Protein AF-0000000085020058 (afdb_homodimer)

Structure (mmCIF, N/CA/C/O backbone):
data_AF-0000000085020058-model_v1
#
loop_
_entity.id
_entity.type
_entity.pdbx_description
1 polymer 'Glycosyltransferase family 92 protein'
#
loop_
_atom_site.group_PDB
_atom_site.id
_atom_site.type_symbol
_atom_site.label_atom_id
_atom_site.label_alt_id
_atom_site.label_comp_id
_atom_site.label_asym_id
_atom_site.label_entity_id
_atom_site.label_seq_id
_atom_site.pdbx_PDB_ins_code
_atom_site.Cartn_x
_atom_site.Cartn_y
_atom_site.Cartn_z
_atom_site.occupancy
_atom_site.B_iso_or_equiv
_atom_site.auth_seq_id
_atom_site.auth_comp_id
_atom_site.auth_asym_id
_atom_site.auth_atom_id
_atom_site.pdbx_PDB_model_num
ATOM 1 N N . LYS A 1 1 ? 14.719 -8.453 -20.781 1 95.19 1 LYS A N 1
ATOM 2 C CA . LYS A 1 1 ? 13.344 -8.727 -21.188 1 95.19 1 LYS A CA 1
ATOM 3 C C . LYS A 1 1 ? 12.695 -9.75 -20.25 1 95.19 1 LYS A C 1
ATOM 5 O O . LYS A 1 1 ? 13.25 -10.828 -20.031 1 95.19 1 LYS A O 1
ATOM 10 N N . VAL A 1 2 ? 11.516 -9.391 -19.734 1 97.5 2 VAL A N 1
ATOM 11 C CA . VAL A 1 2 ? 10.812 -10.227 -18.766 1 97.5 2 VAL A CA 1
ATOM 12 C C . VAL A 1 2 ? 9.586 -10.852 -19.422 1 97.5 2 VAL A C 1
ATOM 14 O O . VAL A 1 2 ? 8.844 -10.172 -20.141 1 97.5 2 VAL A O 1
ATOM 17 N N . MET A 1 3 ? 9.422 -12.125 -19.172 1 97.94 3 MET A N 1
ATOM 18 C CA . MET A 1 3 ? 8.258 -12.82 -19.719 1 97.94 3 MET A CA 1
ATOM 19 C C . MET A 1 3 ? 7.52 -13.578 -18.625 1 97.94 3 MET A C 1
ATOM 21 O O . MET A 1 3 ? 8.133 -14.062 -17.672 1 97.94 3 MET A O 1
ATOM 25 N N . ILE A 1 4 ? 6.199 -13.68 -18.766 1 98.62 4 ILE A N 1
ATOM 26 C CA . ILE A 1 4 ? 5.355 -14.492 -17.891 1 98.62 4 ILE A CA 1
ATOM 27 C C . ILE A 1 4 ? 4.691 -15.602 -18.719 1 98.62 4 ILE A C 1
ATOM 29 O O . ILE A 1 4 ? 4.215 -15.352 -19.828 1 98.62 4 ILE A O 1
ATOM 33 N N . SER A 1 5 ? 4.719 -16.766 -18.25 1 98.44 5 SER A N 1
ATOM 34 C CA . SER A 1 5 ? 3.924 -17.844 -18.828 1 98.44 5 SER A CA 1
ATOM 35 C C . SER A 1 5 ? 2.809 -18.281 -17.891 1 98.44 5 SER A C 1
ATOM 37 O O . SER A 1 5 ? 2.922 -18.125 -16.672 1 98.44 5 SER A O 1
ATOM 39 N N . THR A 1 6 ? 1.729 -18.719 -18.422 1 98 6 THR A N 1
ATOM 40 C CA . THR A 1 6 ? 0.622 -19.188 -17.609 1 98 6 THR A CA 1
ATOM 41 C C . THR A 1 6 ? -0.263 -20.156 -18.391 1 98 6 THR A C 1
ATOM 43 O O . THR A 1 6 ? -0.228 -20.172 -19.625 1 98 6 THR A O 1
ATOM 46 N N . THR A 1 7 ? -0.859 -21.094 -17.719 1 96.44 7 THR A N 1
ATOM 47 C CA . THR A 1 7 ? -1.944 -21.922 -18.234 1 96.44 7 THR A CA 1
ATOM 48 C C . THR A 1 7 ? -3.287 -21.469 -17.672 1 96.44 7 THR A C 1
ATOM 50 O O . THR A 1 7 ? -3.449 -21.359 -16.453 1 96.44 7 THR A O 1
ATOM 53 N N . THR A 1 8 ? -4.258 -21.188 -18.547 1 96.31 8 THR A N 1
ATOM 54 C CA . THR A 1 8 ? -5.465 -20.578 -18 1 96.31 8 THR A CA 1
ATOM 55 C C . THR A 1 8 ? -6.688 -20.953 -18.828 1 96.31 8 THR A C 1
ATOM 57 O O . THR A 1 8 ? -6.578 -21.172 -20.047 1 96.31 8 THR A O 1
ATOM 60 N N . ALA A 1 9 ? -7.777 -21.078 -18.141 1 93.81 9 ALA A N 1
ATOM 61 C CA . ALA A 1 9 ? -9.078 -21.281 -18.766 1 93.81 9 ALA A CA 1
ATOM 62 C C . ALA A 1 9 ? -10 -20.094 -18.5 1 93.81 9 ALA A C 1
ATOM 64 O O . ALA A 1 9 ? -11.211 -20.172 -18.734 1 93.81 9 ALA A O 1
ATOM 65 N N . ASP A 1 10 ? -9.469 -18.953 -18.016 1 94.56 10 ASP A N 1
ATOM 66 C CA . ASP A 1 10 ? -10.266 -17.812 -17.609 1 94.56 10 ASP A CA 1
ATOM 67 C C . ASP A 1 10 ? -10.789 -17.031 -18.812 1 94.56 10 ASP A C 1
ATOM 69 O O . ASP A 1 10 ? -10.43 -17.344 -19.953 1 94.56 10 ASP A O 1
ATOM 73 N N . SER A 1 11 ? -11.711 -16.109 -18.531 1 94.62 11 SER A N 1
ATOM 74 C CA . SER A 1 11 ? -12.273 -15.281 -19.594 1 94.62 11 SER A CA 1
ATOM 75 C C . SER A 1 11 ? -11.219 -14.359 -20.203 1 94.62 11 SER A C 1
ATOM 77 O O . SER A 1 11 ? -10.297 -13.93 -19.5 1 94.62 11 SER A O 1
ATOM 79 N N . PRO A 1 12 ? -11.383 -14.047 -21.484 1 96.06 12 PRO A N 1
ATOM 80 C CA . PRO A 1 12 ? -10.406 -13.156 -22.109 1 96.06 12 PRO A CA 1
ATOM 81 C C . PRO A 1 12 ? -10.336 -11.789 -21.438 1 96.06 12 PRO A C 1
ATOM 83 O O . PRO A 1 12 ? -9.266 -11.18 -21.375 1 96.06 12 PRO A O 1
ATOM 86 N N . GLY A 1 13 ? -11.484 -11.297 -20.953 1 94.56 13 GLY A N 1
ATOM 87 C CA . GLY A 1 13 ? -11.461 -10.031 -20.234 1 94.56 13 GLY A CA 1
ATOM 88 C C . GLY A 1 13 ? -10.539 -10.039 -19.031 1 94.56 13 GLY A C 1
ATOM 89 O O . GLY A 1 13 ? -9.75 -9.117 -18.844 1 94.56 13 GLY A O 1
ATOM 90 N N . LYS A 1 14 ? -10.617 -11.055 -18.25 1 94.94 14 LYS A N 1
ATOM 91 C CA . LYS A 1 14 ? -9.773 -11.188 -17.062 1 94.94 14 LYS A CA 1
ATOM 92 C C . LYS A 1 14 ? -8.305 -11.32 -17.453 1 94.94 14 LYS A C 1
ATOM 94 O O . LYS A 1 14 ? -7.438 -10.703 -16.844 1 94.94 14 LYS A O 1
ATOM 99 N N . ILE A 1 15 ? -8.062 -12.109 -18.453 1 97.88 15 ILE A N 1
ATOM 100 C CA . ILE A 1 15 ? -6.691 -12.344 -18.906 1 97.88 15 ILE A CA 1
ATOM 101 C C . ILE A 1 15 ? -6.086 -11.047 -19.438 1 97.88 15 ILE A C 1
ATOM 103 O O . ILE A 1 15 ? -4.926 -10.734 -19.141 1 97.88 15 ILE A O 1
ATOM 107 N N . LEU A 1 16 ? -6.871 -10.297 -20.172 1 97.19 16 LEU A N 1
ATOM 108 C CA . LEU A 1 16 ? -6.387 -9.039 -20.734 1 97.19 16 LEU A CA 1
ATOM 109 C C . LEU A 1 16 ? -6.062 -8.039 -19.625 1 97.19 16 LEU A C 1
ATOM 111 O O . LEU A 1 16 ? -5.023 -7.379 -19.656 1 97.19 16 LEU A O 1
ATOM 115 N N . ASP A 1 17 ? -6.91 -7.922 -18.609 1 96.56 17 ASP A N 1
ATOM 116 C CA . ASP A 1 17 ? -6.633 -7.059 -17.469 1 96.56 17 ASP A CA 1
ATOM 117 C C . ASP A 1 17 ? -5.344 -7.484 -16.766 1 96.56 17 ASP A C 1
ATOM 119 O O . ASP A 1 17 ? -4.527 -6.637 -16.391 1 96.56 17 ASP A O 1
ATOM 123 N N . TRP A 1 18 ? -5.25 -8.773 -16.625 1 98 18 TRP A N 1
ATOM 124 C CA . TRP A 1 18 ? -4.074 -9.367 -16 1 98 18 TRP A CA 1
ATOM 125 C C . TRP A 1 18 ? -2.811 -9.039 -16.781 1 98 18 TRP A C 1
ATOM 127 O O . TRP A 1 18 ? -1.803 -8.625 -16.203 1 98 18 TRP A O 1
ATOM 137 N N . MET A 1 19 ? -2.836 -9.086 -18.109 1 98.19 19 MET A N 1
ATOM 138 C CA . MET A 1 19 ? -1.688 -8.789 -18.953 1 98.19 19 MET A CA 1
ATOM 139 C C . MET A 1 19 ? -1.38 -7.293 -18.953 1 98.19 19 MET A C 1
ATOM 141 O O . MET A 1 19 ? -0.214 -6.895 -18.891 1 98.19 19 MET A O 1
ATOM 145 N N . ARG A 1 20 ? -2.393 -6.473 -18.969 1 97.25 20 ARG A N 1
ATOM 146 C CA . ARG A 1 20 ? -2.184 -5.027 -18.953 1 97.25 20 ARG A CA 1
ATOM 147 C C . ARG A 1 20 ? -1.497 -4.59 -17.656 1 97.25 20 ARG A C 1
ATOM 149 O O . ARG A 1 20 ? -0.601 -3.742 -17.688 1 97.25 20 ARG A O 1
ATOM 156 N N . TYR A 1 21 ? -1.945 -5.137 -16.562 1 97.38 21 TYR A N 1
ATOM 157 C CA . TYR A 1 21 ? -1.294 -4.859 -15.289 1 97.38 21 TYR A CA 1
ATOM 158 C C . TYR A 1 21 ? 0.198 -5.164 -15.367 1 97.38 21 TYR A C 1
ATOM 160 O O . TYR A 1 21 ? 1.027 -4.328 -15 1 97.38 21 TYR A O 1
ATOM 168 N N . HIS A 1 22 ? 0.533 -6.34 -15.828 1 98.19 22 HIS A N 1
ATOM 169 C CA . HIS A 1 22 ? 1.925 -6.777 -15.836 1 98.19 22 HIS A CA 1
ATOM 170 C C . HIS A 1 22 ? 2.73 -6.027 -16.891 1 98.19 22 HIS A C 1
ATOM 172 O O . HIS A 1 22 ? 3.922 -5.77 -16.703 1 98.19 22 HIS A O 1
ATOM 178 N N . ARG A 1 23 ? 2.045 -5.656 -17.953 1 97.19 23 ARG A N 1
ATOM 179 C CA . ARG A 1 23 ? 2.705 -4.809 -18.953 1 97.19 23 ARG A CA 1
ATOM 180 C C . ARG A 1 23 ? 3.166 -3.496 -18.328 1 97.19 23 ARG A C 1
ATOM 182 O O . ARG A 1 23 ? 4.281 -3.039 -18.578 1 97.19 23 ARG A O 1
ATOM 189 N N . LEU A 1 24 ? 2.352 -2.965 -17.5 1 94.56 24 LEU A N 1
ATOM 190 C CA . LEU A 1 24 ? 2.67 -1.707 -16.828 1 94.56 24 LEU A CA 1
ATOM 191 C C . LEU A 1 24 ? 3.834 -1.887 -15.867 1 94.56 24 LEU A C 1
ATOM 193 O O . LEU A 1 24 ? 4.555 -0.931 -15.57 1 94.56 24 LEU A O 1
ATOM 197 N N . LEU A 1 25 ? 4 -3.084 -15.406 1 96.25 25 LEU A N 1
ATOM 198 C CA . LEU A 1 25 ? 5.102 -3.371 -14.5 1 96.25 25 LEU A CA 1
ATOM 199 C C . LEU A 1 25 ? 6.391 -3.643 -15.273 1 96.25 25 LEU A C 1
ATOM 201 O O . LEU A 1 25 ? 7.449 -3.846 -14.672 1 96.25 25 LEU A O 1
ATOM 205 N N . GLY A 1 26 ? 6.305 -3.689 -16.578 1 95.75 26 GLY A N 1
ATOM 206 C CA . GLY A 1 26 ? 7.512 -3.836 -17.391 1 95.75 26 GLY A CA 1
ATOM 207 C C . GLY A 1 26 ? 7.652 -5.215 -18 1 95.75 26 GLY A C 1
ATOM 208 O O . GLY A 1 26 ? 8.695 -5.535 -18.578 1 95.75 26 GLY A O 1
ATOM 209 N N . VAL A 1 27 ? 6.645 -6.055 -17.859 1 97.69 27 VAL A N 1
ATOM 210 C CA . VAL A 1 27 ? 6.676 -7.348 -18.516 1 97.69 27 VAL A CA 1
ATOM 211 C C . VAL A 1 27 ? 6.48 -7.16 -20.031 1 97.69 27 VAL A C 1
ATOM 213 O O . VAL A 1 27 ? 5.543 -6.484 -20.453 1 97.69 27 VAL A O 1
ATOM 216 N N . GLU A 1 28 ? 7.281 -7.773 -20.75 1 97 28 GLU A N 1
ATOM 217 C CA . GLU A 1 28 ? 7.293 -7.492 -22.188 1 97 28 GLU A CA 1
ATOM 218 C C . GLU A 1 28 ? 6.633 -8.617 -22.969 1 97 28 GLU A C 1
ATOM 220 O O . GLU A 1 28 ? 6.082 -8.383 -24.047 1 97 28 GLU A O 1
ATOM 225 N N . HIS A 1 29 ? 6.703 -9.844 -22.484 1 97.94 29 HIS A N 1
ATOM 226 C CA . HIS A 1 29 ? 6.184 -10.984 -23.234 1 97.94 29 HIS A CA 1
ATOM 227 C C . HIS A 1 29 ? 5.289 -11.852 -22.359 1 97.94 29 HIS A C 1
ATOM 229 O O . HIS A 1 29 ? 5.539 -12.008 -21.172 1 97.94 29 HIS A O 1
ATOM 235 N N . PHE A 1 30 ? 4.254 -12.367 -23.016 1 98.75 30 PHE A N 1
ATOM 236 C CA . PHE A 1 30 ? 3.32 -13.273 -22.359 1 98.75 30 PHE A CA 1
ATOM 237 C C . PHE A 1 30 ? 3.148 -14.555 -23.156 1 98.75 30 PHE A C 1
ATOM 239 O O . PHE A 1 30 ? 2.836 -14.508 -24.359 1 98.75 30 PHE A O 1
ATOM 246 N N . PHE A 1 31 ? 3.385 -15.664 -22.547 1 98.69 31 PHE A N 1
ATOM 247 C CA . PHE A 1 31 ? 3.133 -16.984 -23.125 1 98.69 31 PHE A CA 1
ATOM 248 C C . PHE A 1 31 ? 1.902 -17.625 -22.484 1 98.69 31 PHE A C 1
ATOM 250 O O . PHE A 1 31 ? 1.929 -18.016 -21.312 1 98.69 31 PHE A O 1
ATOM 257 N N . LEU A 1 32 ? 0.863 -17.75 -23.297 1 98.69 32 LEU A N 1
ATOM 258 C CA . LEU A 1 32 ? -0.416 -18.219 -22.781 1 98.69 32 LEU A CA 1
ATOM 259 C C . LEU A 1 32 ? -0.75 -19.609 -23.328 1 98.69 32 LEU A 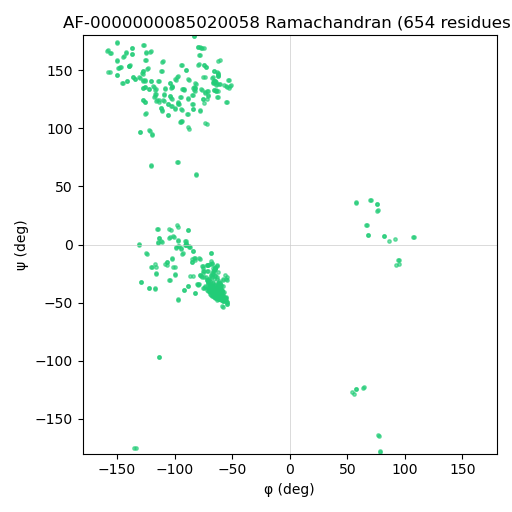C 1
ATOM 261 O O . LEU A 1 32 ? -0.865 -19.781 -24.531 1 98.69 32 LEU A O 1
ATOM 265 N N . PHE A 1 33 ? -0.84 -20.516 -22.453 1 98.31 33 PHE A N 1
ATOM 266 C CA . PHE A 1 33 ? -1.461 -21.797 -22.781 1 98.31 33 PHE A CA 1
ATOM 267 C C . PHE A 1 33 ? -2.934 -21.797 -22.375 1 98.31 33 PHE A C 1
ATOM 269 O O . PHE A 1 33 ? -3.264 -21.891 -21.203 1 98.31 33 PHE A O 1
ATOM 276 N N . VAL A 1 34 ? -3.811 -21.688 -23.406 1 97.88 34 VAL A N 1
ATOM 277 C CA . VAL A 1 34 ? -5.219 -21.438 -23.109 1 97.88 34 VAL A CA 1
ATOM 278 C C . VAL A 1 34 ? -5.992 -22.766 -23.125 1 97.88 34 VAL A C 1
ATOM 280 O O . VAL A 1 34 ? -5.652 -23.672 -23.891 1 97.88 34 VAL A O 1
ATOM 283 N N . GLU A 1 35 ? -6.938 -22.844 -22.266 1 94.5 35 GLU A N 1
ATOM 284 C CA . GLU A 1 35 ? -7.871 -23.953 -22.156 1 94.5 35 GLU A CA 1
ATOM 285 C C . GLU A 1 35 ? -9.297 -23.469 -21.938 1 94.5 35 GLU A C 1
ATOM 287 O O . GLU A 1 35 ? -9.516 -22.281 -21.688 1 94.5 35 GLU A O 1
ATOM 292 N N . GLY A 1 36 ? -10.227 -24.328 -22.141 1 92.38 36 GLY A N 1
ATOM 293 C CA . GLY A 1 36 ? -11.617 -24 -21.844 1 92.38 36 GLY A CA 1
ATOM 294 C C . GLY A 1 36 ? -12.094 -22.734 -22.516 1 92.38 36 GLY A C 1
ATOM 295 O O . GLY A 1 36 ? -11.945 -22.578 -23.734 1 92.38 36 GLY A O 1
ATOM 296 N N . LYS A 1 37 ? -12.633 -21.859 -21.719 1 91.56 37 LYS A N 1
ATOM 297 C CA . LYS A 1 37 ? -13.18 -20.594 -22.234 1 91.56 37 LYS A CA 1
ATOM 298 C C . LYS A 1 37 ? -12.102 -19.781 -22.938 1 91.56 37 LYS A C 1
ATOM 300 O O . LYS A 1 37 ? -12.375 -19.125 -23.938 1 91.56 37 LYS A O 1
ATOM 305 N N . ALA A 1 38 ? -10.953 -19.875 -22.438 1 95.88 38 ALA A N 1
ATOM 306 C CA . ALA A 1 38 ? -9.859 -19.094 -22.984 1 95.88 38 ALA A CA 1
ATOM 307 C C . ALA A 1 38 ? -9.438 -19.609 -24.359 1 95.88 38 ALA A C 1
ATOM 309 O O . ALA A 1 38 ? -8.82 -18.891 -25.141 1 95.88 38 ALA A O 1
ATOM 310 N N . ALA A 1 39 ? -9.828 -20.812 -24.672 1 97 39 ALA A N 1
ATOM 311 C CA . ALA A 1 39 ? -9.398 -21.438 -25.922 1 97 39 ALA A CA 1
ATOM 312 C C . ALA A 1 39 ? -10.422 -21.234 -27.031 1 97 39 ALA A C 1
ATOM 314 O O . ALA A 1 39 ? -10.203 -21.641 -28.172 1 97 39 ALA A O 1
ATOM 315 N N . ARG A 1 40 ? -11.539 -20.609 -26.703 1 97.19 40 ARG A N 1
ATOM 316 C CA . ARG A 1 40 ? -12.531 -20.312 -27.734 1 97.19 40 ARG A CA 1
ATOM 317 C C . ARG A 1 40 ? -11.969 -19.375 -28.797 1 97.19 40 ARG A C 1
ATOM 319 O O . ARG A 1 40 ? -11.164 -18.5 -28.484 1 97.19 40 ARG A O 1
ATOM 326 N N . LYS A 1 41 ? -12.438 -19.578 -29.969 1 96.5 41 LYS A N 1
ATOM 327 C CA . LYS A 1 41 ? -11.891 -18.859 -31.109 1 96.5 41 LYS A CA 1
ATOM 328 C C . LYS A 1 41 ? -11.922 -17.344 -30.875 1 96.5 41 LYS A C 1
ATOM 330 O O . LYS A 1 41 ? -10.906 -16.656 -31.062 1 96.5 41 LYS A O 1
ATOM 335 N N . LYS A 1 42 ? -13.023 -16.844 -30.484 1 96.88 42 LYS A N 1
ATOM 336 C CA . LYS A 1 42 ? -13.172 -15.414 -30.25 1 96.88 42 LYS A CA 1
ATOM 337 C C . LYS A 1 42 ? -12.227 -14.93 -29.156 1 96.88 42 LYS A C 1
ATOM 339 O O . LYS A 1 42 ? -11.703 -13.82 -29.219 1 96.88 42 LYS A O 1
ATOM 344 N N . SER A 1 43 ? -12.039 -15.711 -28.125 1 97.38 43 SER A N 1
ATOM 345 C CA . SER A 1 43 ? -11.133 -15.375 -27.031 1 97.38 43 SER A CA 1
ATOM 346 C C . SER A 1 43 ? -9.688 -15.305 -27.5 1 97.38 43 SER A C 1
ATOM 348 O O . SER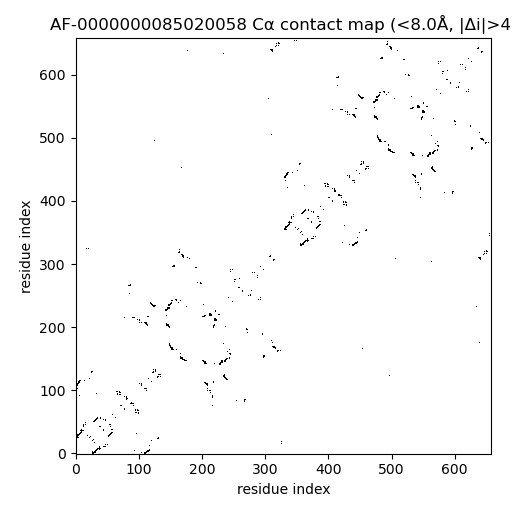 A 1 43 ? -8.969 -14.352 -27.203 1 97.38 43 SER A O 1
ATOM 350 N N . VAL A 1 44 ? -9.359 -16.297 -28.25 1 97.94 44 VAL A N 1
ATOM 351 C CA . VAL A 1 44 ? -7.988 -16.391 -28.75 1 97.94 44 VAL A CA 1
ATOM 352 C C . VAL A 1 44 ? -7.688 -15.188 -29.641 1 97.94 44 VAL A C 1
ATOM 354 O O . VAL A 1 44 ? -6.605 -14.602 -29.562 1 97.94 44 VAL A O 1
ATOM 357 N N . GLU A 1 45 ? -8.609 -14.828 -30.469 1 97.62 45 GLU A N 1
ATOM 358 C CA . GLU A 1 45 ? -8.438 -13.68 -31.359 1 97.62 45 GLU A CA 1
ATOM 359 C C . GLU A 1 45 ? -8.156 -12.406 -30.547 1 97.62 45 GLU A C 1
ATOM 361 O O . GLU A 1 45 ? -7.297 -11.609 -30.922 1 97.62 45 GLU A O 1
ATOM 366 N N . ARG A 1 46 ? -8.844 -12.289 -29.516 1 97.06 46 ARG A N 1
ATOM 367 C CA . ARG A 1 46 ? -8.664 -11.117 -28.672 1 97.06 46 ARG A CA 1
ATOM 368 C C . ARG A 1 46 ? -7.309 -11.141 -27.969 1 97.06 46 ARG A C 1
ATOM 370 O O . ARG A 1 46 ? -6.645 -10.109 -27.859 1 97.06 46 ARG A O 1
ATOM 377 N N . LEU A 1 47 ? -6.898 -12.266 -27.516 1 98.19 47 LEU A N 1
ATOM 378 C CA . LEU A 1 47 ? -5.656 -12.398 -26.75 1 98.19 47 LEU A CA 1
ATOM 379 C C . LEU A 1 47 ? -4.445 -12.188 -27.656 1 98.19 47 LEU A C 1
ATOM 381 O O . LEU A 1 47 ? -3.492 -11.5 -27.281 1 98.19 47 LEU A O 1
ATOM 385 N N . VAL A 1 48 ? -4.531 -12.68 -28.875 1 97.44 48 VAL A N 1
ATOM 386 C CA . VAL A 1 48 ? -3.402 -12.609 -29.797 1 97.44 48 VAL A CA 1
ATOM 387 C C . VAL A 1 48 ? -3.211 -11.172 -30.266 1 97.44 48 VAL A C 1
ATOM 389 O O . VAL A 1 48 ? -2.113 -10.781 -30.688 1 97.44 48 VAL A O 1
ATOM 392 N N . ALA A 1 49 ? -4.227 -10.391 -30.188 1 97.19 49 ALA A N 1
ATOM 393 C CA . ALA A 1 49 ? -4.152 -8.992 -30.609 1 97.19 49 ALA A CA 1
ATOM 394 C C . ALA A 1 49 ? -3.332 -8.164 -29.625 1 97.19 49 ALA A C 1
ATOM 396 O O . ALA A 1 49 ? -2.877 -7.07 -29.953 1 97.19 49 ALA A O 1
ATOM 397 N N . PHE A 1 50 ? -3.125 -8.648 -28.453 1 97.06 50 PHE A N 1
ATOM 398 C CA . PHE A 1 50 ? -2.311 -7.965 -27.453 1 97.06 50 PHE A CA 1
ATOM 399 C C . PHE A 1 50 ? -0.832 -8.062 -27.812 1 97.06 50 PHE A C 1
ATOM 401 O O . PHE A 1 50 ? -0.333 -9.141 -28.125 1 97.06 50 PHE A O 1
ATOM 408 N N . PRO A 1 51 ? -0.123 -6.98 -27.797 1 96.44 51 PRO A N 1
ATOM 409 C CA . PRO A 1 51 ? 1.284 -7.008 -28.203 1 96.44 51 PRO A CA 1
ATOM 410 C C . PRO A 1 51 ? 2.137 -7.91 -27.312 1 96.44 51 PRO A C 1
ATOM 412 O O . PRO A 1 51 ? 2 -7.879 -26.078 1 96.44 51 PRO A O 1
ATOM 415 N N . GLY A 1 52 ? 3.043 -8.688 -27.938 1 97.12 52 GLY A N 1
ATOM 416 C CA . GLY A 1 52 ? 4.008 -9.484 -27.219 1 97.12 52 GLY A CA 1
ATOM 417 C C . GLY A 1 52 ? 3.406 -10.742 -26.609 1 97.12 52 GLY A C 1
ATOM 418 O O . GLY A 1 52 ? 3.842 -11.195 -25.547 1 97.12 52 GLY A O 1
ATOM 419 N N . VAL A 1 53 ? 2.359 -11.289 -27.25 1 98.19 53 VAL A N 1
ATOM 420 C CA . VAL A 1 53 ? 1.683 -12.453 -26.688 1 98.19 53 VAL A CA 1
ATOM 421 C C . VAL A 1 53 ? 1.828 -13.641 -27.641 1 98.19 53 VAL A C 1
ATOM 423 O O . VAL A 1 53 ? 1.695 -13.484 -28.859 1 98.19 53 VAL A O 1
ATOM 426 N N . THR A 1 54 ? 2.219 -14.703 -27.188 1 98 54 THR A N 1
ATOM 427 C CA . THR A 1 54 ? 2.152 -15.992 -27.875 1 98 54 THR A CA 1
ATOM 428 C C . THR A 1 54 ? 1.115 -16.906 -27.219 1 98 54 THR A C 1
ATOM 430 O O . THR A 1 54 ? 1.124 -17.094 -26 1 98 54 THR A O 1
ATOM 433 N N . VAL A 1 55 ? 0.244 -17.438 -28.062 1 98.19 55 VAL A N 1
ATOM 434 C CA . VAL A 1 55 ? -0.836 -18.266 -27.531 1 98.19 55 VAL A CA 1
ATOM 435 C C . VAL A 1 55 ? -0.712 -19.688 -28.062 1 98.19 55 VAL A C 1
ATOM 437 O O . VAL A 1 55 ? -0.5 -19.891 -29.266 1 98.19 55 VAL A O 1
ATOM 440 N N . TRP A 1 56 ? -0.711 -20.656 -27.25 1 98.06 56 TRP A N 1
ATOM 441 C CA . TRP A 1 56 ? -0.863 -22.062 -27.625 1 98.06 56 TRP A CA 1
ATOM 442 C C . TRP A 1 56 ? -2.271 -22.562 -27.312 1 98.06 56 TRP A C 1
ATOM 444 O O . TRP A 1 56 ? -2.691 -22.562 -26.141 1 98.06 56 TRP A O 1
ATOM 454 N N . GLU A 1 57 ? -2.947 -22.969 -28.328 1 97 57 GLU A N 1
ATOM 455 C CA . GLU A 1 57 ? -4.266 -23.594 -28.203 1 97 57 GLU A CA 1
ATOM 456 C C . GLU A 1 57 ? -4.156 -25.109 -28.141 1 97 57 GLU A C 1
ATOM 458 O O . GLU A 1 57 ? -3.201 -25.688 -28.656 1 97 57 GLU A O 1
ATOM 463 N N . PRO A 1 58 ? -5.188 -25.688 -27.5 1 95.75 58 PRO A N 1
ATOM 464 C CA . PRO A 1 58 ? -5.195 -27.156 -27.562 1 95.75 58 PRO A CA 1
ATOM 465 C C 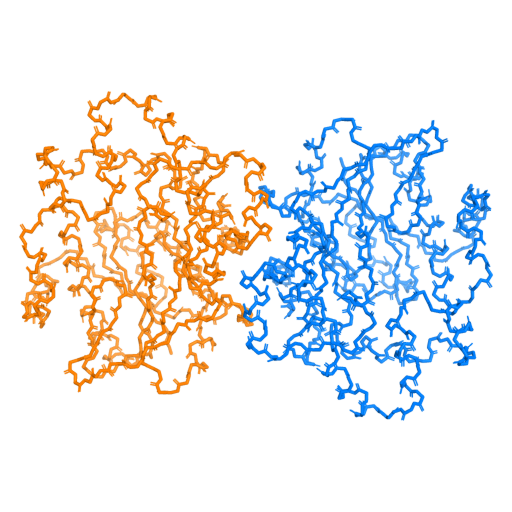. PRO A 1 58 ? -5.145 -27.672 -29 1 95.75 58 PRO A C 1
ATOM 467 O O . PRO A 1 58 ? -5.957 -27.266 -29.844 1 95.75 58 PRO A O 1
ATOM 470 N N . SER A 1 59 ? -4.199 -28.438 -29.297 1 96.06 59 SER A N 1
ATOM 471 C CA . SER A 1 59 ? -3.969 -28.969 -30.641 1 96.06 59 SER A CA 1
ATOM 472 C C . SER A 1 59 ? -3.113 -30.234 -30.594 1 96.06 59 SER A C 1
ATOM 474 O O . SER A 1 59 ? -2.477 -30.531 -29.578 1 96.06 59 SER A O 1
ATOM 476 N N . ALA A 1 60 ? -3.104 -30.922 -31.719 1 95.94 60 ALA A N 1
ATOM 477 C CA . ALA A 1 60 ? -2.248 -32.094 -31.844 1 95.94 60 ALA A CA 1
ATOM 478 C C . ALA A 1 60 ? -0.772 -31.719 -31.797 1 95.94 60 ALA A C 1
ATOM 480 O O . ALA A 1 60 ? 0.048 -32.469 -31.25 1 95.94 60 ALA A O 1
ATOM 481 N N . GLU A 1 61 ? -0.512 -30.641 -32.375 1 95.31 61 GLU A N 1
ATOM 482 C CA . GLU A 1 61 ? 0.863 -30.156 -32.375 1 95.31 61 GLU A CA 1
ATOM 483 C C . GLU A 1 61 ? 1.344 -29.875 -30.938 1 95.31 61 GLU A C 1
ATOM 485 O O . GLU A 1 61 ? 2.473 -30.219 -30.578 1 95.31 61 GLU A O 1
ATOM 490 N N . LEU A 1 62 ? 0.523 -29.203 -30.141 1 96.31 62 LEU A N 1
ATOM 491 C CA . LEU A 1 62 ? 0.878 -28.922 -28.766 1 96.31 62 LEU A CA 1
ATOM 492 C C . LEU A 1 62 ? 1.06 -30.219 -27.969 1 96.31 62 LEU A C 1
ATOM 494 O O . LEU A 1 62 ? 1.979 -30.328 -27.156 1 96.31 62 LEU A O 1
ATOM 498 N N . ASP A 1 63 ? 0.238 -31.156 -28.25 1 94.56 63 ASP A N 1
ATOM 499 C CA . ASP A 1 63 ? 0.338 -32.469 -27.594 1 94.56 63 ASP A CA 1
ATOM 500 C C . ASP A 1 63 ? 1.653 -33.156 -27.938 1 94.56 63 ASP A C 1
ATOM 502 O O . ASP A 1 63 ? 2.268 -33.781 -27.094 1 94.56 63 ASP A O 1
ATOM 506 N N . GLU A 1 64 ? 1.992 -33.062 -29.172 1 94.75 64 GLU A N 1
ATOM 507 C CA . GLU A 1 64 ? 3.254 -33.625 -29.594 1 94.75 64 GLU A CA 1
ATOM 508 C C . GLU A 1 64 ? 4.441 -32.969 -28.891 1 94.75 64 GLU A C 1
ATOM 510 O O . GLU A 1 64 ? 5.379 -33.656 -28.484 1 94.75 64 GLU A O 1
ATOM 515 N N . LEU A 1 65 ? 4.395 -31.703 -28.844 1 93.62 65 LEU A N 1
ATOM 516 C CA . LEU A 1 65 ? 5.445 -30.984 -28.141 1 93.62 65 LEU A CA 1
ATOM 517 C C . LEU A 1 65 ? 5.531 -31.422 -26.672 1 93.62 65 LEU A C 1
ATOM 519 O O . LEU A 1 65 ? 6.629 -31.641 -26.156 1 93.62 65 LEU A O 1
ATOM 523 N N . ARG A 1 66 ? 4.438 -31.547 -26 1 93.25 66 ARG A N 1
ATOM 524 C CA . ARG A 1 66 ? 4.383 -32 -24.625 1 93.25 66 ARG A CA 1
ATOM 525 C C . ARG A 1 66 ? 4.945 -33.438 -24.484 1 93.25 66 ARG A C 1
ATOM 527 O O . ARG A 1 66 ? 5.633 -33.75 -23.516 1 93.25 66 ARG A O 1
ATOM 534 N N . GLY A 1 67 ? 4.602 -34.219 -25.438 1 91.44 67 GLY A N 1
ATOM 535 C CA . GLY A 1 67 ? 5.055 -35.594 -25.422 1 91.44 67 GLY A CA 1
ATOM 536 C C . GLY A 1 67 ? 6.562 -35.75 -25.516 1 91.44 67 GLY A C 1
ATOM 537 O O . GLY A 1 67 ? 7.141 -36.688 -25 1 91.44 67 GLY A O 1
ATOM 538 N N . LYS A 1 68 ? 7.199 -34.812 -26.125 1 91.12 68 LYS A N 1
ATOM 539 C CA . LYS A 1 68 ? 8.641 -34.875 -26.359 1 91.12 68 LYS A CA 1
ATOM 540 C C . LYS A 1 68 ? 9.406 -34.219 -25.203 1 91.12 68 LYS A C 1
ATOM 542 O O . LYS A 1 68 ? 10.633 -34.188 -25.219 1 91.12 68 LYS A O 1
ATOM 547 N N . SER A 1 69 ? 8.695 -33.75 -24.281 1 89.44 69 SER A N 1
ATOM 548 C CA . SER A 1 69 ? 9.312 -33 -23.188 1 89.44 69 SER A CA 1
ATOM 549 C C . SER A 1 69 ? 10.227 -33.906 -22.359 1 89.44 69 SER A C 1
ATOM 551 O O . SER A 1 69 ? 9.883 -35.062 -22.062 1 89.44 69 SER A O 1
ATOM 553 N N . ARG A 1 70 ? 11.398 -33.344 -21.938 1 86.75 70 ARG A N 1
ATOM 554 C CA . ARG A 1 70 ? 12.336 -34.031 -21.062 1 86.75 70 ARG A CA 1
ATOM 555 C C . ARG A 1 70 ? 11.758 -34.188 -19.656 1 86.75 70 ARG A C 1
ATOM 557 O O . ARG A 1 70 ? 12.25 -35.031 -18.875 1 86.75 70 ARG A O 1
ATOM 564 N N . ALA A 1 71 ? 10.75 -33.438 -19.359 1 84.5 71 ALA A N 1
ATOM 565 C CA . ALA A 1 71 ? 10.148 -33.438 -18.031 1 84.5 71 ALA A CA 1
ATOM 566 C C . ALA A 1 71 ? 9.578 -34.812 -17.703 1 84.5 71 ALA A C 1
ATOM 568 O O . ALA A 1 71 ? 9.453 -35.188 -16.531 1 84.5 71 ALA A O 1
ATOM 569 N N . TRP A 1 72 ? 9.258 -35.625 -18.719 1 86.31 72 TRP A N 1
ATOM 570 C CA . TRP A 1 72 ? 8.703 -36.938 -18.516 1 86.31 72 TRP A CA 1
ATOM 571 C C . TRP A 1 72 ? 9.719 -37.875 -17.844 1 86.31 72 TRP A C 1
ATOM 573 O O . TRP A 1 72 ? 9.352 -38.906 -17.266 1 86.31 72 TRP A O 1
ATOM 583 N N . LYS A 1 73 ? 10.914 -37.531 -17.938 1 82.69 73 LYS A N 1
ATOM 584 C CA . LYS A 1 73 ? 11.977 -38.375 -17.391 1 82.69 73 LYS A CA 1
ATOM 585 C C . LYS A 1 73 ? 12.391 -37.906 -15.992 1 82.69 73 LYS A C 1
ATOM 587 O O . LYS A 1 73 ? 13.305 -38.469 -15.391 1 82.69 73 LYS A O 1
ATOM 592 N N . GLU A 1 74 ? 11.789 -36.875 -15.555 1 81.56 74 GLU A N 1
ATOM 593 C CA . GLU A 1 74 ? 12.148 -36.344 -14.25 1 81.56 74 GLU A CA 1
ATOM 594 C C . GLU A 1 74 ? 11.422 -37.094 -13.133 1 81.56 74 GLU A C 1
ATOM 596 O O . GLU A 1 74 ? 10.195 -37.188 -13.141 1 81.56 74 GLU A O 1
ATOM 601 N N . ASP A 1 75 ? 12.133 -37.469 -12.117 1 79.25 75 ASP A N 1
ATOM 602 C CA . ASP A 1 75 ? 11.594 -38.25 -11.016 1 79.25 75 ASP A CA 1
ATOM 603 C C . ASP A 1 75 ? 10.602 -37.438 -10.188 1 79.25 75 ASP A C 1
ATOM 605 O O . ASP A 1 75 ? 9.578 -37.969 -9.75 1 79.25 75 ASP A O 1
ATOM 609 N N . TRP A 1 76 ? 10.938 -36.25 -10.023 1 77.12 76 TRP A N 1
ATOM 610 C CA . TRP A 1 76 ? 10.094 -35.406 -9.164 1 77.12 76 TRP A CA 1
ATOM 611 C C . TRP A 1 76 ? 8.688 -35.281 -9.734 1 77.12 76 TRP A C 1
ATOM 613 O O . TRP A 1 76 ? 7.715 -35.188 -8.984 1 77.12 76 TRP A O 1
ATOM 623 N N . LEU A 1 77 ? 8.445 -35.312 -11.031 1 77 77 LEU A N 1
ATOM 624 C CA . LEU A 1 77 ? 7.156 -35.156 -11.688 1 77 77 LEU A CA 1
ATOM 625 C C . LEU A 1 77 ? 6.43 -36.469 -11.789 1 77 77 LEU A C 1
ATOM 627 O O . LEU A 1 77 ? 5.199 -36.531 -11.852 1 77 77 LEU A O 1
ATOM 631 N N . GLY A 1 78 ? 7.199 -37.531 -11.812 1 76.25 78 GLY A N 1
ATOM 632 C CA . GLY A 1 78 ? 6.645 -38.875 -11.969 1 76.25 78 GLY A CA 1
ATOM 633 C C . GLY A 1 78 ? 5.59 -39.188 -10.93 1 76.25 78 GLY A C 1
ATOM 634 O O . GLY A 1 78 ? 4.629 -39.906 -11.219 1 76.25 78 GLY A O 1
ATOM 635 N N . ASN A 1 79 ? 5.781 -38.562 -9.75 1 74.12 79 ASN A N 1
ATOM 636 C CA . ASN A 1 79 ? 4.863 -38.844 -8.641 1 74.12 79 ASN A CA 1
ATOM 637 C C . ASN A 1 79 ? 3.469 -38.281 -8.93 1 74.12 79 ASN A C 1
ATOM 639 O O . ASN A 1 79 ? 2.506 -38.625 -8.25 1 74.12 79 ASN A O 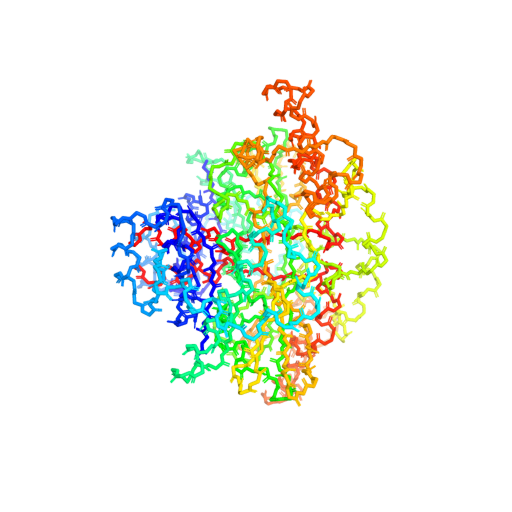1
ATOM 643 N N . PHE A 1 80 ? 3.379 -37.562 -9.977 1 76.06 80 PHE A N 1
ATOM 644 C CA . PHE A 1 80 ? 2.104 -36.906 -10.258 1 76.06 80 PHE A CA 1
ATOM 645 C C . PHE A 1 80 ? 1.481 -37.469 -11.531 1 76.06 80 PHE A C 1
ATOM 647 O O . PHE A 1 80 ? 0.353 -37.125 -11.883 1 76.06 80 PHE A O 1
ATOM 654 N N . PHE A 1 81 ? 2.307 -38.469 -12.047 1 71.94 81 PHE A N 1
ATOM 655 C CA . PHE A 1 81 ? 1.8 -39.062 -13.281 1 71.94 81 PHE A CA 1
ATOM 656 C C . PHE A 1 81 ? 0.596 -39.938 -13.008 1 71.94 81 PHE A C 1
ATOM 658 O O . PHE A 1 81 ? 0.556 -40.656 -11.992 1 71.94 81 PHE A O 1
ATOM 665 N N . GLU A 1 82 ? -0.564 -39.75 -13.648 1 68.06 82 GLU A N 1
ATOM 666 C CA . GLU A 1 82 ? -1.746 -40.625 -13.625 1 68.06 82 GLU A CA 1
ATOM 667 C C . GLU A 1 82 ? -2.637 -40.281 -12.43 1 68.06 82 GLU A C 1
ATOM 669 O O . GLU A 1 82 ? -3.424 -41.125 -11.984 1 68.06 82 GLU A O 1
ATOM 674 N N . LYS A 1 83 ? -2.289 -39.312 -11.703 1 74.38 83 LYS A N 1
ATOM 675 C CA . LYS A 1 83 ? -3.209 -38.875 -10.656 1 74.38 83 LYS A CA 1
ATOM 676 C C . LYS A 1 83 ? -4.301 -37.969 -11.227 1 74.38 83 LYS A C 1
ATOM 678 O O . LYS A 1 83 ? -4.039 -37.156 -12.117 1 74.38 83 LYS A O 1
ATOM 683 N N . PRO A 1 84 ? -5.473 -38.219 -10.742 1 69.81 84 PRO A N 1
ATOM 684 C CA . PRO A 1 84 ? -6.609 -37.5 -11.32 1 69.81 84 PRO A CA 1
ATOM 685 C C . PRO A 1 84 ? -6.711 -36.062 -10.812 1 69.81 84 PRO A C 1
ATOM 687 O O . PRO A 1 84 ? -5.93 -35.656 -9.953 1 69.81 84 PRO A O 1
ATOM 690 N N . CYS A 1 85 ? -7.566 -35.312 -11.43 1 72.38 85 CYS A N 1
ATOM 691 C CA . CYS A 1 85 ? -8.023 -34 -11 1 72.38 85 CYS A CA 1
ATOM 692 C C . CYS A 1 85 ? -6.871 -33 -10.992 1 72.38 85 CYS A C 1
ATOM 694 O O . CYS A 1 85 ? -6.199 -32.812 -12.008 1 72.38 85 CYS A O 1
ATOM 696 N N . ASN A 1 86 ? -6.57 -32.344 -9.883 1 68.94 86 ASN A N 1
ATOM 697 C CA . ASN A 1 86 ? -5.645 -31.219 -9.797 1 68.94 86 ASN A CA 1
ATOM 698 C C . ASN A 1 86 ? -4.219 -31.641 -10.148 1 68.94 86 ASN A C 1
ATOM 700 O O . ASN A 1 86 ? -3.412 -30.828 -10.586 1 68.94 86 ASN A O 1
ATOM 704 N N . ASN A 1 87 ? -3.975 -32.844 -10.062 1 73.56 87 ASN A N 1
ATOM 705 C CA . ASN A 1 87 ? -2.648 -33.344 -10.391 1 73.56 87 ASN A CA 1
ATOM 706 C C . ASN A 1 87 ? -2.369 -33.281 -11.891 1 73.56 87 ASN A C 1
ATOM 708 O O . ASN A 1 87 ? -1.231 -33.031 -12.305 1 73.56 87 ASN A O 1
ATOM 712 N N . GLU A 1 88 ? -3.418 -33.438 -12.617 1 75.69 88 GLU A N 1
ATOM 713 C CA . GLU A 1 88 ? -3.271 -33.312 -14.07 1 75.69 88 GLU A CA 1
ATOM 714 C C . GLU A 1 88 ? -2.859 -31.922 -14.484 1 75.69 88 GLU A C 1
ATOM 716 O O . GLU A 1 88 ? -2.031 -31.75 -15.383 1 75.69 88 GLU A O 1
ATOM 721 N N . LEU A 1 89 ? -3.441 -31.047 -13.781 1 78.06 89 LEU A N 1
ATOM 722 C CA . LEU A 1 89 ? -3.098 -29.656 -14.078 1 78.06 89 LEU A CA 1
ATOM 723 C C . LEU A 1 89 ? -1.641 -29.375 -13.734 1 78.06 89 LEU A C 1
ATOM 725 O O . LEU A 1 89 ? -0.954 -28.656 -14.461 1 78.06 89 LEU A O 1
ATOM 729 N N . PHE A 1 90 ? -1.221 -29.875 -12.672 1 81.69 90 PHE A N 1
ATOM 730 C CA . PHE A 1 90 ? 0.155 -29.672 -12.234 1 81.69 90 PHE A CA 1
ATOM 731 C C . PHE A 1 90 ? 1.137 -30.203 -13.281 1 81.69 90 PHE A C 1
ATOM 733 O O . PHE A 1 90 ? 2.117 -29.516 -13.602 1 81.69 90 PHE A O 1
ATOM 740 N N . VAL A 1 91 ? 0.886 -31.359 -13.797 1 85.25 91 VAL A N 1
ATOM 741 C CA . VAL A 1 91 ? 1.74 -31.953 -14.82 1 85.25 91 VAL A CA 1
ATOM 742 C C . VAL A 1 91 ? 1.677 -31.125 -16.094 1 85.25 91 VAL A C 1
ATOM 744 O O . VAL A 1 91 ? 2.711 -30.781 -16.672 1 85.25 91 VAL A O 1
ATOM 747 N N . ARG A 1 92 ? 0.521 -30.781 -16.422 1 88.69 92 ARG A N 1
ATOM 748 C CA . ARG A 1 92 ? 0.34 -29.984 -17.641 1 88.69 92 ARG A CA 1
ATOM 749 C C . ARG A 1 92 ? 1.065 -28.656 -17.547 1 88.69 92 ARG A C 1
ATOM 751 O O . ARG A 1 92 ? 1.691 -28.203 -18.5 1 88.69 92 ARG A O 1
ATOM 758 N N . GLN A 1 93 ? 1.009 -28.047 -16.422 1 90.12 93 GLN A N 1
ATOM 759 C CA . GLN A 1 93 ? 1.688 -26.766 -16.219 1 90.12 93 GLN A CA 1
ATOM 760 C C . GLN A 1 93 ? 3.201 -26.922 -16.359 1 90.12 93 GLN A C 1
ATOM 762 O O . GLN A 1 93 ? 3.875 -26.062 -16.922 1 90.12 93 GLN A O 1
ATOM 767 N N . SER A 1 94 ? 3.686 -27.984 -15.859 1 90.62 94 SER A N 1
ATOM 768 C CA . SER A 1 94 ? 5.117 -28.234 -15.961 1 90.62 94 SER A CA 1
ATOM 769 C C . SER A 1 94 ? 5.539 -28.422 -17.406 1 90.62 94 SER A C 1
ATOM 771 O O . SER A 1 94 ? 6.57 -27.906 -17.844 1 90.62 94 SER A O 1
ATOM 773 N N . LEU A 1 95 ? 4.727 -29.203 -18.141 1 92.44 95 LEU A N 1
ATOM 774 C CA . LEU A 1 95 ? 5.016 -29.438 -19.547 1 92.44 95 LEU A CA 1
ATOM 775 C C . LEU A 1 95 ? 4.934 -28.141 -20.344 1 92.44 95 LEU A C 1
ATOM 777 O O . LEU A 1 95 ? 5.781 -27.875 -21.203 1 92.44 95 LEU A O 1
ATOM 781 N N . ASN A 1 96 ? 3.91 -27.375 -20.062 1 95.94 96 ASN A N 1
ATOM 782 C CA . ASN A 1 96 ? 3.762 -26.078 -20.719 1 95.94 96 ASN A CA 1
ATOM 783 C C . ASN A 1 96 ? 4.945 -25.156 -20.438 1 95.94 96 ASN A C 1
ATOM 785 O O . ASN A 1 96 ? 5.41 -24.438 -21.328 1 95.94 96 ASN A O 1
ATOM 789 N N . MET A 1 97 ? 5.438 -25.188 -19.219 1 95.25 97 MET A N 1
ATOM 790 C CA . MET A 1 97 ? 6.57 -24.359 -18.828 1 95.25 97 MET A CA 1
ATOM 791 C C . MET A 1 97 ? 7.82 -24.734 -19.625 1 95.25 97 MET A C 1
ATOM 793 O O . MET A 1 97 ? 8.617 -23.875 -19.984 1 95.25 97 MET A O 1
ATOM 797 N N . GLU A 1 98 ? 7.965 -26.031 -19.891 1 94.38 98 GLU A N 1
ATOM 798 C CA . GLU A 1 98 ? 9.109 -26.469 -20.672 1 94.38 98 GLU A CA 1
ATOM 799 C C . GLU A 1 98 ? 9.062 -25.891 -22.094 1 94.38 98 GLU A C 1
ATOM 801 O O . GLU A 1 98 ? 10.086 -25.469 -22.641 1 94.38 98 GLU A O 1
ATOM 806 N N . ILE A 1 99 ? 7.887 -25.922 -22.625 1 96.38 99 ILE A N 1
ATOM 807 C CA . ILE A 1 99 ? 7.691 -25.359 -23.953 1 96.38 99 ILE A CA 1
ATOM 808 C C . ILE A 1 99 ? 7.98 -23.859 -23.922 1 96.38 99 ILE A C 1
ATOM 810 O O . ILE A 1 99 ? 8.672 -23.328 -24.781 1 96.38 99 ILE A O 1
ATOM 814 N N . ALA A 1 100 ? 7.488 -23.203 -22.891 1 97.69 100 ALA A N 1
ATOM 815 C CA . ALA A 1 100 ? 7.699 -21.766 -22.734 1 97.69 100 ALA A CA 1
ATOM 816 C C . ALA A 1 100 ? 9.188 -21.438 -22.578 1 97.69 100 ALA A C 1
ATOM 818 O O . ALA A 1 100 ? 9.672 -20.453 -23.141 1 97.69 100 ALA A O 1
ATOM 819 N N . ILE A 1 101 ? 9.891 -22.219 -21.812 1 97.25 101 ILE A N 1
ATOM 820 C CA . ILE A 1 101 ? 11.32 -22.016 -21.578 1 97.25 101 ILE A CA 1
ATOM 821 C C . ILE A 1 101 ? 12.07 -22.125 -22.906 1 97.25 101 ILE A C 1
ATOM 823 O O . ILE A 1 101 ? 12.922 -21.281 -23.203 1 97.25 101 ILE A O 1
ATOM 827 N N . ALA A 1 102 ? 11.75 -23.156 -23.656 1 96.25 102 ALA A N 1
ATOM 828 C CA . ALA A 1 102 ? 12.398 -23.344 -24.953 1 96.25 102 ALA A CA 1
ATOM 829 C C . ALA A 1 102 ? 12.148 -22.156 -25.875 1 96.25 102 ALA A C 1
ATOM 831 O O . ALA A 1 102 ? 13.07 -21.688 -26.547 1 96.25 102 ALA A O 1
ATOM 832 N N . GLN A 1 103 ? 10.938 -21.75 -25.891 1 97.06 103 GLN A N 1
ATOM 833 C CA . GLN A 1 103 ? 10.594 -20.594 -26.719 1 97.06 103 GLN A CA 1
ATOM 834 C C . GLN A 1 103 ? 11.312 -19.344 -26.234 1 97.06 103 GLN A C 1
ATOM 836 O O . GLN A 1 103 ? 11.773 -18.531 -27.047 1 97.06 103 GLN A O 1
ATOM 841 N N . ALA A 1 104 ? 11.383 -19.125 -24.984 1 97.88 104 ALA A N 1
ATOM 842 C CA . ALA A 1 104 ? 12.07 -17.969 -24.406 1 97.88 104 ALA A CA 1
ATOM 843 C C . ALA A 1 104 ? 13.555 -17.984 -24.797 1 97.88 104 ALA A C 1
ATOM 845 O O . ALA A 1 104 ? 14.117 -16.938 -25.125 1 97.88 104 ALA A O 1
ATOM 846 N N . LEU A 1 105 ? 14.156 -19.109 -24.688 1 97.25 105 LEU A N 1
ATOM 847 C CA . LEU A 1 105 ? 15.555 -19.25 -25.078 1 97.25 105 LEU A CA 1
ATOM 848 C C . LEU A 1 105 ? 15.75 -18.875 -26.547 1 97.25 105 LEU A C 1
ATOM 850 O O . LEU A 1 105 ? 16.672 -18.125 -26.875 1 97.25 105 LEU A O 1
ATOM 854 N N . ALA A 1 106 ? 14.898 -19.391 -27.359 1 97.12 106 ALA A N 1
ATOM 855 C CA . ALA A 1 106 ? 14.977 -19.125 -28.797 1 97.12 106 ALA A CA 1
ATOM 856 C C . ALA A 1 106 ? 14.828 -17.641 -29.094 1 97.12 106 ALA A C 1
ATOM 858 O O . ALA A 1 106 ? 15.445 -17.125 -30.031 1 97.12 106 ALA A O 1
ATOM 859 N N . GLU A 1 107 ? 14.047 -16.938 -28.312 1 96.94 107 GLU A N 1
ATOM 860 C CA . GLU A 1 107 ? 13.75 -15.539 -28.562 1 96.94 107 GLU A CA 1
ATOM 861 C C . GLU A 1 107 ? 14.719 -14.625 -27.828 1 96.94 107 GLU A C 1
ATOM 863 O O . GLU A 1 107 ? 14.672 -13.398 -27.984 1 96.94 107 GLU A O 1
ATOM 868 N N . GLY A 1 108 ? 15.523 -15.125 -27.031 1 97.19 108 GLY A N 1
ATOM 869 C CA . GLY A 1 108 ? 16.516 -14.336 -26.328 1 97.19 108 GLY A CA 1
ATOM 870 C C . GLY A 1 108 ? 15.945 -13.523 -25.188 1 97.19 108 GLY A C 1
ATOM 871 O O . GLY A 1 108 ? 16.344 -12.383 -24.953 1 97.19 108 GLY A O 1
ATOM 872 N N . LEU A 1 109 ? 14.953 -14.047 -24.516 1 97.69 109 LEU A N 1
ATOM 873 C CA . LEU A 1 109 ? 14.383 -13.383 -23.344 1 97.69 109 LEU A CA 1
ATOM 874 C C . LEU A 1 109 ? 15.25 -13.609 -22.109 1 97.69 109 LEU A C 1
ATOM 876 O O . LEU A 1 109 ? 15.984 -14.594 -22.047 1 97.69 109 LEU A O 1
ATOM 880 N N . ASP A 1 110 ? 15.18 -12.688 -21.125 1 98.12 110 ASP A N 1
ATOM 881 C CA . ASP A 1 110 ? 16.141 -12.711 -20.031 1 98.12 110 ASP A CA 1
ATOM 882 C C . ASP A 1 110 ? 15.57 -13.438 -18.812 1 98.12 110 ASP A C 1
ATOM 884 O O . ASP A 1 110 ? 16.266 -14.25 -18.203 1 98.12 110 ASP A O 1
ATOM 888 N N . TRP A 1 111 ? 14.375 -13.109 -18.453 1 98.69 111 TRP A N 1
ATOM 889 C CA . TRP A 1 111 ? 13.781 -13.648 -17.234 1 98.69 111 TRP A CA 1
ATOM 890 C C . TRP A 1 111 ? 12.438 -14.305 -17.531 1 98.69 111 TRP A C 1
ATOM 892 O O . TRP A 1 111 ? 11.625 -13.758 -18.297 1 98.69 111 TRP A O 1
ATOM 902 N N . HIS A 1 112 ? 12.203 -15.492 -16.953 1 98.38 112 HIS A N 1
ATOM 903 C CA . HIS A 1 112 ? 10.945 -16.234 -17.047 1 98.38 112 HIS A CA 1
ATOM 904 C C . HIS A 1 112 ? 10.25 -16.312 -15.688 1 98.38 112 HIS A C 1
ATOM 906 O O . HIS A 1 112 ? 10.852 -16.766 -14.703 1 98.38 112 HIS A O 1
ATOM 912 N N . VAL A 1 113 ? 9.039 -15.883 -15.602 1 98.25 113 VAL A N 1
ATOM 913 C CA . VAL A 1 113 ? 8.203 -16.031 -14.414 1 98.25 113 VAL A CA 1
ATOM 914 C C . VAL A 1 113 ? 6.965 -16.859 -14.75 1 98.25 113 VAL A C 1
ATOM 916 O O . VAL A 1 113 ? 6.367 -16.688 -15.82 1 98.25 113 VAL A O 1
ATOM 919 N N . HIS A 1 114 ? 6.617 -17.766 -13.906 1 97.62 114 HIS A N 1
ATOM 920 C CA . HIS A 1 114 ? 5.348 -18.484 -14.031 1 97.62 114 HIS A CA 1
ATOM 921 C C . HIS A 1 114 ? 4.387 -18.094 -12.914 1 97.62 114 HIS A C 1
ATOM 923 O O . HIS A 1 114 ? 4.66 -18.344 -11.734 1 97.62 114 HIS A O 1
ATOM 929 N N . ILE A 1 115 ? 3.297 -17.484 -13.25 1 97.81 115 ILE A N 1
ATOM 930 C CA . ILE A 1 115 ? 2.244 -17.203 -12.273 1 97.81 115 ILE A CA 1
ATOM 931 C C . ILE A 1 115 ? 0.877 -17.453 -12.914 1 97.81 115 ILE A C 1
ATOM 933 O O . ILE A 1 115 ? 0.732 -17.375 -14.133 1 97.81 115 ILE A O 1
ATOM 937 N N . ASP A 1 116 ? -0.095 -17.766 -12.102 1 96.56 116 ASP A N 1
ATOM 938 C CA . ASP A 1 116 ? -1.468 -17.969 -12.547 1 96.56 116 ASP A CA 1
ATOM 939 C C . ASP A 1 116 ? -2.195 -16.641 -12.75 1 96.56 116 ASP A C 1
ATOM 941 O O . ASP A 1 116 ? -1.705 -15.602 -12.328 1 96.56 116 ASP A O 1
ATOM 945 N N . VAL A 1 117 ? -3.383 -16.75 -13.352 1 97 117 VAL A N 1
ATOM 946 C CA . VAL A 1 117 ? -4.098 -15.547 -13.734 1 97 117 VAL A CA 1
ATOM 947 C C . VAL A 1 117 ? -4.789 -14.938 -12.508 1 97 117 VAL A C 1
ATOM 949 O O . VAL A 1 117 ? -5.266 -13.805 -12.555 1 97 117 VAL A O 1
ATOM 952 N N . ASP A 1 118 ? -4.824 -15.695 -11.414 1 97.19 118 ASP A N 1
ATOM 953 C CA . ASP A 1 118 ? -5.332 -15.109 -10.172 1 97.19 118 ASP A CA 1
ATOM 954 C C . ASP A 1 118 ? -4.188 -14.633 -9.289 1 97.19 118 ASP A C 1
ATOM 956 O O . ASP A 1 118 ? -4.371 -14.438 -8.086 1 97.19 118 ASP A O 1
ATOM 960 N N . GLU A 1 119 ? -3.021 -14.5 -9.875 1 98.44 119 GLU A N 1
ATOM 961 C CA . GLU A 1 119 ? -1.836 -13.984 -9.195 1 98.44 119 GLU A CA 1
ATOM 962 C C . GLU A 1 119 ? -1.306 -12.734 -9.883 1 98.44 119 GLU A C 1
ATOM 964 O O . GLU A 1 119 ? -1.345 -12.633 -11.109 1 98.44 119 GLU A O 1
ATOM 969 N N . LEU A 1 120 ? -0.872 -11.797 -9.07 1 98.69 120 LEU A N 1
ATOM 970 C CA . LEU A 1 120 ? -0.228 -10.594 -9.578 1 98.69 120 LEU A CA 1
ATOM 971 C C . LEU A 1 120 ? 1.174 -10.438 -9 1 98.69 120 LEU A C 1
ATOM 973 O O . LEU A 1 120 ? 1.374 -10.617 -7.797 1 98.69 120 LEU A O 1
ATOM 977 N N . LEU A 1 121 ? 2.125 -10.133 -9.867 1 98.44 121 LEU A N 1
ATOM 978 C CA . LEU A 1 121 ? 3.436 -9.734 -9.367 1 98.44 121 LEU A CA 1
ATOM 979 C C . LEU A 1 121 ? 3.352 -8.398 -8.633 1 98.44 121 LEU A C 1
ATOM 981 O O . LEU A 1 121 ? 2.635 -7.492 -9.07 1 98.44 121 LEU A O 1
ATOM 985 N N . TRP A 1 122 ? 4.066 -8.32 -7.543 1 97.31 122 TRP A N 1
ATOM 986 C CA . TRP A 1 122 ? 4.152 -7.109 -6.73 1 97.31 122 TRP A CA 1
ATOM 987 C C . TRP A 1 122 ? 5.605 -6.758 -6.426 1 97.31 122 TRP A C 1
ATOM 989 O O . TRP A 1 122 ? 6.191 -7.285 -5.477 1 97.31 122 TRP A O 1
ATOM 999 N N . PRO A 1 123 ? 6.184 -5.863 -7.211 1 95.62 123 PRO A N 1
ATOM 1000 C CA . PRO A 1 123 ? 7.586 -5.508 -6.977 1 95.62 123 PRO A CA 1
ATOM 1001 C C . PRO A 1 123 ? 7.758 -4.48 -5.859 1 95.62 123 PRO A C 1
ATOM 1003 O O . PRO A 1 123 ? 8.367 -3.432 -6.07 1 95.62 123 PRO A O 1
ATOM 1006 N N . GLY A 1 124 ? 7.316 -4.859 -4.676 1 90.88 124 GLY A N 1
ATOM 1007 C CA . GLY A 1 124 ? 7.496 -3.984 -3.527 1 90.88 124 GLY A CA 1
ATOM 1008 C C . GLY A 1 124 ? 8.93 -3.514 -3.355 1 90.88 124 GLY A C 1
ATOM 1009 O O . GLY A 1 124 ? 9.867 -4.289 -3.543 1 90.88 124 GLY A O 1
ATOM 1010 N N . GLY A 1 125 ? 9.125 -2.184 -3.055 1 87.31 125 GLY A N 1
ATOM 1011 C CA . GLY A 1 125 ? 10.445 -1.642 -2.797 1 87.31 125 GLY A CA 1
ATOM 1012 C C . GLY A 1 125 ? 11.094 -1.035 -4.027 1 87.31 125 GLY A C 1
ATOM 1013 O O . GLY A 1 125 ? 12.086 -0.316 -3.924 1 87.31 125 GLY A O 1
ATOM 1014 N N . GLU A 1 126 ? 10.523 -1.421 -5.133 1 89.5 126 GLU A N 1
ATOM 1015 C CA . GLU A 1 126 ? 11.102 -0.916 -6.375 1 89.5 126 GLU A CA 1
ATOM 1016 C C . GLU A 1 126 ? 10.477 0.418 -6.77 1 89.5 126 GLU A C 1
ATOM 1018 O O . GLU A 1 126 ? 9.258 0.597 -6.66 1 89.5 126 GLU A O 1
ATOM 1023 N N . LYS A 1 127 ? 11.484 1.201 -7.309 1 79.94 127 LYS A N 1
ATOM 1024 C CA . LYS A 1 127 ? 11.031 2.502 -7.789 1 79.94 127 LYS A CA 1
ATOM 1025 C C . LYS A 1 127 ? 10.031 2.346 -8.93 1 79.94 127 LYS A C 1
ATOM 1027 O O . LYS A 1 127 ? 10.211 1.509 -9.812 1 79.94 127 LYS A O 1
ATOM 1032 N N . HIS A 1 128 ? 8.852 2.908 -8.93 1 83.56 128 HIS A N 1
ATOM 1033 C CA . HIS A 1 128 ? 7.809 2.988 -9.953 1 83.56 128 HIS A CA 1
ATOM 1034 C C . HIS A 1 128 ? 7.184 1.621 -10.211 1 83.56 128 HIS A C 1
ATOM 1036 O O . HIS A 1 128 ? 6.664 1.367 -11.297 1 83.56 128 HIS A O 1
ATOM 1042 N N . LEU A 1 129 ? 7.473 0.569 -9.43 1 92.81 129 LEU A N 1
ATOM 1043 C CA . LEU A 1 129 ? 6.859 -0.754 -9.5 1 92.81 129 LEU A CA 1
ATOM 1044 C C . LEU A 1 129 ? 7.285 -1.485 -10.766 1 92.81 129 LEU A C 1
ATOM 1046 O O . LEU A 1 129 ? 6.469 -2.15 -11.406 1 92.81 129 LEU A O 1
ATOM 1050 N N . SER A 1 130 ? 8.547 -1.331 -11.148 1 94 130 SER A N 1
ATOM 1051 C CA . SER A 1 130 ? 9.039 -1.944 -12.383 1 94 130 SER A CA 1
ATOM 1052 C C . SER A 1 130 ? 9.68 -3.303 -12.102 1 94 130 SER A C 1
ATOM 1054 O O . SER A 1 130 ? 10.75 -3.383 -11.508 1 94 130 SER A O 1
ATOM 1056 N N . MET A 1 131 ? 9.062 -4.328 -12.664 1 95.75 131 MET A N 1
ATOM 1057 C CA . MET A 1 131 ? 9.641 -5.664 -12.57 1 95.75 131 MET A CA 1
ATOM 1058 C C . MET A 1 131 ? 10.914 -5.762 -13.406 1 95.75 131 MET A C 1
ATOM 1060 O O . MET A 1 131 ? 11.852 -6.469 -13.039 1 95.75 131 MET A O 1
ATOM 1064 N N . LYS A 1 132 ? 10.914 -4.996 -14.484 1 94.75 132 LYS A N 1
ATOM 1065 C CA . LYS A 1 132 ? 12.086 -4.969 -15.352 1 94.75 132 LYS A CA 1
ATOM 1066 C C . LYS A 1 132 ? 13.305 -4.426 -14.617 1 94.75 132 LYS A C 1
ATOM 1068 O O . LYS A 1 132 ? 14.375 -5.035 -14.641 1 94.75 132 LYS A O 1
ATOM 1073 N N . THR A 1 133 ? 13.094 -3.303 -13.93 1 94.69 133 THR A N 1
ATOM 1074 C CA . THR A 1 133 ? 14.188 -2.701 -13.172 1 94.69 133 THR A CA 1
ATOM 1075 C C . THR A 1 133 ? 14.609 -3.607 -12.016 1 94.69 133 THR A C 1
ATOM 1077 O O . THR A 1 133 ? 15.805 -3.809 -11.781 1 94.69 133 THR A O 1
ATOM 1080 N N . PHE A 1 134 ? 13.719 -4.184 -11.336 1 96.38 134 PHE A N 1
ATOM 1081 C CA . PHE A 1 134 ? 14 -5.062 -10.203 1 96.38 134 PHE A CA 1
ATOM 1082 C C . PHE A 1 134 ? 14.883 -6.234 -10.633 1 96.38 134 PHE A C 1
ATOM 1084 O O . PHE A 1 134 ? 15.945 -6.461 -10.062 1 96.38 134 PHE A O 1
ATOM 1091 N N . LEU A 1 135 ? 14.422 -6.918 -11.68 1 97.38 135 LEU A N 1
ATOM 1092 C CA . LEU A 1 135 ? 15.133 -8.109 -12.125 1 97.38 135 LEU A CA 1
ATOM 1093 C C . LEU A 1 135 ? 16.453 -7.742 -12.773 1 97.38 135 LEU A C 1
ATOM 1095 O O . LEU A 1 135 ? 17.422 -8.516 -12.719 1 97.38 135 LEU A O 1
ATOM 1099 N N . GLY A 1 136 ? 16.5 -6.539 -13.391 1 95.62 136 GLY A N 1
ATOM 1100 C CA . GLY A 1 136 ? 17.734 -6.055 -13.977 1 95.62 136 GLY A CA 1
ATOM 1101 C C . GLY A 1 136 ? 18.828 -5.801 -12.953 1 95.62 136 GLY A C 1
ATOM 1102 O O . GLY A 1 136 ? 20.016 -5.801 -13.289 1 95.62 136 GLY A O 1
ATOM 1103 N N . GLU A 1 137 ? 18.422 -5.617 -11.703 1 94.44 137 GLU A N 1
ATOM 1104 C CA . GLU A 1 137 ? 19.375 -5.266 -10.656 1 94.44 137 GLU A CA 1
ATOM 1105 C C . GLU A 1 137 ? 19.781 -6.488 -9.836 1 94.44 137 GLU A C 1
ATOM 1107 O O . GLU A 1 137 ? 20.641 -6.402 -8.961 1 94.44 137 GLU A O 1
ATOM 1112 N N . VAL A 1 138 ? 19.203 -7.625 -10.141 1 96.56 138 VAL A N 1
ATOM 1113 C CA . VAL A 1 138 ? 19.562 -8.852 -9.438 1 96.56 138 VAL A CA 1
ATOM 1114 C C . VAL A 1 138 ? 21 -9.227 -9.75 1 96.56 138 VAL A C 1
ATOM 1116 O O . VAL A 1 138 ? 21.438 -9.18 -10.906 1 96.56 138 VAL A O 1
ATOM 1119 N N . HIS A 1 139 ? 21.75 -9.555 -8.742 1 97 139 HIS A N 1
ATOM 1120 C CA . HIS A 1 139 ? 23.156 -9.922 -8.891 1 97 139 HIS A CA 1
ATOM 1121 C C . HIS A 1 139 ? 23.328 -11.031 -9.922 1 97 139 HIS A C 1
ATOM 1123 O O . HIS A 1 139 ? 22.531 -11.977 -9.953 1 97 139 HIS A O 1
ATOM 1129 N N . PRO A 1 140 ? 24.359 -10.969 -10.703 1 96.38 140 PRO A N 1
ATOM 1130 C CA . PRO A 1 140 ? 24.547 -11.906 -11.82 1 96.38 140 PRO A CA 1
ATOM 1131 C C . PRO A 1 140 ? 24.703 -13.352 -11.352 1 96.38 140 PRO A C 1
ATOM 1133 O O . PRO A 1 140 ? 24.484 -14.281 -12.133 1 96.38 140 PRO A O 1
ATOM 1136 N N . THR A 1 141 ? 25 -13.531 -10.117 1 97.25 141 THR A N 1
ATOM 1137 C CA . THR A 1 141 ? 25.234 -14.891 -9.633 1 97.25 141 THR A CA 1
ATOM 1138 C C . THR A 1 141 ? 23.922 -15.562 -9.258 1 97.25 141 THR A C 1
ATOM 1140 O O . THR A 1 141 ? 23.875 -16.781 -9.039 1 97.25 141 THR A O 1
ATOM 1143 N N . ILE A 1 142 ? 22.906 -14.828 -9.18 1 98.06 142 ILE A N 1
ATOM 1144 C CA . ILE A 1 142 ? 21.609 -15.375 -8.789 1 98.06 142 ILE A CA 1
ATOM 1145 C C . ILE A 1 142 ? 20.875 -15.883 -10.023 1 98.06 142 ILE A C 1
ATOM 1147 O O . ILE A 1 142 ? 20.641 -15.133 -10.977 1 98.06 142 ILE A O 1
ATOM 1151 N N . ASP A 1 143 ? 20.469 -17.125 -10.008 1 98.31 143 ASP A N 1
ATOM 1152 C CA . ASP A 1 143 ? 19.766 -17.734 -11.141 1 98.31 143 ASP A CA 1
ATOM 1153 C C . ASP A 1 143 ? 18.266 -17.594 -11 1 98.31 143 ASP A C 1
ATOM 1155 O O . ASP A 1 143 ? 17.547 -17.422 -12 1 98.31 143 ASP A O 1
ATOM 1159 N N . ASN A 1 144 ? 17.812 -17.75 -9.766 1 98.25 144 ASN A N 1
ATOM 1160 C CA . ASN A 1 144 ? 16.391 -17.688 -9.461 1 98.25 144 ASN A CA 1
ATOM 1161 C C . ASN A 1 144 ? 16.094 -16.703 -8.344 1 98.25 144 ASN A C 1
ATOM 1163 O O . ASN A 1 144 ? 16.797 -16.672 -7.332 1 98.25 144 ASN A O 1
ATOM 1167 N N . VAL A 1 145 ? 15.086 -15.883 -8.523 1 98.44 145 VAL A N 1
ATOM 1168 C CA . VAL A 1 145 ? 14.57 -15.023 -7.465 1 98.44 145 VAL A CA 1
ATOM 1169 C C . VAL A 1 145 ? 13.195 -15.516 -7.023 1 98.44 145 VAL A C 1
ATOM 1171 O O . VAL A 1 145 ? 12.289 -15.672 -7.848 1 98.44 145 VAL A O 1
ATOM 1174 N N . VAL A 1 146 ? 13.047 -15.781 -5.766 1 98.38 146 VAL A N 1
ATOM 1175 C CA . VAL A 1 146 ? 11.781 -16.266 -5.234 1 98.38 146 VAL A CA 1
ATOM 1176 C C . VAL A 1 146 ? 10.969 -15.094 -4.691 1 98.38 146 VAL A C 1
ATOM 1178 O O . VAL A 1 146 ? 11.477 -14.289 -3.91 1 98.38 146 VAL A O 1
ATOM 1181 N N . PHE A 1 147 ? 9.781 -14.977 -5.125 1 98.5 147 PHE A N 1
ATOM 1182 C CA . PHE A 1 147 ? 8.812 -14.023 -4.602 1 98.5 147 PHE A CA 1
ATOM 1183 C C . PHE A 1 147 ? 7.902 -14.688 -3.572 1 98.5 147 PHE A C 1
ATOM 1185 O O . PHE A 1 147 ? 7.18 -15.633 -3.895 1 98.5 147 PHE A O 1
ATOM 1192 N N . ALA A 1 148 ? 7.941 -14.133 -2.402 1 98.19 148 ALA A N 1
ATOM 1193 C CA . ALA A 1 148 ? 7.023 -14.625 -1.38 1 98.19 148 ALA A CA 1
ATOM 1194 C C . ALA A 1 148 ? 5.574 -14.383 -1.778 1 98.19 148 ALA A C 1
ATOM 1196 O O . ALA A 1 148 ? 5.246 -13.328 -2.332 1 98.19 148 ALA A O 1
ATOM 1197 N N . ASN A 1 149 ? 4.75 -15.375 -1.537 1 98.44 149 ASN A N 1
ATOM 1198 C CA . ASN A 1 149 ? 3.342 -15.164 -1.845 1 98.44 149 ASN A CA 1
ATOM 1199 C C . ASN A 1 149 ? 2.619 -14.453 -0.704 1 98.44 149 ASN A C 1
ATOM 1201 O O . ASN A 1 149 ? 2.879 -14.727 0.469 1 98.44 149 ASN A O 1
ATOM 1205 N N . TYR A 1 150 ? 1.845 -13.492 -1.006 1 98.69 150 TYR A N 1
ATOM 1206 C CA . TYR A 1 150 ? 0.827 -12.93 -0.13 1 98.69 150 TYR A CA 1
ATOM 1207 C C . TYR A 1 150 ? -0.562 -13.422 -0.515 1 98.69 150 TYR A C 1
ATOM 1209 O O . TYR A 1 150 ? -0.877 -13.547 -1.7 1 98.69 150 TYR A O 1
ATOM 1217 N N . GLU A 1 151 ? -1.326 -13.789 0.425 1 98.75 151 GLU A N 1
ATOM 1218 C CA . GLU A 1 151 ? -2.658 -14.32 0.149 1 98.75 151 GLU A CA 1
ATOM 1219 C C . GLU A 1 151 ? -3.738 -13.281 0.457 1 98.75 151 GLU A C 1
ATOM 1221 O O . GLU A 1 151 ? -3.775 -12.727 1.557 1 98.75 151 GLU A O 1
ATOM 1226 N N . ALA A 1 152 ? -4.59 -13.07 -0.535 1 98.5 152 ALA A N 1
ATOM 1227 C CA . ALA A 1 152 ? -5.652 -12.07 -0.41 1 98.5 152 ALA A CA 1
ATOM 1228 C C . ALA A 1 152 ? -6.656 -12.477 0.665 1 98.5 152 ALA A C 1
ATOM 1230 O O . ALA A 1 152 ? -7.004 -13.656 0.789 1 98.5 152 ALA A O 1
ATOM 1231 N N . CYS A 1 153 ? -7.109 -11.477 1.427 1 98.25 153 CYS A N 1
ATOM 1232 C CA . CYS A 1 153 ? -8.078 -11.641 2.506 1 98.25 153 CYS A CA 1
ATOM 1233 C C . CYS A 1 153 ? -9.336 -10.828 2.242 1 98.25 153 CYS A C 1
ATOM 1235 O O . CYS A 1 153 ? -9.398 -9.648 2.578 1 98.25 153 CYS A O 1
ATOM 1237 N N . PRO A 1 154 ? -10.344 -11.508 1.634 1 98.19 154 PRO A N 1
ATOM 1238 C CA . PRO A 1 154 ? -11.586 -10.75 1.449 1 98.19 154 PRO A CA 1
ATOM 1239 C C . PRO A 1 154 ? -12.211 -10.32 2.771 1 98.19 154 PRO A C 1
ATOM 1241 O O . PRO A 1 154 ? -12.172 -11.062 3.752 1 98.19 154 PRO A O 1
ATOM 1244 N N . GLU A 1 155 ? -12.828 -9.141 2.816 1 97.25 155 GLU A N 1
ATOM 1245 C CA . GLU A 1 155 ? -13.445 -8.602 4.027 1 97.25 155 GLU A CA 1
ATOM 1246 C C . GLU A 1 155 ? -14.961 -8.562 3.904 1 97.25 155 GLU A C 1
ATOM 1248 O O . GLU A 1 155 ? -15.648 -8.016 4.77 1 97.25 155 GLU A O 1
ATOM 1253 N N . THR A 1 156 ? -15.484 -9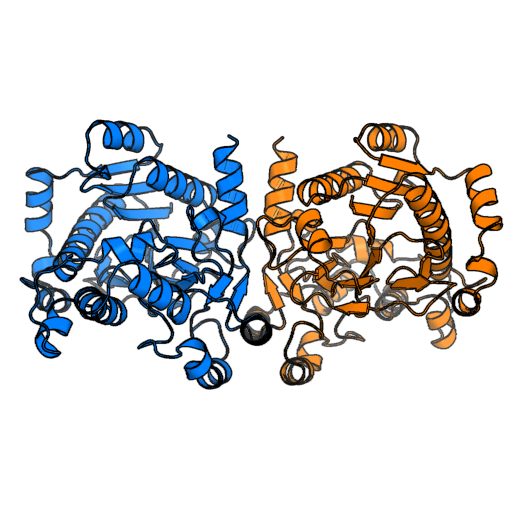.039 2.805 1 96.69 156 THR A N 1
ATOM 1254 C CA . THR A 1 156 ? -16.906 -9.211 2.508 1 96.69 156 THR A CA 1
ATOM 1255 C C . THR A 1 156 ? -17.125 -10.414 1.598 1 96.69 156 THR A C 1
ATOM 1257 O O . THR A 1 156 ? -16.219 -10.836 0.883 1 96.69 156 THR A O 1
ATOM 1260 N N . ASP A 1 157 ? -18.281 -11.07 1.664 1 97.19 157 ASP A N 1
ATOM 1261 C CA . ASP A 1 157 ? -18.578 -12.195 0.777 1 97.19 157 ASP A CA 1
ATOM 1262 C C . ASP A 1 157 ? -19.219 -11.711 -0.526 1 97.19 157 ASP A C 1
ATOM 1264 O O . ASP A 1 157 ? -19.672 -12.516 -1.341 1 97.19 157 ASP A O 1
ATOM 1268 N N . ALA A 1 158 ? -19.156 -10.383 -0.754 1 96.31 158 ALA A N 1
ATOM 1269 C CA . ALA A 1 158 ? -19.812 -9.797 -1.926 1 96.31 158 ALA A CA 1
ATOM 1270 C C . ALA A 1 158 ? -18.781 -9.43 -2.99 1 96.31 158 ALA A C 1
ATOM 1272 O O . ALA A 1 158 ? -19.109 -8.742 -3.965 1 96.31 158 ALA A O 1
ATOM 1273 N N . VAL A 1 159 ? -17.578 -9.914 -2.832 1 97.12 159 VAL A N 1
ATOM 1274 C CA . VAL A 1 159 ? -16.516 -9.586 -3.791 1 97.12 159 VAL A CA 1
ATOM 1275 C C . VAL A 1 159 ? -16.875 -10.148 -5.164 1 97.12 159 VAL A C 1
ATOM 1277 O O . VAL A 1 159 ? -17.312 -11.297 -5.281 1 97.12 159 VAL A O 1
ATOM 1280 N N . ARG A 1 160 ? -16.75 -9.328 -6.211 1 94.5 160 ARG A N 1
ATOM 1281 C CA . ARG A 1 160 ? -17 -9.75 -7.586 1 94.5 160 ARG A CA 1
ATOM 1282 C C . ARG A 1 160 ? -15.734 -9.656 -8.43 1 94.5 160 ARG A C 1
ATOM 1284 O O . ARG A 1 160 ? -15.477 -10.523 -9.266 1 94.5 160 ARG A O 1
ATOM 1291 N N . ASP A 1 161 ? -14.938 -8.648 -8.195 1 94.75 161 ASP A N 1
ATOM 1292 C CA . ASP A 1 161 ? -13.648 -8.453 -8.852 1 94.75 161 ASP A CA 1
ATOM 1293 C C . ASP A 1 161 ? -12.516 -8.375 -7.84 1 94.75 161 ASP A C 1
ATOM 1295 O O . ASP A 1 161 ? -12.211 -7.305 -7.316 1 94.75 161 ASP A O 1
ATOM 1299 N N . PRO A 1 162 ? -11.844 -9.445 -7.641 1 96.69 162 PRO A N 1
ATOM 1300 C CA . PRO A 1 162 ? -10.852 -9.523 -6.57 1 96.69 162 PRO A CA 1
ATOM 1301 C C . PRO A 1 162 ? -9.719 -8.508 -6.742 1 96.69 162 PRO A C 1
ATOM 1303 O O . PRO A 1 162 ? -9.305 -7.875 -5.77 1 96.69 162 PRO A O 1
ATOM 1306 N N . PHE A 1 163 ? -9.234 -8.227 -7.977 1 96.62 163 PHE A N 1
ATOM 1307 C CA . PHE A 1 163 ? -8.117 -7.324 -8.211 1 96.62 163 PHE A CA 1
ATOM 1308 C C . PHE A 1 163 ? -8.484 -5.895 -7.832 1 96.62 163 PHE A C 1
ATOM 1310 O O . PHE A 1 163 ? -7.621 -5.109 -7.434 1 96.62 163 PHE A O 1
ATOM 1317 N N . ARG A 1 164 ? -9.797 -5.578 -7.805 1 94.62 164 ARG A N 1
ATOM 1318 C CA . ARG A 1 164 ? -10.234 -4.203 -7.582 1 94.62 164 ARG A CA 1
ATOM 1319 C C . ARG A 1 164 ? -10.812 -4.031 -6.18 1 94.62 164 ARG A C 1
ATOM 1321 O O . ARG A 1 164 ? -10.953 -2.904 -5.695 1 94.62 164 ARG A O 1
ATOM 1328 N N . GLU A 1 165 ? -11.094 -5.18 -5.566 1 95.69 165 GLU A N 1
ATOM 1329 C CA . GLU A 1 165 ? -11.914 -5.02 -4.371 1 95.69 165 GLU A CA 1
ATOM 1330 C C . GLU A 1 165 ? -11.188 -5.551 -3.133 1 95.69 165 GLU A C 1
ATOM 1332 O O . GLU A 1 165 ? -11.586 -5.246 -2.004 1 95.69 165 GLU A O 1
ATOM 1337 N N . VAL A 1 166 ? -10.203 -6.387 -3.318 1 97.5 166 VAL A N 1
ATOM 1338 C CA . VAL A 1 166 ? -9.516 -6.957 -2.166 1 97.5 166 VAL A CA 1
ATOM 1339 C C . VAL A 1 166 ? -8.148 -6.305 -2.002 1 97.5 166 VAL A C 1
ATOM 1341 O O . VAL A 1 166 ? -7.32 -6.34 -2.92 1 97.5 166 VAL A O 1
ATOM 1344 N N . THR A 1 167 ? -7.906 -5.672 -0.814 1 97.25 167 THR A N 1
ATOM 1345 C CA . THR A 1 167 ? -6.676 -4.91 -0.607 1 97.25 167 THR A CA 1
ATOM 1346 C C . THR A 1 167 ? -5.938 -5.41 0.63 1 97.25 167 THR A C 1
ATOM 1348 O O . THR A 1 167 ? -4.828 -4.957 0.919 1 97.25 167 THR A O 1
ATOM 1351 N N . LEU A 1 168 ? -6.562 -6.309 1.381 1 98.12 168 LEU A N 1
ATOM 1352 C CA . LEU A 1 168 ? -5.938 -6.898 2.559 1 98.12 168 LEU A CA 1
ATOM 1353 C C . LEU A 1 168 ? -5.246 -8.211 2.207 1 98.12 168 LEU A C 1
ATOM 1355 O O . LEU A 1 168 ? -5.809 -9.039 1.486 1 98.12 168 LEU A O 1
ATOM 1359 N N . PHE A 1 169 ? -4.016 -8.422 2.66 1 98.5 169 PHE A N 1
ATOM 1360 C CA . PHE A 1 169 ? -3.254 -9.625 2.355 1 98.5 169 PHE A CA 1
ATOM 1361 C C . PHE A 1 169 ? -2.557 -10.156 3.602 1 98.5 169 PHE A C 1
ATOM 1363 O O . PHE A 1 169 ? -2.047 -9.375 4.414 1 98.5 169 PHE A O 1
ATOM 1370 N N . LYS A 1 170 ? -2.488 -11.539 3.668 1 98.12 170 LYS A N 1
ATOM 1371 C CA . LYS A 1 170 ? -1.537 -12.203 4.551 1 98.12 170 LYS A CA 1
ATOM 1372 C C . LYS A 1 170 ? -0.13 -12.18 3.961 1 98.12 170 LYS A C 1
ATOM 1374 O O . LYS A 1 170 ? 0.062 -12.508 2.789 1 98.12 170 LYS A O 1
ATOM 1379 N N . ARG A 1 171 ? 0.737 -11.828 4.852 1 98.19 171 ARG A N 1
ATOM 1380 C CA . ARG A 1 171 ? 2.121 -11.844 4.391 1 98.19 171 ARG A CA 1
ATOM 1381 C C . ARG A 1 171 ? 2.768 -13.203 4.645 1 98.19 171 ARG A C 1
ATOM 1383 O O . ARG A 1 171 ? 2.375 -13.922 5.566 1 98.19 171 ARG A O 1
ATOM 1390 N N . ASN A 1 172 ? 3.699 -13.531 3.795 1 97.75 172 ASN A N 1
ATOM 1391 C CA . ASN A 1 172 ? 4.438 -14.789 3.861 1 97.75 172 ASN A CA 1
ATOM 1392 C C . ASN A 1 172 ? 5.434 -14.797 5.016 1 97.75 172 ASN A C 1
ATOM 1394 O O . ASN A 1 172 ? 5.988 -13.758 5.367 1 97.75 172 ASN A O 1
ATOM 1398 N N . PHE A 1 173 ? 5.73 -15.977 5.52 1 95.81 173 PHE A N 1
ATOM 1399 C CA . PHE A 1 173 ? 6.66 -16.219 6.621 1 95.81 173 PHE A CA 1
ATOM 1400 C C . PHE A 1 173 ? 8.023 -15.602 6.32 1 95.81 173 PHE A C 1
ATOM 1402 O O . PHE A 1 173 ? 8.711 -15.133 7.227 1 95.81 173 PHE A O 1
ATOM 1409 N N . GLU A 1 174 ? 8.352 -15.492 5.113 1 96.12 174 GLU A N 1
ATOM 1410 C CA . GLU A 1 174 ? 9.648 -14.984 4.691 1 96.12 174 GLU A CA 1
ATOM 1411 C C . GLU A 1 174 ? 9.734 -13.469 4.852 1 96.12 174 GLU A C 1
ATOM 1413 O O . GLU A 1 174 ? 10.82 -12.891 4.816 1 96.12 174 GLU A O 1
ATOM 1418 N N . HIS A 1 175 ? 8.602 -12.789 4.969 1 97.31 175 HIS A N 1
ATOM 1419 C CA . HIS A 1 175 ? 8.586 -11.328 5.004 1 97.31 175 HIS A CA 1
ATOM 1420 C C . HIS A 1 175 ? 8.133 -10.812 6.367 1 97.31 175 HIS A C 1
ATOM 1422 O O . HIS A 1 175 ? 7.867 -9.617 6.527 1 97.31 175 HIS A O 1
ATOM 1428 N N . VAL A 1 176 ? 7.926 -11.695 7.375 1 97.62 176 VAL A N 1
ATOM 1429 C CA . VAL A 1 176 ? 7.461 -11.273 8.695 1 97.62 176 VAL A CA 1
ATOM 1430 C C . VAL A 1 176 ? 8.398 -11.812 9.766 1 97.62 176 VAL A C 1
ATOM 1432 O O . VAL A 1 176 ? 9.32 -12.578 9.469 1 97.62 176 VAL A O 1
ATOM 1435 N N . VAL A 1 177 ? 8.172 -11.344 10.984 1 96.44 177 VAL A N 1
ATOM 1436 C CA . VAL A 1 177 ? 8.953 -11.844 12.109 1 96.44 177 VAL A CA 1
ATOM 1437 C C . VAL A 1 177 ? 8.477 -13.242 12.492 1 96.44 177 VAL A C 1
ATOM 1439 O O . VAL A 1 177 ? 7.301 -13.438 12.82 1 96.44 177 VAL A O 1
ATOM 1442 N N . LYS A 1 178 ? 9.375 -14.195 12.523 1 95.62 178 LYS A N 1
ATOM 1443 C CA . LYS A 1 178 ? 9.047 -15.602 12.734 1 95.62 178 LYS A CA 1
ATOM 1444 C C . LYS A 1 178 ? 8.328 -15.805 14.062 1 95.62 178 LYS A C 1
ATOM 1446 O O . LYS A 1 178 ? 7.309 -16.5 14.125 1 95.62 178 LYS A O 1
ATOM 1451 N N . ARG A 1 179 ? 8.844 -15.203 15.102 1 95.62 179 ARG A N 1
ATOM 1452 C CA . ARG A 1 179 ? 8.242 -15.367 16.422 1 95.62 179 ARG A CA 1
ATOM 1453 C C . ARG A 1 179 ? 6.805 -14.852 16.422 1 95.62 179 ARG A C 1
ATOM 1455 O O . ARG A 1 179 ? 5.918 -15.492 17 1 95.62 179 ARG A O 1
ATOM 1462 N N . THR A 1 180 ? 6.605 -13.727 15.82 1 96.38 180 THR A N 1
ATOM 1463 C CA . THR A 1 180 ? 5.27 -13.148 15.75 1 96.38 180 THR A CA 1
ATOM 1464 C C . THR A 1 180 ? 4.344 -14.023 14.914 1 96.38 180 THR A C 1
ATOM 1466 O O . THR A 1 180 ? 3.18 -14.219 15.273 1 96.38 180 THR A O 1
ATOM 1469 N N . TYR A 1 181 ? 4.887 -14.531 13.812 1 97.19 181 TYR A N 1
ATOM 1470 C CA . TYR A 1 181 ? 4.148 -15.453 12.961 1 97.19 181 TYR A CA 1
ATOM 1471 C C . TYR A 1 181 ? 3.641 -16.656 13.758 1 97.19 181 TYR A C 1
ATOM 1473 O O . TYR A 1 181 ? 2.457 -16.984 13.703 1 97.19 181 TYR A O 1
ATOM 1481 N N . MET A 1 182 ? 4.469 -17.219 14.57 1 97.12 182 MET A N 1
ATOM 1482 C CA . MET A 1 182 ? 4.109 -18.391 15.352 1 97.12 182 MET A CA 1
ATOM 1483 C C . MET A 1 182 ? 3.109 -18.031 16.453 1 97.12 182 MET A C 1
ATOM 1485 O O . MET A 1 182 ? 2.195 -18.812 16.734 1 97.12 182 MET A O 1
ATOM 1489 N N . GLN A 1 183 ? 3.311 -16.859 17.016 1 96.62 183 GLN A N 1
ATOM 1490 C CA . GLN A 1 183 ? 2.424 -16.391 18.078 1 96.62 183 GLN A CA 1
ATOM 1491 C C . GLN A 1 183 ? 0.989 -16.25 17.578 1 96.62 183 GLN A C 1
ATOM 1493 O O . GLN A 1 183 ? 0.04 -16.547 18.297 1 96.62 183 GLN A O 1
ATOM 1498 N N . PHE A 1 184 ? 0.837 -15.828 16.328 1 97.5 184 PHE A N 1
ATOM 1499 C CA . PHE A 1 184 ? -0.496 -15.531 15.82 1 97.5 184 PHE A CA 1
ATOM 1500 C C . PHE A 1 184 ? -0.976 -16.641 14.891 1 97.5 184 PHE A C 1
ATOM 1502 O O . PHE A 1 184 ? -2.033 -16.516 14.266 1 97.5 184 PHE A O 1
ATOM 1509 N N . TYR A 1 185 ? -0.24 -17.734 14.75 1 97.5 185 TYR A N 1
ATOM 1510 C CA . TYR A 1 185 ? -0.535 -18.797 13.789 1 97.5 185 TYR A CA 1
ATOM 1511 C C . TYR A 1 185 ? -1.95 -19.328 13.977 1 97.5 185 TYR A C 1
ATOM 1513 O O . TYR A 1 185 ? -2.721 -19.406 13.016 1 97.5 185 TYR A O 1
ATOM 1521 N N . LYS A 1 186 ? -2.309 -19.609 15.172 1 97.06 186 LYS A N 1
ATOM 1522 C CA . LYS A 1 186 ? -3.617 -20.188 15.461 1 97.06 186 LYS A CA 1
ATOM 1523 C C . LYS A 1 186 ? -4.73 -19.172 15.219 1 97.06 186 LYS A C 1
ATOM 1525 O O . LYS A 1 186 ? -5.793 -19.531 14.703 1 97.06 186 LYS A O 1
ATOM 1530 N N . ALA A 1 187 ? -4.496 -17.922 15.625 1 97 187 ALA A N 1
ATOM 1531 C CA . ALA A 1 187 ? -5.5 -16.875 15.43 1 97 187 ALA A CA 1
ATOM 1532 C C . ALA A 1 187 ? -5.801 -16.688 13.953 1 97 187 ALA A C 1
ATOM 1534 O O . ALA A 1 187 ? -6.945 -16.406 13.578 1 97 187 ALA A O 1
ATOM 1535 N N . VAL A 1 188 ? -4.801 -16.812 13.094 1 97.62 188 VAL A N 1
ATOM 1536 C CA . VAL A 1 188 ? -4.957 -16.578 11.664 1 97.62 188 VAL A CA 1
ATOM 1537 C C . VAL A 1 188 ? -5.539 -17.828 11 1 97.62 188 VAL A C 1
ATOM 1539 O O . VAL A 1 188 ? -6.414 -17.719 10.141 1 97.62 188 VAL A O 1
ATOM 1542 N N . THR A 1 189 ? -5.051 -18.984 11.398 1 97.25 189 THR A N 1
ATOM 1543 C CA . THR A 1 189 ? -5.488 -20.25 10.789 1 97.25 189 THR A CA 1
ATOM 1544 C C . THR A 1 189 ? -6.938 -20.547 11.156 1 97.25 189 THR A C 1
ATOM 1546 O O . THR A 1 189 ? -7.699 -21.047 10.328 1 97.25 189 THR A O 1
ATOM 1549 N N . GLY A 1 190 ? -7.234 -20.219 12.477 1 95.56 190 GLY A N 1
ATOM 1550 C CA . GLY A 1 190 ? -8.547 -20.609 12.961 1 95.56 190 GLY A CA 1
ATOM 1551 C C . GLY A 1 190 ? -8.805 -22.094 12.836 1 95.56 190 GLY A C 1
ATOM 1552 O O . GLY A 1 190 ? -8.008 -22.906 13.297 1 95.56 190 GLY A O 1
ATOM 1553 N N . ALA A 1 191 ? -9.906 -22.438 12.141 1 95.25 191 ALA A N 1
ATOM 1554 C CA . ALA A 1 191 ? -10.273 -23.844 11.969 1 95.25 191 ALA A CA 1
ATOM 1555 C C . ALA A 1 191 ? -9.773 -24.375 10.625 1 95.25 191 ALA A C 1
ATOM 1557 O O . ALA A 1 191 ? -10.055 -25.516 10.266 1 95.25 191 ALA A O 1
ATOM 1558 N N . ASN A 1 192 ? -9.062 -23.594 9.867 1 96.69 192 ASN A N 1
ATOM 1559 C CA . ASN A 1 192 ? -8.5 -24.047 8.602 1 96.69 192 ASN A CA 1
ATOM 1560 C C . ASN A 1 192 ? -7.254 -24.906 8.82 1 96.69 192 ASN A C 1
ATOM 1562 O O . ASN A 1 192 ? -6.676 -24.891 9.914 1 96.69 192 ASN A O 1
ATOM 1566 N N . PRO A 1 193 ? -6.918 -25.594 7.84 1 94.69 193 PRO A N 1
ATOM 1567 C CA . PRO A 1 193 ? -5.797 -26.516 8.016 1 94.69 193 PRO A CA 1
ATOM 1568 C C . PRO A 1 193 ? -4.453 -25.797 8.141 1 94.69 193 PRO A C 1
ATOM 1570 O O . PRO A 1 193 ? -3.539 -26.297 8.797 1 94.69 193 PRO A O 1
ATOM 1573 N N . ASN A 1 194 ? -4.312 -24.719 7.469 1 95.5 194 ASN A N 1
ATOM 1574 C CA . ASN A 1 194 ? -3.027 -24.031 7.422 1 95.5 194 ASN A CA 1
ATOM 1575 C C . ASN A 1 194 ? -3.203 -22.516 7.438 1 95.5 194 ASN A C 1
ATOM 1577 O O . ASN A 1 194 ? -4.305 -22 7.215 1 95.5 194 ASN A O 1
ATOM 1581 N N . TYR A 1 195 ? -2.051 -21.812 7.719 1 97 195 TYR A N 1
ATOM 1582 C CA . TYR A 1 195 ? -2.002 -20.344 7.676 1 97 195 TYR A CA 1
ATOM 1583 C C . TYR A 1 195 ? -2.436 -19.828 6.312 1 97 195 TYR A C 1
ATOM 1585 O O . TYR A 1 195 ? -3.213 -18.875 6.227 1 97 195 TYR A O 1
ATOM 1593 N N . PHE A 1 196 ? -1.914 -20.422 5.309 1 97.69 196 PHE A N 1
ATOM 1594 C CA . PHE A 1 196 ? -2.346 -20.156 3.941 1 97.69 196 PHE A CA 1
ATOM 1595 C C . PHE A 1 196 ? -3.322 -21.219 3.461 1 97.69 196 PHE A C 1
ATOM 1597 O O . PHE A 1 196 ? -3.143 -22.406 3.742 1 97.69 196 PHE A O 1
ATOM 1604 N N . LEU A 1 197 ? -4.309 -20.828 2.719 1 96.75 197 LEU A N 1
ATOM 1605 C CA . LEU A 1 197 ? -5.289 -21.766 2.186 1 96.75 197 LEU A CA 1
ATOM 1606 C C . LEU A 1 197 ? -4.727 -22.516 0.987 1 96.75 197 LEU A C 1
ATOM 1608 O O . LEU A 1 197 ? -5.16 -23.641 0.691 1 96.75 197 LEU A O 1
ATOM 1612 N N . THR A 1 198 ? -3.781 -21.922 0.302 1 94.31 198 THR A N 1
ATOM 1613 C CA . THR A 1 198 ? -3.209 -22.562 -0.876 1 94.31 198 THR A CA 1
ATOM 1614 C C . THR A 1 198 ? -1.742 -22.922 -0.641 1 94.31 198 THR A C 1
ATOM 1616 O O . THR A 1 198 ? -1.436 -23.922 -0.002 1 94.31 198 THR A O 1
ATOM 1619 N N . TYR A 1 199 ? -0.789 -22.094 -1.07 1 93.5 199 TYR A N 1
ATOM 1620 C CA . TYR A 1 199 ? 0.619 -22.438 -0.928 1 93.5 199 TYR A CA 1
ATOM 1621 C C . TYR A 1 199 ? 1.381 -21.359 -0.176 1 93.5 199 TYR A C 1
ATOM 1623 O O . TYR A 1 199 ? 0.868 -20.25 0.021 1 93.5 199 TYR A O 1
ATOM 1631 N N . ALA A 1 200 ? 2.582 -21.75 0.255 1 95.69 200 ALA A N 1
ATOM 1632 C CA . ALA A 1 200 ? 3.406 -20.812 1.022 1 95.69 200 ALA A CA 1
ATOM 1633 C C . ALA A 1 200 ? 4.828 -20.75 0.47 1 95.69 200 ALA A C 1
ATOM 1635 O O . ALA A 1 200 ? 5.664 -20 0.97 1 95.69 200 ALA A O 1
ATOM 1636 N N . ASN A 1 201 ? 5.059 -21.531 -0.574 1 95.62 201 ASN A N 1
ATOM 1637 C CA . ASN A 1 201 ? 6.449 -21.656 -1.002 1 95.62 201 ASN A CA 1
ATOM 1638 C C . ASN A 1 201 ? 6.809 -20.594 -2.045 1 95.62 201 ASN A C 1
ATOM 1640 O O . ASN A 1 201 ? 7.934 -20.578 -2.551 1 95.62 201 ASN A O 1
ATOM 1644 N N . GLY A 1 202 ? 5.898 -19.703 -2.381 1 97.25 202 GLY A N 1
ATOM 1645 C CA . GLY A 1 202 ? 6.172 -18.594 -3.27 1 97.25 202 GLY A CA 1
ATOM 1646 C C . GLY A 1 202 ? 6.199 -18.984 -4.734 1 97.25 202 GLY A C 1
ATOM 1647 O O . GLY A 1 202 ? 5.848 -20.109 -5.086 1 97.25 202 GLY A O 1
ATOM 1648 N N . LYS A 1 203 ? 6.484 -18.031 -5.539 1 97.94 203 LYS A N 1
ATOM 1649 C CA . LYS A 1 203 ? 6.762 -18.172 -6.969 1 97.94 203 LYS A CA 1
ATOM 1650 C C . LYS A 1 203 ? 8.156 -17.641 -7.309 1 97.94 203 LYS A C 1
ATOM 1652 O O . LYS A 1 203 ? 8.805 -17 -6.484 1 97.94 203 LYS A O 1
ATOM 1657 N N . SER A 1 204 ? 8.625 -18 -8.531 1 97.88 204 SER A N 1
ATOM 1658 C CA . SER A 1 204 ? 9.992 -17.562 -8.797 1 97.88 204 SER A CA 1
ATOM 1659 C C . SER A 1 204 ? 10.148 -17.047 -10.219 1 97.88 204 SER A C 1
ATOM 1661 O O . SER A 1 204 ? 9.312 -17.328 -11.086 1 97.88 204 SER A O 1
ATOM 1663 N N . ALA A 1 205 ? 11.086 -16.219 -10.383 1 98.5 205 ALA A N 1
ATOM 1664 C CA . ALA A 1 205 ? 11.641 -15.828 -11.68 1 98.5 205 ALA A CA 1
ATOM 1665 C C . ALA A 1 205 ? 13 -16.5 -11.914 1 98.5 205 ALA A C 1
ATOM 1667 O O . ALA A 1 205 ? 13.82 -16.578 -10.992 1 98.5 205 ALA A O 1
ATOM 1668 N N . ALA A 1 206 ? 13.219 -16.938 -13.094 1 98.69 206 ALA A N 1
ATOM 1669 C CA . ALA A 1 206 ? 14.492 -17.578 -13.422 1 98.69 206 ALA A CA 1
ATOM 1670 C C . ALA A 1 206 ? 15.141 -16.906 -14.625 1 98.69 206 ALA A C 1
ATOM 1672 O O . ALA A 1 206 ? 14.461 -16.547 -15.586 1 98.69 206 ALA A O 1
ATOM 1673 N N . ARG A 1 207 ? 16.438 -16.781 -14.578 1 98.44 207 ARG A N 1
ATOM 1674 C CA . ARG A 1 207 ? 17.172 -16.406 -15.781 1 98.44 207 ARG A CA 1
ATOM 1675 C C . ARG A 1 207 ? 17.031 -17.484 -16.859 1 98.44 207 ARG A C 1
ATOM 1677 O O . ARG A 1 207 ? 17.219 -18.672 -16.578 1 98.44 207 ARG A O 1
ATOM 1684 N N . VAL A 1 208 ? 16.734 -17.016 -18.031 1 98.19 208 VAL A N 1
ATOM 1685 C CA . VAL A 1 208 ? 16.625 -17.953 -19.156 1 98.19 208 VAL A CA 1
ATOM 1686 C C . VAL A 1 208 ? 18.016 -18.328 -19.641 1 98.19 208 VAL A C 1
ATOM 1688 O O . VAL A 1 208 ? 18.766 -17.469 -20.141 1 98.19 208 VAL A O 1
ATOM 1691 N N . ALA A 1 209 ? 18.344 -19.531 -19.5 1 97.12 209 ALA A N 1
ATOM 1692 C CA . ALA A 1 209 ? 19.656 -20.062 -19.875 1 97.12 209 ALA A CA 1
ATOM 1693 C C . ALA A 1 209 ? 19.562 -21.516 -20.297 1 97.12 209 ALA A C 1
ATOM 1695 O O . ALA A 1 209 ? 18.594 -22.203 -19.984 1 97.12 209 ALA A O 1
ATOM 1696 N N . PRO A 1 210 ? 20.578 -21.906 -21.078 1 95.81 210 PRO A N 1
ATOM 1697 C CA . PRO A 1 210 ? 20.594 -23.344 -21.422 1 95.81 210 PRO A CA 1
ATOM 1698 C C . PRO A 1 210 ? 20.516 -24.234 -20.188 1 95.81 210 PRO A C 1
ATOM 1700 O O . PRO A 1 210 ? 21.141 -23.953 -19.172 1 95.81 210 PRO A O 1
ATOM 1703 N N . GLY A 1 211 ? 19.641 -25.25 -20.297 1 95.38 211 GLY A N 1
ATOM 1704 C CA . GLY A 1 211 ? 19.5 -26.203 -19.219 1 95.38 211 GLY A CA 1
ATOM 1705 C C . GLY A 1 211 ? 18.375 -25.859 -18.266 1 95.38 211 GLY A C 1
ATOM 1706 O O . GLY A 1 211 ? 18 -26.672 -17.406 1 95.38 211 GLY A O 1
ATOM 1707 N N . LEU A 1 212 ? 17.875 -24.641 -18.375 1 96.81 212 LEU A N 1
ATOM 1708 C CA . LEU A 1 212 ? 16.766 -24.234 -17.516 1 96.81 212 LEU A CA 1
ATOM 1709 C C . LEU A 1 212 ? 15.594 -25.188 -17.641 1 96.81 212 LEU A C 1
ATOM 1711 O O . LEU A 1 212 ? 15.25 -25.609 -18.75 1 96.81 212 LEU A O 1
ATOM 1715 N N . ARG A 1 213 ? 15 -25.547 -16.547 1 93.44 213 ARG A N 1
ATOM 1716 C CA . ARG A 1 213 ? 13.805 -26.391 -16.547 1 93.44 213 ARG A CA 1
ATOM 1717 C C . ARG A 1 213 ? 12.852 -25.984 -15.43 1 93.44 213 ARG A C 1
ATOM 1719 O O . ARG A 1 213 ? 13.266 -25.344 -14.453 1 93.44 213 ARG A O 1
ATOM 1726 N N . SER A 1 214 ? 11.648 -26.422 -15.57 1 92.69 214 SER A N 1
ATOM 1727 C CA . SER A 1 214 ? 10.664 -26.203 -14.523 1 92.69 214 SER A CA 1
ATOM 1728 C C . SER A 1 214 ? 10.898 -27.125 -13.336 1 92.69 214 SER A C 1
ATOM 1730 O O . SER A 1 214 ? 11.453 -28.219 -13.492 1 92.69 214 SER A O 1
ATOM 1732 N N . ASN A 1 215 ? 10.672 -26.703 -12.18 1 90.81 215 ASN A N 1
ATOM 1733 C CA . ASN A 1 215 ? 10.547 -27.484 -10.953 1 90.81 215 ASN A CA 1
ATOM 1734 C C . ASN A 1 215 ? 9.18 -27.281 -10.297 1 90.81 215 ASN A C 1
ATOM 1736 O O . ASN A 1 215 ? 9.094 -26.734 -9.195 1 90.81 215 ASN A O 1
ATOM 1740 N N . GLY A 1 216 ? 8.18 -27.828 -11.055 1 86.56 216 GLY A N 1
ATOM 1741 C CA . GLY A 1 216 ? 6.805 -27.5 -10.727 1 86.56 216 GLY A CA 1
ATOM 1742 C C . GLY A 1 216 ? 6.391 -26.109 -11.188 1 86.56 216 GLY A C 1
ATOM 1743 O O . GLY A 1 216 ? 7.059 -25.516 -12.031 1 86.56 216 GLY A O 1
ATOM 1744 N N . ALA A 1 217 ? 5.305 -25.656 -10.648 1 86.56 217 ALA A N 1
ATOM 1745 C CA . ALA A 1 217 ? 4.766 -24.359 -11.062 1 86.56 217 ALA A CA 1
ATOM 1746 C C . ALA A 1 217 ? 5.332 -23.219 -10.219 1 86.56 217 ALA A C 1
ATOM 1748 O O . ALA A 1 217 ? 5.043 -22.047 -10.469 1 86.56 217 ALA A O 1
ATOM 1749 N N . HIS A 1 218 ? 6.219 -23.516 -9.258 1 92 218 HIS A N 1
ATOM 1750 C CA . HIS A 1 218 ? 6.605 -22.516 -8.281 1 92 218 HIS A CA 1
ATOM 1751 C C . HIS A 1 218 ? 8.086 -22.172 -8.398 1 92 218 HIS A C 1
ATOM 1753 O O . HIS A 1 218 ? 8.516 -21.094 -8 1 92 218 HIS A O 1
ATOM 1759 N N . ARG A 1 219 ? 8.852 -23.203 -8.961 1 94.31 219 ARG A N 1
ATOM 1760 C CA . ARG A 1 219 ? 10.297 -23.031 -8.969 1 94.31 219 ARG A CA 1
ATOM 1761 C C . ARG A 1 219 ? 10.898 -23.453 -10.305 1 94.31 219 ARG A C 1
ATOM 1763 O O . ARG A 1 219 ? 10.188 -24 -11.164 1 94.31 219 ARG A O 1
ATOM 1770 N N . PHE A 1 220 ? 12.102 -23.109 -10.414 1 96.31 220 PHE A N 1
ATOM 1771 C CA . PHE A 1 220 ? 12.906 -23.531 -11.555 1 96.31 220 PHE A CA 1
ATOM 1772 C C . PHE A 1 220 ? 14.156 -24.281 -11.094 1 96.31 220 PHE A C 1
ATOM 1774 O O . PHE A 1 220 ? 14.602 -24.094 -9.961 1 96.31 220 PHE A O 1
ATOM 1781 N N . SER A 1 221 ? 14.555 -25.094 -11.922 1 95.25 221 SER A N 1
ATOM 1782 C CA . SER A 1 221 ? 15.828 -25.781 -11.758 1 95.25 221 SER A CA 1
ATOM 1783 C C . SER A 1 221 ? 16.625 -25.797 -13.055 1 95.25 221 SER A C 1
ATOM 1785 O O . SER A 1 221 ? 16.312 -25.047 -13.984 1 95.25 221 SER A O 1
ATOM 1787 N N . ASN A 1 222 ? 17.719 -26.469 -13.039 1 95.44 222 ASN A N 1
ATOM 1788 C CA . ASN A 1 222 ? 18.578 -26.562 -14.211 1 95.44 222 ASN A CA 1
ATOM 1789 C C . ASN A 1 222 ? 19.172 -27.953 -14.359 1 95.44 222 ASN A C 1
ATOM 1791 O O . ASN A 1 222 ? 19.578 -28.578 -13.367 1 95.44 222 ASN A O 1
ATOM 1795 N N . TYR A 1 223 ? 19.266 -28.438 -15.586 1 91.62 223 TYR A N 1
ATOM 1796 C CA . TYR A 1 223 ? 19.766 -29.781 -15.852 1 91.62 223 TYR A CA 1
ATOM 1797 C C . TYR A 1 223 ? 21.281 -29.828 -15.68 1 91.62 223 TYR A C 1
ATOM 1799 O O . TYR A 1 223 ? 21.844 -30.875 -15.352 1 91.62 223 TYR A O 1
ATOM 1807 N N . ASP A 1 224 ? 21.938 -28.719 -15.781 1 94.12 224 ASP A N 1
ATOM 1808 C CA . ASP A 1 224 ? 23.391 -28.719 -15.914 1 94.12 224 ASP A CA 1
ATOM 1809 C C . ASP A 1 224 ? 24.047 -28.219 -14.633 1 94.12 224 ASP A C 1
ATOM 1811 O O . ASP A 1 224 ? 25.266 -28.359 -14.461 1 94.12 224 ASP A O 1
ATOM 1815 N N . LYS A 1 225 ? 23.266 -27.547 -13.766 1 94.94 225 LYS A N 1
ATOM 1816 C CA . LYS A 1 225 ? 23.844 -27 -12.547 1 94.94 225 LYS A CA 1
ATOM 1817 C C . LYS A 1 225 ? 22.781 -26.844 -11.461 1 94.94 225 LYS A C 1
ATOM 1819 O O . LYS A 1 225 ? 21.578 -26.875 -11.75 1 94.94 225 LYS A O 1
ATOM 1824 N N . THR A 1 226 ? 23.328 -26.656 -10.273 1 95.75 226 THR A N 1
ATOM 1825 C CA . THR A 1 226 ? 22.453 -26.25 -9.188 1 95.75 226 THR A CA 1
ATOM 1826 C C . THR A 1 226 ? 22.234 -24.75 -9.188 1 95.75 226 THR A C 1
ATOM 1828 O O . THR A 1 226 ? 23.172 -23.969 -8.992 1 95.75 226 THR A O 1
ATOM 1831 N N . PRO A 1 227 ? 21.016 -24.359 -9.391 1 97.19 227 PRO A N 1
ATOM 1832 C CA . PRO A 1 227 ? 20.781 -22.922 -9.461 1 97.19 227 PRO A CA 1
ATOM 1833 C C . PRO A 1 227 ? 21.016 -22.219 -8.125 1 97.19 227 PRO A C 1
ATOM 1835 O O . PRO A 1 227 ? 20.703 -22.781 -7.066 1 97.19 227 PRO A O 1
ATOM 1838 N N . THR A 1 228 ? 21.531 -21.016 -8.141 1 98.06 228 THR A N 1
ATOM 1839 C CA . THR A 1 228 ? 21.578 -20.125 -6.984 1 98.06 228 THR A CA 1
ATOM 1840 C C . THR A 1 228 ? 20.281 -19.344 -6.848 1 98.06 228 THR A C 1
ATOM 1842 O O . THR A 1 228 ? 19.875 -18.625 -7.762 1 98.06 228 THR A O 1
ATOM 1845 N N . GLU A 1 229 ? 19.703 -19.562 -5.723 1 97.69 229 GLU A N 1
ATOM 1846 C CA . GLU A 1 229 ? 18.391 -18.969 -5.492 1 97.69 229 GLU A CA 1
ATOM 1847 C C . GLU A 1 229 ? 18.453 -17.922 -4.379 1 97.69 229 GLU A C 1
ATOM 1849 O O . GLU A 1 229 ? 19.188 -18.094 -3.398 1 97.69 229 GLU A O 1
ATOM 1854 N N . ALA A 1 230 ? 17.75 -16.828 -4.535 1 97.31 230 ALA A N 1
ATOM 1855 C CA . ALA A 1 230 ? 17.594 -15.812 -3.488 1 97.31 230 ALA A CA 1
ATOM 1856 C C . ALA A 1 230 ? 16.141 -15.367 -3.355 1 97.31 230 ALA A C 1
ATOM 1858 O O . ALA A 1 230 ? 15.438 -15.242 -4.355 1 97.31 230 ALA A O 1
ATOM 1859 N N . TRP A 1 231 ? 15.75 -15.133 -2.125 1 96.69 231 TRP A N 1
ATOM 1860 C CA . TRP A 1 231 ? 14.43 -14.578 -1.877 1 96.69 231 TRP A CA 1
ATOM 1861 C C . TRP A 1 231 ? 14.43 -13.062 -2.047 1 96.69 231 TRP A C 1
ATOM 1863 O O . TRP A 1 231 ? 15.352 -12.383 -1.603 1 96.69 231 TRP A O 1
ATOM 1873 N N . ALA A 1 232 ? 13.406 -12.57 -2.748 1 96.69 232 ALA A N 1
ATOM 1874 C CA . ALA A 1 232 ? 13.227 -11.117 -2.775 1 96.69 232 ALA A CA 1
ATOM 1875 C C . ALA A 1 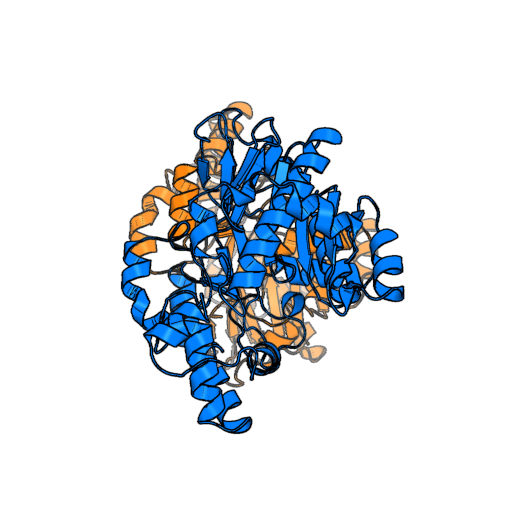232 ? 12.883 -10.578 -1.391 1 96.69 232 ALA A C 1
ATOM 1877 O O . ALA A 1 232 ? 12.055 -11.164 -0.68 1 96.69 232 ALA A O 1
ATOM 1878 N N . ALA A 1 233 ? 13.438 -9.5 -1.049 1 93.94 233 ALA A N 1
ATOM 1879 C CA . ALA A 1 233 ? 13.266 -8.945 0.291 1 93.94 233 ALA A CA 1
ATOM 1880 C C . ALA A 1 233 ? 11.883 -8.32 0.456 1 93.94 233 ALA A C 1
ATOM 1882 O O . ALA A 1 233 ? 11.281 -8.398 1.529 1 93.94 233 ALA A O 1
ATOM 1883 N N . GLU A 1 234 ? 11.383 -7.676 -0.608 1 95.38 234 GLU A N 1
ATOM 1884 C CA . GLU A 1 234 ? 10.102 -6.988 -0.486 1 95.38 234 GLU A CA 1
ATOM 1885 C C . GLU A 1 234 ? 9.148 -7.395 -1.607 1 95.38 234 GLU A C 1
ATOM 1887 O O . GLU A 1 234 ? 7.934 -7.418 -1.416 1 95.38 234 GLU A O 1
ATOM 1892 N N . ALA A 1 235 ? 9.711 -7.688 -2.787 1 96.88 235 ALA A N 1
ATOM 1893 C CA . ALA A 1 235 ? 8.859 -8.094 -3.902 1 96.88 235 ALA A CA 1
ATOM 1894 C C . ALA A 1 235 ? 8.117 -9.391 -3.578 1 96.88 235 ALA A C 1
ATOM 1896 O O . ALA A 1 235 ? 8.641 -10.258 -2.877 1 96.88 235 ALA A O 1
ATOM 1897 N N . ALA A 1 236 ? 6.902 -9.484 -4.102 1 98.25 236 ALA A N 1
ATOM 1898 C CA . ALA A 1 236 ? 6.031 -10.602 -3.748 1 98.25 236 ALA A CA 1
ATOM 1899 C C . ALA A 1 236 ? 5.09 -10.953 -4.898 1 98.25 236 ALA A C 1
ATOM 1901 O O . ALA A 1 236 ? 5.152 -10.336 -5.965 1 98.25 236 ALA A O 1
ATOM 1902 N N . VAL A 1 237 ? 4.375 -12 -4.734 1 98.62 237 VAL A N 1
ATOM 1903 C CA . VAL A 1 237 ? 3.258 -12.367 -5.598 1 98.62 237 VAL A CA 1
ATOM 1904 C C . VAL A 1 237 ? 1.953 -12.328 -4.805 1 98.62 237 VAL A C 1
ATOM 1906 O O . VAL A 1 237 ? 1.864 -12.914 -3.721 1 98.62 237 VAL A O 1
ATOM 1909 N N . LEU A 1 238 ? 1.02 -11.57 -5.277 1 98.81 238 LEU A N 1
ATOM 1910 C CA . LEU A 1 238 ? -0.289 -11.461 -4.641 1 98.81 238 LEU A CA 1
ATOM 1911 C C . LEU A 1 238 ? -1.244 -12.516 -5.18 1 98.81 238 LEU A C 1
ATOM 1913 O O . LEU A 1 238 ? -1.596 -12.5 -6.359 1 98.81 238 LEU A O 1
ATOM 1917 N N . HIS A 1 239 ? -1.592 -13.43 -4.355 1 98.75 239 HIS A N 1
ATOM 1918 C CA . HIS A 1 239 ? -2.467 -14.523 -4.773 1 98.75 239 HIS A CA 1
ATOM 1919 C C . HIS A 1 239 ? -3.908 -14.266 -4.344 1 98.75 239 HIS A C 1
ATOM 1921 O O . HIS A 1 239 ? -4.195 -14.172 -3.148 1 98.75 239 HIS A O 1
ATOM 1927 N N . TYR A 1 240 ? -4.789 -14.148 -5.316 1 98.38 240 TYR A N 1
ATOM 1928 C CA . TYR A 1 240 ? -6.207 -13.898 -5.078 1 98.38 240 TYR A CA 1
ATOM 1929 C C . TYR A 1 240 ? -7 -15.203 -5.133 1 98.38 240 TYR A C 1
ATOM 1931 O O . TYR A 1 240 ? -7.844 -15.383 -6.016 1 98.38 240 TYR A O 1
ATOM 1939 N N . THR A 1 241 ? -6.801 -16 -4.125 1 96.56 241 THR A N 1
ATOM 1940 C CA . THR A 1 241 ? -7.441 -17.312 -4.055 1 96.56 241 THR A CA 1
ATOM 1941 C C . THR A 1 241 ? -8.625 -17.281 -3.092 1 96.56 241 THR A C 1
ATOM 1943 O O . THR A 1 241 ? -8.555 -16.656 -2.031 1 96.56 241 THR A O 1
ATOM 1946 N N . TYR A 1 242 ? -9.758 -17.875 -3.461 1 96.62 242 TYR A N 1
ATOM 1947 C CA . TYR A 1 242 ? -10.977 -18.016 -2.67 1 96.62 242 TYR A CA 1
ATOM 1948 C C . TYR A 1 242 ? -11.5 -16.656 -2.225 1 96.62 242 TYR A C 1
ATOM 1950 O O . TYR A 1 242 ? -11.969 -16.5 -1.095 1 96.62 242 TYR A O 1
ATOM 1958 N N . THR A 1 243 ? -11.367 -15.648 -3.059 1 97.56 243 THR A N 1
ATOM 1959 C CA . THR A 1 243 ? -11.773 -14.297 -2.686 1 97.56 243 THR A CA 1
ATOM 1960 C C . THR A 1 243 ? -13.258 -14.086 -2.943 1 97.56 243 THR A C 1
ATOM 1962 O O . THR A 1 243 ? -13.852 -13.117 -2.457 1 97.56 243 THR A O 1
ATOM 1965 N N . THR A 1 244 ? -13.836 -14.992 -3.725 1 97.19 244 THR A N 1
ATOM 1966 C CA . THR A 1 244 ? -15.266 -14.914 -4.008 1 97.19 244 THR A CA 1
ATOM 1967 C C . THR A 1 244 ? -15.961 -16.219 -3.631 1 97.19 244 THR A C 1
ATOM 1969 O O . THR A 1 244 ? -15.336 -17.281 -3.613 1 97.19 244 THR A O 1
ATOM 1972 N N . PHE A 1 245 ? -17.281 -16.125 -3.422 1 96.25 245 PHE A N 1
ATOM 1973 C CA . PHE A 1 245 ? -18.016 -17.344 -3.158 1 96.25 245 PHE A CA 1
ATOM 1974 C C . PHE A 1 245 ? -18.078 -18.234 -4.398 1 96.25 245 PHE A C 1
ATOM 1976 O O . PHE A 1 245 ? -18.109 -19.453 -4.293 1 96.25 245 PHE A O 1
ATOM 1983 N N . ASP A 1 246 ? -17.984 -17.609 -5.508 1 93.56 246 ASP A N 1
ATOM 1984 C CA . ASP A 1 246 ? -17.938 -18.359 -6.754 1 93.56 246 ASP A CA 1
ATOM 1985 C C . ASP A 1 246 ? -16.719 -19.281 -6.805 1 93.56 246 ASP A C 1
ATOM 1987 O O . ASP A 1 246 ? -16.781 -20.359 -7.379 1 93.56 246 ASP A O 1
ATOM 1991 N N . ASP A 1 247 ? -15.625 -18.875 -6.246 1 92.69 247 ASP A N 1
ATOM 1992 C CA . ASP A 1 247 ? -14.445 -19.734 -6.164 1 92.69 247 ASP A CA 1
ATOM 1993 C C . ASP A 1 247 ? -14.75 -21.016 -5.395 1 92.69 247 ASP A C 1
ATOM 1995 O O . ASP A 1 247 ? -14.227 -22.094 -5.727 1 92.69 247 ASP A O 1
ATOM 1999 N N . ILE A 1 248 ? -15.531 -20.844 -4.375 1 92.25 248 ILE A N 1
ATOM 2000 C CA . ILE A 1 248 ? -15.945 -21.969 -3.555 1 92.25 248 ILE A CA 1
ATOM 2001 C C . ILE A 1 248 ? -16.891 -22.875 -4.355 1 92.25 248 ILE A C 1
ATOM 2003 O O . ILE A 1 248 ? -16.719 -24.094 -4.367 1 92.25 248 ILE A O 1
ATOM 2007 N N . LYS A 1 249 ? -17.781 -22.266 -5.059 1 91.25 249 LYS A N 1
ATOM 2008 C CA . LYS A 1 249 ? -18.75 -23 -5.848 1 91.25 249 LYS A CA 1
ATOM 2009 C C . LYS A 1 249 ? -18.062 -23.812 -6.949 1 91.25 249 LYS A C 1
ATOM 2011 O O . LYS A 1 249 ? -18.453 -24.953 -7.227 1 91.25 249 LYS A O 1
ATOM 2016 N N . ALA A 1 250 ? -17.078 -23.203 -7.484 1 84.31 250 ALA A N 1
ATOM 2017 C CA . ALA A 1 250 ? -16.391 -23.828 -8.617 1 84.31 250 ALA A CA 1
ATOM 2018 C C . ALA A 1 250 ? -15.648 -25.094 -8.18 1 84.31 250 ALA A C 1
ATOM 2020 O O . ALA A 1 250 ? -15.273 -25.922 -9.023 1 84.31 250 ALA A O 1
ATOM 2021 N N . ARG A 1 251 ? -15.461 -25.234 -6.957 1 81.19 251 ARG A N 1
ATOM 2022 C CA . ARG A 1 251 ? -14.734 -26.391 -6.453 1 81.19 251 ARG A CA 1
ATOM 2023 C C . ARG A 1 251 ? -15.688 -27.547 -6.164 1 81.19 251 ARG A C 1
ATOM 2025 O O . ARG A 1 251 ? -15.25 -28.641 -5.797 1 81.19 251 ARG A O 1
ATOM 2032 N N . LYS A 1 252 ? -16.984 -27.172 -6.445 1 80 252 LYS A N 1
ATOM 2033 C CA . LYS A 1 252 ? -17.969 -28.234 -6.266 1 80 252 LYS A CA 1
ATOM 2034 C C . LYS A 1 252 ? -17.844 -29.297 -7.355 1 80 252 LYS A C 1
ATOM 2036 O O . LYS A 1 252 ? -17.781 -28.969 -8.539 1 80 252 LYS A O 1
ATOM 2041 N N . GLY A 1 253 ? -17.75 -30.516 -6.977 1 68.88 253 GLY A N 1
ATOM 2042 C CA . GLY A 1 253 ? -17.797 -31.641 -7.91 1 68.88 253 GLY A CA 1
ATOM 2043 C C . GLY A 1 253 ? -16.609 -31.688 -8.844 1 68.88 253 GLY A C 1
ATOM 2044 O O . GLY A 1 253 ? -16.703 -32.219 -9.953 1 68.88 253 GLY A O 1
ATOM 2045 N N . ARG A 1 254 ? -15.547 -31.031 -8.594 1 65.94 254 ARG A N 1
ATOM 2046 C CA . ARG A 1 254 ? -14.375 -30.984 -9.453 1 65.94 254 ARG A CA 1
ATOM 2047 C C . ARG A 1 254 ? -13.805 -32.375 -9.695 1 65.94 254 ARG A C 1
ATOM 2049 O O . ARG A 1 254 ? -13.18 -32.625 -10.727 1 65.94 254 ARG A O 1
ATOM 2056 N N . CYS A 1 255 ? -14.008 -33.156 -8.711 1 73.75 255 CYS A N 1
ATOM 2057 C CA . CYS A 1 255 ? -13.422 -34.469 -8.844 1 73.75 255 CYS A CA 1
ATOM 2058 C C . CYS A 1 255 ? -14.32 -35.531 -8.195 1 73.75 255 CYS A C 1
ATOM 2060 O O . CYS A 1 255 ? -15.109 -35.219 -7.301 1 73.75 255 CYS A O 1
ATOM 2062 N N . GLU A 1 256 ? -14.422 -36.656 -8.906 1 77.5 256 GLU A N 1
ATOM 2063 C CA . GLU A 1 256 ? -15.047 -37.781 -8.234 1 77.5 256 GLU A CA 1
ATOM 2064 C C . GLU A 1 256 ? -14.016 -38.594 -7.438 1 77.5 256 GLU A C 1
ATOM 2066 O O . GLU A 1 256 ? -13.211 -39.312 -8.016 1 77.5 256 GLU A O 1
ATOM 2071 N N . CYS A 1 257 ? -14 -38.312 -6.137 1 81.38 257 CYS A N 1
ATOM 2072 C CA . CYS A 1 257 ? -13.023 -38.938 -5.27 1 81.38 257 CYS A CA 1
ATOM 2073 C C . CYS A 1 257 ? -13.703 -39.594 -4.082 1 81.38 257 CYS A C 1
ATOM 2075 O O . CYS A 1 257 ? -14.695 -39.094 -3.564 1 81.38 257 CYS A O 1
ATOM 2077 N N . GLU A 1 258 ? -13.109 -40.781 -3.793 1 81.81 258 GLU A N 1
ATOM 2078 C CA . GLU A 1 258 ? -13.547 -41.375 -2.529 1 81.81 258 GLU A CA 1
ATOM 2079 C C . GLU A 1 258 ? -13.219 -40.438 -1.353 1 81.81 258 GLU A C 1
ATOM 2081 O O . GLU A 1 258 ? -12.266 -39.688 -1.417 1 81.81 258 GLU A O 1
ATOM 2086 N N . LYS A 1 259 ? -13.945 -40.656 -0.238 1 82.62 259 LYS A N 1
ATOM 2087 C CA . LYS A 1 259 ? -13.859 -39.625 0.8 1 82.62 259 LYS A CA 1
ATOM 2088 C C . LYS A 1 259 ? -12.922 -40.062 1.924 1 82.62 259 LYS A C 1
ATOM 2090 O O . LYS A 1 259 ? -12.789 -39.344 2.932 1 82.62 259 LYS A O 1
ATOM 2095 N N . ASP A 1 260 ? -12.281 -41.094 1.746 1 85.38 260 ASP A N 1
ATOM 2096 C CA . ASP A 1 260 ? -11.273 -41.469 2.744 1 85.38 260 ASP A CA 1
ATOM 2097 C C . ASP A 1 260 ? -10.031 -40.562 2.602 1 85.38 260 ASP A C 1
ATOM 2099 O O . ASP A 1 260 ? -9.758 -40.062 1.522 1 85.38 260 ASP A O 1
ATOM 2103 N N . GLU A 1 261 ? -9.312 -40.406 3.67 1 85.81 261 GLU A N 1
ATOM 2104 C CA . GLU A 1 261 ? -8.219 -39.438 3.77 1 85.81 261 GLU A CA 1
ATOM 2105 C C . GLU A 1 261 ? -7.164 -39.719 2.695 1 85.81 261 GLU A C 1
ATOM 2107 O O . GLU A 1 261 ? -6.688 -38.781 2.053 1 85.81 261 GLU A O 1
ATOM 2112 N N . GLU A 1 262 ? -6.805 -40.875 2.555 1 85 262 GLU A N 1
ATOM 2113 C CA . GLU A 1 262 ? -5.758 -41.25 1.598 1 85 262 GLU A CA 1
ATOM 2114 C C . GLU A 1 262 ? -6.184 -40.906 0.171 1 85 262 GLU A C 1
ATOM 2116 O O . GLU A 1 262 ? -5.391 -40.375 -0.609 1 85 262 GLU A O 1
ATOM 2121 N N . SER A 1 263 ? -7.449 -41.219 -0.157 1 83.44 263 SER A N 1
ATOM 2122 C CA . SER A 1 263 ? -7.973 -40.938 -1.489 1 83.44 263 SER A CA 1
ATOM 2123 C C . SER A 1 263 ? -8.07 -39.438 -1.737 1 83.44 263 SER A C 1
ATOM 2125 O O . SER A 1 263 ? -7.77 -38.969 -2.836 1 83.44 263 SER A O 1
ATOM 2127 N N . LEU A 1 264 ? -8.445 -38.781 -0.714 1 84.19 264 LEU A N 1
ATOM 2128 C CA . LEU A 1 264 ? -8.586 -37.344 -0.848 1 84.19 264 LEU A CA 1
ATOM 212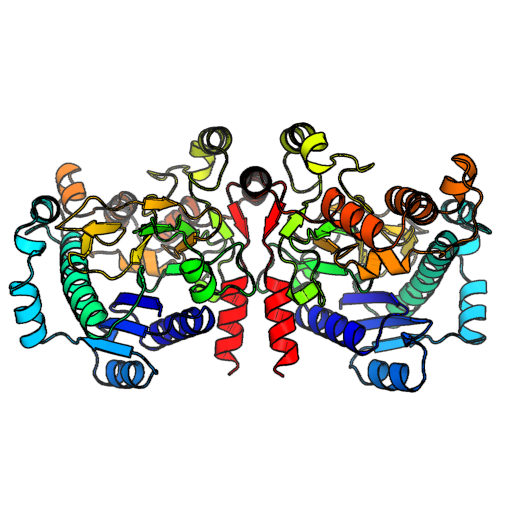9 C C . LEU A 1 264 ? -7.227 -36.688 -1.06 1 84.19 264 LEU A C 1
ATOM 2131 O O . LEU A 1 264 ? -7.105 -35.719 -1.844 1 84.19 264 LEU A O 1
ATOM 2135 N N . LYS A 1 265 ? -6.254 -37.156 -0.443 1 84.19 265 LYS A N 1
ATOM 2136 C CA . LYS A 1 265 ? -4.906 -36.594 -0.587 1 84.19 265 LYS A CA 1
ATOM 2137 C C . LYS A 1 265 ? -4.363 -36.844 -1.993 1 84.19 265 LYS A C 1
ATOM 2139 O O . LYS A 1 265 ? -3.59 -36.031 -2.514 1 84.19 265 LYS A O 1
ATOM 2144 N N . LYS A 1 266 ? -4.828 -37.875 -2.545 1 80.19 266 LYS A N 1
ATOM 2145 C CA . LYS A 1 266 ? -4.41 -38.219 -3.904 1 80.19 266 LYS A CA 1
ATOM 2146 C C . LYS A 1 266 ? -5.129 -37.344 -4.926 1 80.19 266 LYS A C 1
ATOM 2148 O O . LYS A 1 266 ? -4.574 -37.031 -5.988 1 80.19 266 LYS A O 1
ATOM 2153 N N . CYS A 1 267 ? -6.297 -36.938 -4.473 1 80.19 267 CYS A N 1
ATOM 2154 C CA . CYS A 1 267 ? -7.133 -36.188 -5.402 1 80.19 267 CYS A CA 1
ATOM 2155 C C . CYS A 1 267 ? -6.832 -34.688 -5.328 1 80.19 267 CYS A C 1
ATOM 2157 O O . CYS A 1 267 ? -6.887 -34 -6.344 1 80.19 267 CYS A O 1
ATOM 2159 N N . PHE A 1 268 ? -6.547 -34.281 -4.094 1 82.44 268 PHE A N 1
ATOM 2160 C CA . PHE A 1 268 ? -6.387 -32.844 -3.891 1 82.44 268 PHE A CA 1
ATOM 2161 C C . PHE A 1 268 ? -5.047 -32.531 -3.238 1 82.44 268 PHE A C 1
ATOM 2163 O O . PHE A 1 268 ? -4.781 -32.938 -2.113 1 82.44 268 PHE A O 1
ATOM 2170 N N . ILE A 1 269 ? -4.352 -31.719 -3.965 1 80.69 269 ILE A N 1
ATOM 2171 C CA . ILE A 1 269 ? -3.045 -31.328 -3.449 1 80.69 269 ILE A CA 1
ATOM 2172 C C . ILE A 1 269 ? -3.221 -30.344 -2.293 1 80.69 269 ILE A C 1
ATOM 2174 O O . ILE A 1 269 ? -2.5 -30.422 -1.294 1 80.69 269 ILE A O 1
ATOM 2178 N N . LEU A 1 270 ? -4.207 -29.484 -2.371 1 87.94 270 LEU A N 1
ATOM 2179 C CA . LEU A 1 270 ? -4.414 -28.453 -1.361 1 87.94 270 LEU A CA 1
ATOM 2180 C C . LEU A 1 270 ? -5.352 -28.938 -0.264 1 87.94 270 LEU A C 1
ATOM 2182 O O . LEU A 1 270 ? -6.441 -29.453 -0.551 1 87.94 270 LEU A O 1
ATOM 2186 N N . ASP A 1 271 ? -4.961 -28.719 0.951 1 91.31 271 ASP A N 1
ATOM 2187 C CA . ASP A 1 271 ? -5.746 -29.141 2.105 1 91.31 271 ASP A CA 1
ATOM 2188 C C . ASP A 1 271 ? -7.117 -28.469 2.113 1 91.31 271 ASP A C 1
ATOM 2190 O O . ASP A 1 271 ? -8.125 -29.125 2.396 1 91.31 271 ASP A O 1
ATOM 2194 N N . PHE A 1 272 ? -7.164 -27.266 1.811 1 94 272 PHE A N 1
ATOM 2195 C CA . PHE A 1 272 ? -8.43 -26.547 1.884 1 94 272 PHE A CA 1
ATOM 2196 C C . PHE A 1 272 ? -9.391 -27.031 0.799 1 94 272 PHE A C 1
ATOM 2198 O O . PHE A 1 272 ? -10.602 -27.078 1.009 1 94 272 PHE A O 1
ATOM 2205 N N . ASP A 1 273 ? -8.898 -27.375 -0.325 1 90.44 273 ASP A N 1
ATOM 2206 C CA . ASP A 1 273 ? -9.727 -27.984 -1.361 1 90.44 273 ASP A CA 1
ATOM 2207 C C . ASP A 1 273 ? -10.383 -29.266 -0.86 1 90.44 273 ASP A C 1
ATOM 2209 O O . ASP A 1 273 ? -11.539 -29.547 -1.197 1 90.44 273 ASP A O 1
ATOM 2213 N N . ARG A 1 274 ? -9.617 -30.031 -0.113 1 89.75 274 ARG A N 1
ATOM 2214 C CA . ARG A 1 274 ? -10.172 -31.266 0.46 1 89.75 274 ARG A CA 1
ATOM 2215 C C . ARG A 1 274 ? -11.312 -30.953 1.427 1 89.75 274 ARG A C 1
ATOM 2217 O O . ARG A 1 274 ? -12.344 -31.625 1.412 1 89.75 274 ARG A O 1
ATOM 2224 N N . VAL A 1 275 ? -11.078 -29.953 2.219 1 92.38 275 VAL A N 1
ATOM 2225 C CA . VAL A 1 275 ? -12.102 -29.531 3.168 1 92.38 275 VAL A CA 1
ATOM 2226 C C . VAL A 1 275 ? -13.367 -29.125 2.414 1 92.38 275 VAL A C 1
ATOM 2228 O O . VAL A 1 275 ? -14.469 -29.547 2.764 1 92.38 275 VAL A O 1
ATOM 2231 N N . LEU A 1 276 ? -13.195 -28.375 1.393 1 92.5 276 LEU A N 1
ATOM 2232 C CA . LEU A 1 276 ? -14.336 -27.891 0.62 1 92.5 276 LEU A CA 1
ATOM 2233 C C . LEU A 1 276 ? -15.086 -29.047 -0.02 1 92.5 276 LEU A C 1
ATOM 2235 O O . LEU A 1 276 ? -16.328 -29.062 -0.043 1 92.5 276 LEU A O 1
ATOM 2239 N N . TYR A 1 277 ? -14.352 -29.938 -0.551 1 89.88 277 TYR A N 1
ATOM 2240 C CA . TYR A 1 277 ? -14.953 -31.094 -1.216 1 89.88 277 TYR A CA 1
ATOM 2241 C C . TYR A 1 277 ? -15.852 -31.859 -0.26 1 89.88 277 TYR A C 1
ATOM 2243 O O . TYR A 1 277 ? -16.984 -32.219 -0.611 1 89.88 277 TYR A O 1
ATOM 2251 N N . VAL A 1 278 ? -15.375 -32.125 0.905 1 90.56 278 VAL A N 1
ATOM 2252 C CA . VAL A 1 278 ? -16.125 -32.875 1.909 1 90.56 278 VAL A CA 1
ATOM 2253 C C . VAL A 1 278 ? -17.328 -32.031 2.369 1 90.56 278 VAL A C 1
ATOM 2255 O O . VAL A 1 278 ? -18.438 -32.562 2.459 1 90.56 278 VAL A O 1
ATOM 2258 N N . LYS A 1 279 ? -17.141 -30.812 2.602 1 93.25 279 LYS A N 1
ATOM 2259 C CA . LYS A 1 279 ? -18.203 -29.953 3.131 1 93.25 279 LYS A CA 1
ATOM 2260 C C . LYS A 1 279 ? -19.328 -29.781 2.123 1 93.25 279 LYS A C 1
ATOM 2262 O O . LYS A 1 279 ? -20.5 -29.656 2.506 1 93.25 279 LYS A O 1
ATOM 2267 N N . TRP A 1 280 ? -19 -29.781 0.85 1 92.31 280 TRP A N 1
ATOM 2268 C CA . TRP A 1 280 ? -20.031 -29.625 -0.172 1 92.31 280 TRP A CA 1
ATOM 2269 C C . TRP A 1 280 ? -21 -30.812 -0.158 1 92.31 280 TRP A C 1
ATOM 2271 O O . TRP A 1 280 ? -22.156 -30.703 -0.572 1 92.31 280 TRP A O 1
ATOM 2281 N N . ASP A 1 281 ? -20.578 -31.938 0.271 1 89.38 281 ASP A N 1
ATOM 2282 C CA . ASP A 1 281 ? -21.438 -33.125 0.377 1 89.38 281 ASP A CA 1
ATOM 2283 C C . ASP A 1 281 ? -22.375 -33 1.579 1 89.38 281 ASP A C 1
ATOM 2285 O O . ASP A 1 281 ? -23.438 -33.625 1.602 1 89.38 281 ASP A O 1
ATOM 2289 N N . GLU A 1 282 ? -21.969 -32.25 2.486 1 92.56 282 GLU A N 1
ATOM 2290 C CA . GLU A 1 282 ? -22.672 -32.188 3.764 1 92.56 282 GLU A CA 1
ATOM 2291 C C . GLU A 1 282 ? -23.578 -30.969 3.84 1 92.56 282 GLU A C 1
ATOM 2293 O O . GLU A 1 282 ? -24.5 -30.922 4.652 1 92.56 282 GLU A O 1
ATOM 2298 N N . MET A 1 283 ? -23.328 -30.031 3.027 1 95.31 283 MET A N 1
ATOM 2299 C CA . MET A 1 283 ? -23.969 -28.734 3.221 1 95.31 283 MET A CA 1
ATOM 2300 C C . MET A 1 283 ? -24.656 -28.281 1.945 1 95.31 283 MET A C 1
ATOM 2302 O O . MET A 1 283 ? -24.25 -28.641 0.842 1 95.31 283 MET A O 1
ATOM 2306 N N . ASN A 1 284 ? -25.781 -27.5 2.1 1 95.88 284 ASN A N 1
ATOM 2307 C CA . ASN A 1 284 ? -26.359 -26.797 0.967 1 95.88 284 ASN A CA 1
ATOM 2308 C C . ASN A 1 284 ? -25.656 -25.469 0.7 1 95.88 284 ASN A C 1
ATOM 2310 O O . ASN A 1 284 ? -24.672 -25.141 1.365 1 95.88 284 ASN A O 1
ATOM 2314 N N . GLU A 1 285 ? -26.078 -24.781 -0.276 1 95.38 285 GLU A N 1
ATOM 2315 C CA . GLU A 1 285 ? -25.375 -23.578 -0.721 1 95.38 285 GLU A CA 1
ATOM 2316 C C . GLU A 1 285 ? -25.359 -22.5 0.364 1 95.38 285 GLU A C 1
ATOM 2318 O O . GLU A 1 285 ? -24.359 -21.828 0.57 1 95.38 285 GLU A O 1
ATOM 2323 N N . ASP A 1 286 ? -26.484 -22.297 1.063 1 97.19 286 ASP A N 1
ATOM 2324 C CA . ASP A 1 286 ? -26.547 -21.297 2.127 1 97.19 286 ASP A CA 1
ATOM 2325 C C . ASP A 1 286 ? -25.594 -21.641 3.268 1 97.19 286 ASP A C 1
ATOM 2327 O O . ASP A 1 286 ? -24.906 -20.766 3.793 1 97.19 286 ASP A O 1
ATOM 2331 N N . GLU A 1 287 ? -25.594 -22.859 3.6 1 97.62 287 GLU A N 1
ATOM 2332 C CA . GLU A 1 287 ? -24.688 -23.328 4.645 1 97.62 287 GLU A CA 1
ATOM 2333 C C . GLU A 1 287 ? -23.234 -23.172 4.223 1 97.62 287 GLU A C 1
ATOM 2335 O O . GLU A 1 287 ? -22.375 -22.828 5.043 1 97.62 287 GLU A O 1
ATOM 2340 N N . MET A 1 288 ? -23 -23.438 2.965 1 97.19 288 MET A N 1
ATOM 2341 C CA . MET A 1 288 ? -21.641 -23.266 2.445 1 97.19 288 MET A CA 1
ATOM 2342 C C . MET A 1 288 ? -21.25 -21.797 2.455 1 97.19 288 MET A C 1
ATOM 2344 O O . MET A 1 288 ? -20.078 -21.469 2.67 1 97.19 288 MET A O 1
ATOM 2348 N N . ARG A 1 289 ? -22.172 -20.938 2.176 1 97.44 289 ARG A N 1
ATOM 2349 C CA . ARG A 1 289 ? -21.891 -19.5 2.262 1 97.44 289 ARG A CA 1
ATOM 2350 C C . ARG A 1 289 ? -21.531 -19.109 3.688 1 97.44 289 ARG A C 1
ATOM 2352 O O . ARG A 1 289 ? -20.609 -18.312 3.898 1 97.44 289 ARG A O 1
ATOM 2359 N N . ASP A 1 290 ? -22.219 -19.641 4.648 1 97.81 290 ASP A N 1
ATOM 2360 C CA . ASP A 1 290 ? -21.891 -19.391 6.051 1 97.81 290 ASP A CA 1
ATOM 2361 C C . ASP A 1 290 ? -20.484 -19.922 6.375 1 97.81 290 ASP A C 1
ATOM 2363 O O . ASP A 1 290 ? -19.734 -19.281 7.098 1 97.81 290 ASP A O 1
ATOM 2367 N N . PHE A 1 291 ? -20.266 -21.109 5.867 1 97.75 291 PHE A N 1
ATOM 2368 C CA . PHE A 1 291 ? -18.938 -21.719 6.023 1 97.75 291 PHE A CA 1
ATOM 2369 C C . PHE A 1 291 ? -17.859 -20.812 5.445 1 97.75 291 PHE A C 1
ATOM 2371 O O . PHE A 1 291 ? -16.844 -20.547 6.098 1 97.75 291 PHE A O 1
ATOM 2378 N N . TYR A 1 292 ? -18.078 -20.328 4.238 1 98 292 TYR A N 1
ATOM 2379 C CA . TYR A 1 292 ? -17.156 -19.406 3.57 1 98 292 TYR A CA 1
ATOM 2380 C C . TYR A 1 292 ? -16.938 -18.156 4.406 1 98 292 TYR A C 1
ATOM 2382 O O . TYR A 1 292 ? -15.805 -17.719 4.602 1 98 292 TYR A O 1
ATOM 2390 N N . ASN A 1 293 ? -17.953 -17.547 4.934 1 98.12 293 ASN A N 1
ATOM 2391 C CA . ASN A 1 293 ? -17.891 -16.328 5.738 1 98.12 293 ASN A CA 1
ATOM 2392 C C . ASN A 1 293 ? -17.094 -16.547 7.02 1 98.12 293 ASN A C 1
ATOM 2394 O O . ASN A 1 293 ? -16.328 -15.68 7.441 1 98.12 293 ASN A O 1
ATOM 2398 N N . LYS A 1 294 ? -17.219 -17.719 7.555 1 97.31 294 LYS A N 1
ATOM 2399 C CA . LYS A 1 294 ? -16.562 -18.016 8.82 1 97.31 294 LYS A CA 1
ATOM 2400 C C . LYS A 1 294 ? -15.086 -18.344 8.617 1 97.31 294 LYS A C 1
ATOM 2402 O O . LYS A 1 294 ? -14.25 -17.984 9.445 1 97.31 294 LYS A O 1
ATOM 2407 N N . ARG A 1 295 ? -14.766 -19 7.461 1 97.38 295 ARG A N 1
ATOM 2408 C CA . ARG A 1 295 ? -13.445 -19.594 7.309 1 97.38 295 ARG A CA 1
ATOM 2409 C C . ARG A 1 295 ? -12.531 -18.703 6.48 1 97.38 295 ARG A C 1
ATOM 2411 O O . ARG A 1 295 ? -11.305 -18.812 6.57 1 97.38 295 ARG A O 1
ATOM 2418 N N . VAL A 1 296 ? -13.125 -17.891 5.629 1 98.06 296 VAL A N 1
ATOM 2419 C CA . VAL A 1 296 ? -12.289 -17.25 4.621 1 98.06 296 VAL A CA 1
ATOM 2420 C C . VAL A 1 296 ? -12.414 -15.734 4.738 1 98.06 296 VAL A C 1
ATOM 2422 O O . VAL A 1 296 ? -11.422 -15.016 4.609 1 98.06 296 VAL A O 1
ATOM 2425 N N . VAL A 1 297 ? -13.664 -15.18 5.062 1 98.44 297 VAL A N 1
ATOM 2426 C CA . VAL A 1 297 ? -13.914 -13.742 5.043 1 98.44 297 VAL A CA 1
ATOM 2427 C C . VAL A 1 297 ? -13.484 -13.125 6.371 1 98.44 297 VAL A C 1
ATOM 2429 O O . VAL A 1 297 ? -13.852 -13.617 7.441 1 98.44 297 VAL A O 1
ATOM 2432 N N . TRP A 1 298 ? -12.695 -12.086 6.336 1 97.69 298 TRP A N 1
ATOM 2433 C CA . TRP A 1 298 ? -12.172 -11.422 7.523 1 97.69 298 TRP A CA 1
ATOM 2434 C C . TRP A 1 298 ? -13.055 -10.25 7.934 1 97.69 298 TRP A C 1
ATOM 2436 O O . TRP A 1 298 ? -12.992 -9.172 7.324 1 97.69 298 TRP A O 1
ATOM 2446 N N . ARG A 1 299 ? -13.812 -10.414 8.992 1 95.44 299 ARG A N 1
ATOM 2447 C CA . ARG A 1 299 ? -14.758 -9.391 9.422 1 95.44 299 ARG A CA 1
ATOM 2448 C C . ARG A 1 299 ? -14.383 -8.844 10.797 1 95.44 299 ARG A C 1
ATOM 2450 O O . ARG A 1 299 ? -14.859 -7.773 11.188 1 95.44 299 ARG A O 1
ATOM 2457 N N . ASP A 1 300 ? -13.578 -9.562 11.547 1 95.81 300 ASP A N 1
ATOM 2458 C CA . ASP A 1 300 ? -13.203 -9.148 12.891 1 95.81 300 ASP A CA 1
ATOM 2459 C C . ASP A 1 300 ? -12.25 -7.957 12.859 1 95.81 300 ASP A C 1
ATOM 2461 O O . ASP A 1 300 ? -11.047 -8.125 12.664 1 95.81 300 ASP A O 1
ATOM 2465 N N . GLN A 1 301 ? -12.742 -6.816 13.148 1 93.62 301 GLN A N 1
ATOM 2466 C CA . GLN A 1 301 ? -11.961 -5.586 13.062 1 93.62 301 GLN A CA 1
ATOM 2467 C C . GLN A 1 301 ? -10.812 -5.59 14.062 1 93.62 301 GLN A C 1
ATOM 2469 O O . GLN A 1 301 ? -9.711 -5.121 13.758 1 93.62 301 GLN A O 1
ATOM 2474 N N . GLY A 1 302 ? -11.109 -6.039 15.242 1 95.25 302 GLY A N 1
ATOM 2475 C CA . GLY A 1 302 ? -10.078 -6.094 16.266 1 95.25 302 GLY A CA 1
ATOM 2476 C C . GLY A 1 302 ? -8.906 -6.973 15.883 1 95.25 302 GLY A C 1
ATOM 2477 O O . GLY A 1 302 ? -7.746 -6.57 16.031 1 95.25 302 GLY A O 1
ATOM 2478 N N . LEU A 1 303 ? -9.242 -8.148 15.398 1 96.88 303 LEU A N 1
ATOM 2479 C CA . LEU A 1 303 ? -8.18 -9.062 14.984 1 96.88 303 LEU A CA 1
ATOM 2480 C C . LEU A 1 303 ? -7.395 -8.492 13.812 1 96.88 303 LEU A C 1
ATOM 2482 O O . LEU A 1 303 ? -6.16 -8.547 13.805 1 96.88 303 LEU A O 1
ATOM 2486 N N . LYS A 1 304 ? -8.117 -7.934 12.836 1 96.94 304 LYS A N 1
ATOM 2487 C CA . LYS A 1 304 ? -7.43 -7.328 11.695 1 96.94 304 LYS A CA 1
ATOM 2488 C C . LYS A 1 304 ? -6.477 -6.23 12.156 1 96.94 304 LYS A C 1
ATOM 2490 O O . LYS A 1 304 ? -5.336 -6.156 11.68 1 96.94 304 LYS A O 1
ATOM 2495 N N . LYS A 1 305 ? -6.914 -5.406 13.016 1 95.19 305 LYS A N 1
ATOM 2496 C CA . LYS A 1 305 ? -6.086 -4.324 13.531 1 95.19 305 LYS A CA 1
ATOM 2497 C C . LYS A 1 305 ? -4.801 -4.867 14.156 1 95.19 305 LYS A C 1
ATOM 2499 O O . LYS A 1 305 ? -3.713 -4.344 13.898 1 95.19 305 LYS A O 1
ATOM 2504 N N . ARG A 1 306 ? -4.887 -5.902 14.961 1 96.44 306 ARG A N 1
ATOM 2505 C CA . ARG A 1 306 ? -3.732 -6.496 15.625 1 96.44 306 ARG A CA 1
ATOM 2506 C C . ARG A 1 306 ? -2.773 -7.113 14.617 1 96.44 306 ARG A C 1
ATOM 2508 O O . ARG A 1 306 ? -1.556 -6.965 14.734 1 96.44 306 ARG A O 1
ATOM 2515 N N . LEU A 1 307 ? -3.355 -7.82 13.625 1 98.12 307 LEU A N 1
ATOM 2516 C CA . LEU A 1 307 ? -2.521 -8.5 12.633 1 98.12 307 LEU A CA 1
ATOM 2517 C C . LEU A 1 307 ? -1.807 -7.488 11.742 1 98.12 307 LEU A C 1
ATOM 2519 O O . LEU A 1 307 ? -0.663 -7.711 11.336 1 98.12 307 LEU A O 1
ATOM 2523 N N . LEU A 1 308 ? -2.48 -6.367 11.43 1 97.62 308 LEU A N 1
ATOM 2524 C CA . LEU A 1 308 ? -1.847 -5.277 10.688 1 97.62 308 LEU A CA 1
ATOM 2525 C C . LEU A 1 308 ? -0.75 -4.621 11.516 1 97.62 308 LEU A C 1
ATOM 2527 O O . LEU A 1 308 ? 0.348 -4.371 11.016 1 97.62 308 LEU A O 1
ATOM 2531 N N . ALA A 1 309 ? -1.005 -4.379 12.75 1 96.5 309 ALA A N 1
ATOM 2532 C CA . ALA A 1 309 ? -0.04 -3.736 13.641 1 96.5 309 ALA A CA 1
ATOM 2533 C C . ALA A 1 309 ? 1.22 -4.586 13.789 1 96.5 309 ALA A C 1
ATOM 2535 O O . ALA A 1 309 ? 2.328 -4.051 13.867 1 96.5 309 ALA A O 1
ATOM 2536 N N . ASN A 1 310 ? 1.022 -5.91 13.758 1 96.62 310 ASN A N 1
ATOM 2537 C CA . ASN A 1 310 ? 2.133 -6.836 13.961 1 96.62 310 ASN A CA 1
ATOM 2538 C C . ASN A 1 310 ? 2.85 -7.145 12.648 1 96.62 310 ASN A C 1
ATOM 2540 O O . ASN A 1 310 ? 3.816 -7.91 12.633 1 96.62 310 ASN A O 1
ATOM 2544 N N . GLY A 1 311 ? 2.389 -6.613 11.547 1 96.69 311 GLY A N 1
ATOM 2545 C CA . GLY A 1 311 ? 3.047 -6.777 10.258 1 96.69 311 GLY A CA 1
ATOM 2546 C C . GLY A 1 311 ? 2.703 -8.086 9.578 1 96.69 311 GLY A C 1
ATOM 2547 O O . GLY A 1 311 ? 3.316 -8.445 8.57 1 96.69 311 GLY A O 1
ATOM 2548 N N . LEU A 1 312 ? 1.765 -8.867 10.117 1 98.25 312 LEU A N 1
ATOM 2549 C CA . LEU A 1 312 ? 1.386 -10.148 9.531 1 98.25 312 LEU A CA 1
ATOM 2550 C C . LEU A 1 312 ? 0.452 -9.953 8.344 1 98.25 312 LEU A C 1
ATOM 2552 O O . LEU A 1 312 ? 0.426 -10.773 7.426 1 98.25 312 LEU A O 1
ATOM 2556 N N . PHE A 1 313 ? -0.4 -8.922 8.422 1 98.25 313 PHE A N 1
ATOM 2557 C CA . PHE A 1 313 ? -1.241 -8.5 7.309 1 98.25 313 PHE A CA 1
ATOM 2558 C C . PHE A 1 313 ? -0.784 -7.152 6.762 1 98.25 313 PHE A C 1
ATOM 2560 O O . PHE A 1 313 ? -0.063 -6.414 7.438 1 98.25 313 PHE A O 1
ATOM 2567 N N . THR A 1 314 ? -1.112 -6.855 5.551 1 97.5 314 THR A N 1
ATOM 2568 C CA . THR A 1 314 ? -0.769 -5.574 4.945 1 97.5 314 THR A CA 1
ATOM 2569 C C . THR A 1 314 ? -1.847 -5.141 3.955 1 97.5 314 THR A C 1
ATOM 2571 O O . THR A 1 314 ? -2.596 -5.973 3.439 1 97.5 314 THR A O 1
ATOM 2574 N N . ARG A 1 315 ? -1.957 -3.809 3.77 1 96.69 315 ARG A N 1
ATOM 2575 C CA . ARG A 1 315 ? -2.84 -3.217 2.77 1 96.69 315 ARG A CA 1
ATOM 2576 C C . ARG A 1 315 ? -2.074 -2.887 1.492 1 96.69 315 ARG A C 1
ATOM 2578 O O . ARG A 1 315 ? -1.094 -2.141 1.525 1 96.69 315 ARG A O 1
ATOM 2585 N N . ILE A 1 316 ? -2.492 -3.418 0.415 1 96.94 316 ILE A N 1
ATOM 2586 C CA . ILE A 1 316 ? -1.917 -3.102 -0.888 1 96.94 316 ILE A CA 1
ATOM 2587 C C . ILE A 1 316 ? -3.02 -2.65 -1.844 1 96.94 316 ILE A C 1
ATOM 2589 O O . ILE A 1 316 ? -3.822 -3.465 -2.305 1 96.94 316 ILE A O 1
ATOM 2593 N N . TYR A 1 317 ? -3.02 -1.356 -2.256 1 96 317 TYR A N 1
ATOM 2594 C CA . TYR A 1 317 ? -4.078 -0.783 -3.08 1 96 317 TYR A CA 1
ATOM 2595 C C . TYR A 1 317 ? -3.637 -0.67 -4.535 1 96 317 TYR A C 1
ATOM 2597 O O . TYR A 1 317 ? -4.461 -0.444 -5.422 1 96 317 TYR A O 1
ATOM 2605 N N . ALA A 1 318 ? -2.348 -0.856 -4.793 1 94.31 318 ALA A N 1
ATOM 2606 C CA . ALA A 1 318 ? -1.778 -0.557 -6.102 1 94.31 318 ALA A CA 1
ATOM 2607 C C . ALA A 1 318 ? -2.504 -1.325 -7.203 1 94.31 318 ALA A C 1
ATOM 2609 O O . ALA A 1 318 ? -2.893 -0.746 -8.219 1 94.31 318 ALA A O 1
ATOM 2610 N N . PRO A 1 319 ? -2.754 -2.627 -7.02 1 95.38 319 PRO A N 1
ATOM 2611 C CA . PRO A 1 319 ? -3.473 -3.338 -8.078 1 95.38 319 PRO A CA 1
ATOM 2612 C C . PRO A 1 319 ? -4.848 -2.74 -8.359 1 95.38 319 PRO A C 1
ATOM 2614 O O . PRO A 1 319 ? -5.234 -2.592 -9.523 1 95.38 319 PRO A O 1
ATOM 2617 N N . GLN A 1 320 ? -5.582 -2.4 -7.355 1 95.06 320 GLN A N 1
ATOM 2618 C CA . GLN A 1 320 ? -6.902 -1.795 -7.523 1 95.06 320 GLN A CA 1
ATOM 2619 C C . GLN A 1 320 ? -6.816 -0.512 -8.344 1 95.06 320 GLN A C 1
ATOM 2621 O O . GLN A 1 320 ? -7.57 -0.332 -9.305 1 95.06 320 GLN A O 1
ATOM 2626 N N . ILE A 1 321 ? -5.906 0.342 -7.984 1 94.06 321 ILE A N 1
ATOM 2627 C CA . ILE A 1 321 ? -5.766 1.637 -8.641 1 94.06 321 ILE A CA 1
ATOM 2628 C C . ILE A 1 321 ? -5.355 1.436 -10.102 1 94.06 321 ILE A C 1
ATOM 2630 O O . ILE A 1 321 ? -5.918 2.062 -11 1 94.06 321 ILE A O 1
ATOM 2634 N N . ILE A 1 322 ? -4.426 0.558 -10.289 1 93.38 322 ILE A N 1
ATOM 2635 C CA . ILE A 1 322 ? -3.924 0.293 -11.633 1 93.38 322 ILE A CA 1
ATOM 2636 C C . ILE A 1 322 ? -5.035 -0.314 -12.492 1 93.38 322 ILE A C 1
ATOM 2638 O O . ILE A 1 322 ? -5.262 0.119 -13.625 1 93.38 322 ILE A O 1
ATOM 2642 N N . MET A 1 323 ? -5.754 -1.293 -11.914 1 93.81 323 MET A N 1
ATOM 2643 C CA . MET A 1 323 ? -6.84 -1.939 -12.648 1 93.81 323 MET A CA 1
ATOM 2644 C C . MET A 1 323 ? -7.922 -0.933 -13.016 1 93.81 323 MET A C 1
ATOM 2646 O O . MET A 1 323 ? -8.484 -0.987 -14.109 1 93.81 323 MET A O 1
ATOM 2650 N N . ASP A 1 324 ? -8.203 -0.035 -12.102 1 90.31 324 ASP A N 1
ATOM 2651 C CA . ASP A 1 324 ? -9.211 0.99 -12.367 1 90.31 324 ASP A CA 1
ATOM 2652 C C . ASP A 1 324 ? -8.742 1.945 -13.461 1 90.31 324 ASP A C 1
ATOM 2654 O O . ASP A 1 324 ? -9.547 2.428 -14.258 1 90.31 324 ASP A O 1
ATOM 2658 N N . GLY A 1 325 ? -7.461 2.246 -13.477 1 85.06 325 GLY A N 1
ATOM 2659 C CA . GLY A 1 325 ? -6.91 3.08 -14.531 1 85.06 325 GLY A CA 1
ATOM 2660 C C . GLY A 1 325 ? -6.957 2.424 -15.898 1 85.06 325 GLY A C 1
ATOM 2661 O O . GLY A 1 325 ? -7.191 3.094 -16.906 1 85.06 325 GLY A O 1
ATOM 2662 N N . ILE A 1 326 ? -6.781 1.16 -15.898 1 78.44 326 ILE A N 1
ATOM 2663 C CA . ILE A 1 326 ? -6.82 0.378 -17.125 1 78.44 326 ILE A CA 1
ATOM 2664 C C . ILE A 1 326 ? -8.242 0.369 -17.688 1 78.44 326 ILE A C 1
ATOM 2666 O O . ILE A 1 326 ? -8.43 0.454 -18.906 1 78.44 326 ILE A O 1
ATOM 2670 N N . ARG A 1 327 ? -9.148 0.368 -16.828 1 68.56 327 ARG A N 1
ATOM 2671 C CA . ARG A 1 327 ? -10.531 0.31 -17.281 1 68.56 327 ARG A CA 1
ATOM 2672 C C . ARG A 1 327 ? -10.977 1.646 -17.859 1 68.56 327 ARG A C 1
ATOM 2674 O O . ARG A 1 327 ? -11.844 1.689 -18.734 1 68.56 327 ARG A O 1
ATOM 2681 N N . ARG A 1 328 ? -10.391 2.777 -17.406 1 60.09 328 ARG A N 1
ATOM 2682 C CA . ARG A 1 328 ? -10.781 4.109 -17.859 1 60.09 328 ARG A CA 1
ATOM 2683 C C . ARG A 1 328 ? -10.109 4.461 -19.172 1 60.09 328 ARG A C 1
ATOM 2685 O O . ARG A 1 328 ? -10.484 5.434 -19.828 1 60.09 328 ARG A O 1
ATOM 2692 N N . THR A 1 329 ? -9.094 3.674 -19.625 1 47.25 329 THR A N 1
ATOM 2693 C CA . THR A 1 329 ? -8.469 3.881 -20.922 1 47.25 329 THR A CA 1
ATOM 2694 C C . THR A 1 329 ? -9.062 2.934 -21.969 1 47.25 329 THR A C 1
ATOM 2696 O O . THR A 1 329 ? -9.336 1.769 -21.672 1 47.25 329 THR A O 1
ATOM 2699 N N . LYS B 1 1 ? -20.312 15.977 3.119 1 95.19 1 LYS B N 1
ATOM 2700 C CA . LYS B 1 1 ? -19.359 16.781 2.375 1 95.19 1 LYS B CA 1
ATOM 2701 C C . LYS B 1 1 ? -18.078 17 3.186 1 95.19 1 LYS B C 1
ATOM 2703 O O . LYS B 1 1 ? -18.141 17.453 4.332 1 95.19 1 LYS B O 1
ATOM 2708 N N . VAL B 1 2 ? -16.938 16.688 2.559 1 97.5 2 VAL B N 1
ATOM 2709 C CA . VAL B 1 2 ? -15.641 16.781 3.227 1 97.5 2 VAL B CA 1
ATOM 2710 C C . VAL B 1 2 ? -14.852 17.953 2.67 1 97.5 2 VAL B C 1
ATOM 2712 O O . VAL B 1 2 ? -14.812 18.172 1.456 1 97.5 2 VAL B O 1
ATOM 2715 N N . MET B 1 3 ? -14.281 18.719 3.57 1 97.94 3 MET B N 1
ATOM 2716 C CA . MET B 1 3 ? -13.461 19.859 3.154 1 97.94 3 MET B CA 1
ATOM 2717 C C . MET B 1 3 ? -12.086 19.812 3.812 1 97.94 3 MET B C 1
ATOM 2719 O O . MET B 1 3 ? -11.953 19.359 4.949 1 97.94 3 MET B O 1
ATOM 2723 N N . ILE B 1 4 ? -11.078 20.281 3.096 1 98.62 4 ILE B N 1
ATOM 2724 C CA . ILE B 1 4 ? -9.734 20.453 3.627 1 98.62 4 ILE B CA 1
ATOM 2725 C C . ILE B 1 4 ? -9.367 21.938 3.621 1 98.62 4 ILE B C 1
ATOM 2727 O O . ILE B 1 4 ? -9.641 22.656 2.652 1 98.62 4 ILE B O 1
ATOM 2731 N N . SER B 1 5 ? -8.844 22.422 4.66 1 98.44 5 SER B N 1
ATOM 2732 C CA . SER B 1 5 ? -8.258 23.75 4.68 1 98.44 5 SER B CA 1
ATOM 2733 C C . SER B 1 5 ? -6.738 23.688 4.84 1 98.44 5 SER B C 1
ATOM 2735 O O . SER B 1 5 ? -6.211 22.719 5.398 1 98.44 5 SER B O 1
ATOM 2737 N N . THR B 1 6 ? -6.055 24.625 4.297 1 97.94 6 THR B N 1
ATOM 2738 C CA . THR B 1 6 ? -4.602 24.656 4.43 1 97.94 6 THR B CA 1
ATOM 2739 C C . THR B 1 6 ? -4.07 26.062 4.215 1 97.94 6 THR B C 1
ATOM 2741 O O . THR B 1 6 ? -4.762 26.906 3.643 1 97.94 6 THR B O 1
ATOM 2744 N N . THR B 1 7 ? -3.006 26.406 4.855 1 96.5 7 THR B N 1
ATOM 2745 C CA . THR B 1 7 ? -2.195 27.594 4.598 1 96.5 7 THR B CA 1
ATOM 2746 C C . THR B 1 7 ? -0.926 27.234 3.834 1 96.5 7 THR B C 1
ATOM 2748 O O . THR B 1 7 ? -0.167 26.359 4.266 1 96.5 7 THR B O 1
ATOM 2751 N N . THR B 1 8 ? -0.686 27.875 2.689 1 96.38 8 THR B N 1
ATOM 2752 C CA . THR B 1 8 ? 0.426 27.375 1.886 1 96.38 8 THR B CA 1
ATOM 2753 C C . THR B 1 8 ? 1.056 28.516 1.076 1 96.38 8 THR B C 1
ATOM 2755 O O . THR B 1 8 ? 0.373 29.469 0.696 1 96.38 8 THR B O 1
ATOM 2758 N N . ALA B 1 9 ? 2.344 28.391 0.926 1 93.81 9 ALA B N 1
ATOM 2759 C CA . ALA B 1 9 ? 3.102 29.281 0.048 1 93.81 9 ALA B CA 1
ATOM 2760 C C . ALA B 1 9 ? 3.691 28.516 -1.131 1 93.81 9 ALA B C 1
ATOM 2762 O O . ALA B 1 9 ? 4.547 29.031 -1.852 1 93.81 9 ALA B O 1
ATOM 2763 N N . ASP B 1 10 ? 3.25 27.266 -1.378 1 94.5 10 ASP B N 1
ATOM 2764 C CA . ASP B 1 10 ? 3.824 26.391 -2.395 1 94.5 10 ASP B CA 1
ATOM 2765 C C . ASP B 1 10 ? 3.402 26.828 -3.797 1 94.5 10 ASP B C 1
ATOM 2767 O O . ASP B 1 10 ? 2.57 27.719 -3.951 1 94.5 10 ASP B O 1
ATOM 2771 N N . SER B 1 11 ? 4.062 26.234 -4.797 1 94.56 11 SER B N 1
ATOM 2772 C CA . SER B 1 11 ? 3.736 26.531 -6.188 1 94.56 11 SER B CA 1
ATOM 2773 C C . SER B 1 11 ? 2.334 26.047 -6.543 1 94.56 11 SER B C 1
ATOM 2775 O O . SER B 1 11 ? 1.86 25.047 -6 1 94.56 11 SER B O 1
ATOM 2777 N N . PRO B 1 12 ? 1.689 26.75 -7.469 1 96 12 PRO B N 1
ATOM 2778 C CA . PRO B 1 12 ? 0.345 26.328 -7.867 1 96 12 PRO B CA 1
ATOM 2779 C C . PRO B 1 12 ? 0.314 24.906 -8.43 1 96 12 PRO B C 1
ATOM 2781 O O . PRO B 1 12 ? -0.665 24.188 -8.242 1 96 12 PRO B O 1
ATOM 2784 N N . GLY B 1 13 ? 1.379 24.516 -9.164 1 94.56 13 GLY B N 1
ATOM 2785 C CA . GLY B 1 13 ? 1.435 23.156 -9.664 1 94.56 13 GLY B CA 1
ATOM 2786 C C . GLY B 1 13 ? 1.346 22.109 -8.57 1 94.56 13 GLY B C 1
ATOM 2787 O O . GLY B 1 13 ? 0.588 21.141 -8.688 1 94.56 13 GLY B O 1
ATOM 2788 N N . LYS B 1 14 ? 2.084 22.297 -7.531 1 94.94 14 LYS B N 1
ATOM 2789 C CA . LYS B 1 14 ? 2.074 21.359 -6.398 1 94.94 14 LYS B CA 1
ATOM 2790 C C . LYS B 1 14 ? 0.714 21.359 -5.711 1 94.94 14 LYS B C 1
ATOM 2792 O O . LYS B 1 14 ? 0.195 20.297 -5.363 1 94.94 14 LYS B O 1
ATOM 2797 N N . ILE B 1 15 ? 0.177 22.531 -5.531 1 97.88 15 ILE B N 1
ATOM 2798 C CA . ILE B 1 15 ? -1.105 22.672 -4.848 1 97.88 15 ILE B CA 1
ATOM 2799 C C . ILE B 1 15 ? -2.199 21.984 -5.668 1 97.88 15 ILE B C 1
ATOM 2801 O O . ILE B 1 15 ? -3.055 21.281 -5.113 1 97.88 15 ILE B O 1
ATOM 2805 N N . LEU B 1 16 ? -2.156 22.172 -6.969 1 97.19 16 LEU B N 1
ATOM 2806 C CA . LEU B 1 16 ? -3.158 21.562 -7.84 1 97.19 16 LEU B CA 1
ATOM 2807 C C . LEU B 1 16 ? -3.07 20.047 -7.805 1 97.19 16 LEU B C 1
ATOM 2809 O O . LEU B 1 16 ? -4.09 19.359 -7.715 1 97.19 16 LEU B O 1
ATOM 2813 N N . ASP B 1 17 ? -1.877 19.484 -7.848 1 96.56 17 ASP B N 1
ATOM 2814 C CA . ASP B 1 17 ? -1.697 18.031 -7.727 1 96.56 17 ASP B CA 1
ATOM 2815 C C . ASP B 1 17 ? -2.246 17.516 -6.395 1 96.56 17 ASP B C 1
ATOM 2817 O O . ASP B 1 17 ? -2.912 16.484 -6.348 1 96.56 17 ASP B O 1
ATOM 2821 N N . TRP B 1 18 ? -1.934 18.297 -5.395 1 98 18 TRP B N 1
ATOM 2822 C CA . TRP B 1 18 ? -2.391 17.984 -4.047 1 98 18 TRP B CA 1
ATOM 2823 C C . TRP B 1 18 ? -3.914 17.984 -3.973 1 98 18 TRP B C 1
ATOM 2825 O O . TRP B 1 18 ? -4.512 17.047 -3.424 1 98 18 TRP B O 1
ATOM 2835 N N . MET B 1 19 ? -4.59 18.922 -4.594 1 98.19 19 MET B N 1
ATOM 2836 C CA . MET B 1 19 ? -6.047 19.016 -4.598 1 98.19 19 MET B CA 1
ATOM 2837 C C . MET B 1 19 ? -6.66 17.906 -5.449 1 98.19 19 MET B C 1
ATOM 2839 O O . MET B 1 19 ? -7.668 17.312 -5.07 1 98.19 19 MET B O 1
ATOM 2843 N N . ARG B 1 20 ? -6.059 17.609 -6.57 1 97.25 20 ARG B N 1
ATOM 2844 C CA . ARG B 1 20 ? -6.574 16.547 -7.438 1 97.25 20 ARG B CA 1
ATOM 2845 C C . ARG B 1 20 ? -6.539 15.195 -6.738 1 97.25 20 ARG B C 1
ATOM 2847 O O . ARG B 1 20 ? -7.484 14.414 -6.844 1 97.25 20 ARG B O 1
ATOM 2854 N N . TYR B 1 21 ? -5.457 14.945 -6.07 1 97.38 21 TYR B N 1
ATOM 2855 C CA . TYR B 1 21 ? -5.359 13.719 -5.285 1 97.38 21 TYR B CA 1
ATOM 2856 C C . TYR B 1 21 ? -6.523 13.609 -4.305 1 97.38 21 TYR B C 1
ATOM 2858 O O . TYR B 1 21 ? -7.203 12.578 -4.25 1 97.38 21 TYR B O 1
ATOM 2866 N N . HIS B 1 22 ? -6.75 14.648 -3.541 1 98.19 22 HIS B N 1
ATOM 2867 C CA . HIS B 1 22 ? -7.766 14.609 -2.496 1 98.19 22 HIS B CA 1
ATOM 2868 C C . HIS B 1 22 ? -9.172 14.617 -3.094 1 98.19 22 HIS B C 1
ATOM 2870 O O . HIS B 1 22 ? -10.086 14.008 -2.535 1 98.19 22 HIS B O 1
ATOM 2876 N N . ARG B 1 23 ? -9.289 15.258 -4.242 1 97.19 23 ARG B N 1
ATOM 2877 C CA . ARG B 1 23 ? -10.562 15.195 -4.945 1 97.19 23 ARG B CA 1
ATOM 2878 C C . ARG B 1 23 ? -10.93 13.75 -5.293 1 97.19 23 ARG B C 1
ATOM 2880 O O . ARG B 1 23 ? -12.078 13.344 -5.129 1 97.19 23 ARG B O 1
ATOM 2887 N N . LEU B 1 24 ? -9.953 13.023 -5.695 1 94.56 24 LEU B N 1
ATOM 2888 C CA . LEU B 1 24 ? -10.164 11.625 -6.055 1 94.56 24 LEU B CA 1
ATOM 2889 C C . LEU B 1 24 ? -10.531 10.797 -4.828 1 94.56 24 LEU B C 1
ATOM 2891 O O . LEU B 1 24 ? -11.195 9.766 -4.945 1 94.56 24 LEU B O 1
ATOM 2895 N N . LEU B 1 25 ? -10.125 11.266 -3.691 1 96.25 25 LEU B N 1
ATOM 2896 C CA . LEU B 1 25 ? -10.453 10.57 -2.453 1 96.25 25 LEU B CA 1
ATOM 2897 C C . LEU B 1 25 ? -11.836 10.961 -1.955 1 96.25 25 LEU B C 1
ATOM 2899 O O . LEU B 1 25 ? -12.312 10.43 -0.953 1 96.25 25 LEU B O 1
ATOM 2903 N N . GLY B 1 26 ? -12.461 11.922 -2.611 1 95.81 26 GLY B N 1
ATOM 2904 C CA . GLY B 1 26 ? -13.828 12.273 -2.258 1 95.81 26 GLY B CA 1
ATOM 2905 C C . GLY B 1 26 ? -13.938 13.602 -1.54 1 95.81 26 GLY B C 1
ATOM 2906 O O . GLY B 1 26 ? -15.008 13.961 -1.048 1 95.81 26 GLY B O 1
ATOM 2907 N N . VAL B 1 27 ? -12.836 14.32 -1.438 1 97.69 27 VAL B N 1
ATOM 2908 C CA . VAL B 1 27 ? -12.898 15.664 -0.863 1 97.69 27 VAL B CA 1
ATOM 2909 C C . VAL B 1 27 ? -13.602 16.609 -1.835 1 97.69 27 VAL B C 1
ATOM 2911 O O . VAL B 1 27 ? -13.25 16.672 -3.014 1 97.69 27 VAL B O 1
ATOM 2914 N N . GLU B 1 28 ? -14.484 17.312 -1.341 1 97.06 28 GLU B N 1
ATOM 2915 C CA . GLU B 1 28 ? -15.336 18.109 -2.229 1 97.06 28 GLU B CA 1
ATOM 2916 C C . GLU B 1 28 ? -14.953 19.578 -2.203 1 97.06 28 GLU B C 1
ATOM 2918 O O . GLU B 1 28 ? -15.148 20.297 -3.188 1 97.06 28 GLU B O 1
ATOM 2923 N N . HIS B 1 29 ? -14.453 20.078 -1.09 1 97.94 29 HIS B N 1
ATOM 2924 C CA . HIS B 1 29 ? -14.156 21.5 -0.956 1 97.94 29 HIS B CA 1
ATOM 2925 C C . HIS B 1 29 ? -12.75 21.719 -0.417 1 97.94 29 HIS B C 1
ATOM 2927 O O . HIS B 1 29 ? -12.266 20.938 0.407 1 97.94 29 HIS B O 1
ATOM 2933 N N . PHE B 1 30 ? -12.141 22.781 -0.955 1 98.75 30 PHE B N 1
ATOM 2934 C CA . PHE B 1 30 ? -10.805 23.172 -0.514 1 98.75 30 PHE B CA 1
ATOM 2935 C C . PHE B 1 30 ? -10.781 24.641 -0.123 1 98.75 30 PHE B C 1
ATOM 2937 O O . PHE B 1 30 ? -11.18 25.516 -0.909 1 98.75 30 PHE B O 1
ATOM 2944 N N . PHE B 1 31 ? -10.367 24.938 1.071 1 98.75 31 PHE B N 1
ATOM 2945 C CA . PHE B 1 31 ? -10.148 26.281 1.558 1 98.75 31 PHE B CA 1
ATOM 2946 C C . PHE B 1 31 ? -8.664 26.594 1.644 1 98.75 31 PHE B C 1
ATOM 2948 O O . PHE B 1 31 ? -7.957 26.062 2.5 1 98.75 31 PHE B O 1
ATOM 2955 N N . LEU B 1 32 ? -8.219 27.5 0.777 1 98.69 32 LEU B N 1
ATOM 2956 C CA . LEU B 1 32 ? -6.793 27.781 0.664 1 98.69 32 LEU B CA 1
ATOM 2957 C C . LEU B 1 32 ? -6.477 29.188 1.163 1 98.69 32 LEU B C 1
ATOM 2959 O O . LEU B 1 32 ? -7 30.172 0.633 1 98.69 32 LEU B O 1
ATOM 2963 N N . PHE B 1 33 ? -5.707 29.25 2.168 1 98.31 33 PHE B N 1
ATOM 2964 C CA . PHE B 1 33 ? -5.066 30.5 2.549 1 98.31 33 PHE B CA 1
ATOM 2965 C C . PHE B 1 33 ? -3.666 30.594 1.953 1 98.31 33 PHE B C 1
ATOM 2967 O O . PHE B 1 33 ? -2.74 29.938 2.42 1 98.31 33 PHE B O 1
ATOM 2974 N N . VAL B 1 34 ? -3.535 31.438 0.901 1 97.81 34 VAL B N 1
ATOM 2975 C CA . VAL B 1 34 ? -2.307 31.406 0.115 1 97.81 34 VAL B CA 1
ATOM 2976 C C . VAL B 1 34 ? -1.372 32.531 0.587 1 97.81 34 VAL B C 1
ATOM 2978 O O . VAL B 1 34 ? -1.828 33.594 1.025 1 97.81 34 VAL B O 1
ATOM 2981 N N . GLU B 1 35 ? -0.118 32.219 0.562 1 94.5 35 GLU B N 1
ATOM 2982 C CA . GLU B 1 35 ? 0.967 33.156 0.869 1 94.5 35 GLU B CA 1
ATOM 2983 C C . GLU B 1 35 ? 2.113 33 -0.129 1 94.5 35 GLU B C 1
ATOM 2985 O O . GLU B 1 35 ? 2.125 32.094 -0.942 1 94.5 35 GLU B O 1
ATOM 2990 N N . GLY B 1 36 ? 2.963 33.969 -0.158 1 92.06 36 GLY B N 1
ATOM 2991 C CA . GLY B 1 36 ? 4.16 33.875 -0.979 1 92.06 36 GLY B CA 1
ATOM 2992 C C . GLY B 1 36 ? 3.865 33.594 -2.438 1 92.06 36 GLY B C 1
ATOM 2993 O O . GLY B 1 36 ? 3.043 34.281 -3.057 1 92.06 36 GLY B O 1
ATOM 2994 N N . LYS B 1 37 ? 4.539 32.594 -2.932 1 91.38 37 LYS B N 1
ATOM 2995 C CA . LYS B 1 37 ? 4.383 32.219 -4.336 1 91.38 37 LYS B CA 1
ATOM 2996 C C . LYS B 1 37 ? 2.932 31.875 -4.656 1 91.38 37 LYS B C 1
ATOM 2998 O O . LYS B 1 37 ? 2.447 32.156 -5.75 1 91.38 37 LYS B O 1
ATOM 3003 N N . ALA B 1 38 ? 2.301 31.297 -3.723 1 95.88 38 ALA B N 1
ATOM 3004 C CA . ALA B 1 38 ? 0.924 30.859 -3.939 1 95.88 38 ALA B CA 1
ATOM 3005 C C . ALA B 1 38 ? -0.023 32.062 -4.027 1 95.88 38 ALA B C 1
ATOM 3007 O O . ALA B 1 38 ? -1.123 31.938 -4.574 1 95.88 38 ALA B O 1
ATOM 3008 N N . ALA B 1 39 ? 0.41 33.188 -3.576 1 97 39 ALA B N 1
ATOM 3009 C CA . ALA B 1 39 ? -0.453 34.375 -3.52 1 97 39 ALA B CA 1
ATOM 3010 C C . ALA B 1 39 ? -0.279 35.25 -4.762 1 97 39 ALA B C 1
ATOM 3012 O O . ALA B 1 39 ? -0.981 36.25 -4.934 1 97 39 ALA B O 1
ATOM 3013 N N . ARG B 1 40 ? 0.639 34.875 -5.648 1 97.19 40 ARG B N 1
ATOM 3014 C CA . ARG B 1 40 ? 0.806 35.625 -6.887 1 97.19 40 ARG B CA 1
ATOM 3015 C C . ARG B 1 40 ? -0.456 35.562 -7.738 1 97.19 40 ARG B C 1
ATOM 3017 O O . ARG B 1 40 ? -1.153 34.562 -7.754 1 97.19 40 ARG B O 1
ATOM 3024 N N . LYS B 1 41 ? -0.661 36.625 -8.445 1 96.44 41 LYS B N 1
ATOM 3025 C CA . LYS B 1 41 ? -1.897 36.781 -9.203 1 96.44 41 LYS B CA 1
ATOM 3026 C C . LYS B 1 41 ? -2.117 35.594 -10.133 1 96.44 41 LYS B C 1
ATOM 3028 O O . LYS B 1 41 ? -3.197 35 -10.148 1 96.44 41 LYS B O 1
ATOM 3033 N N . LYS B 1 42 ? -1.14 35.25 -10.875 1 96.81 42 LYS B N 1
ATOM 3034 C CA . LYS B 1 42 ? -1.257 34.156 -11.82 1 96.81 42 LYS B CA 1
ATOM 3035 C C . LYS B 1 42 ? -1.537 32.812 -11.102 1 96.81 42 LYS B C 1
ATOM 3037 O O . LYS B 1 42 ? -2.273 31.984 -11.609 1 96.81 42 LYS B O 1
ATOM 3042 N N . SER B 1 43 ? -0.94 32.594 -9.961 1 97.31 43 SER B N 1
ATOM 3043 C CA . SER B 1 43 ? -1.159 31.406 -9.164 1 97.31 43 SER B CA 1
ATOM 3044 C C . SER B 1 43 ? -2.598 31.328 -8.664 1 97.31 43 SER B C 1
ATOM 3046 O O . SER B 1 43 ? -3.242 30.281 -8.773 1 97.31 43 SER B O 1
ATOM 3048 N N . VAL B 1 44 ? -3.018 32.438 -8.18 1 97.94 44 VAL B N 1
ATOM 3049 C CA . VAL B 1 44 ? -4.363 32.5 -7.617 1 97.94 44 VAL B CA 1
ATOM 3050 C C . VAL B 1 44 ? -5.391 32.188 -8.711 1 97.94 44 VAL B C 1
ATOM 3052 O O . VAL B 1 44 ? -6.359 31.469 -8.484 1 97.94 44 VAL B O 1
ATOM 3055 N N . GLU B 1 45 ? -5.188 32.75 -9.859 1 97.56 45 GLU B N 1
ATOM 3056 C CA . GLU B 1 45 ? -6.09 32.531 -10.984 1 97.56 45 GLU B CA 1
ATOM 3057 C C . GLU B 1 45 ? -6.195 31.047 -11.312 1 97.56 45 GLU B C 1
ATOM 3059 O O . GLU B 1 45 ? -7.285 30.531 -11.57 1 97.56 45 GLU B O 1
ATOM 3064 N N . ARG B 1 46 ? -5.121 30.406 -11.266 1 97.06 46 ARG B N 1
ATOM 3065 C CA . ARG B 1 46 ? -5.094 28.984 -11.555 1 97.06 46 ARG B CA 1
ATOM 3066 C C . ARG B 1 46 ? -5.801 28.188 -10.461 1 97.06 46 ARG B C 1
ATOM 3068 O O . ARG B 1 46 ? -6.523 27.234 -10.742 1 97.06 46 ARG B O 1
ATOM 3075 N N . LEU B 1 47 ? -5.605 28.547 -9.242 1 98.19 47 LEU B N 1
ATOM 3076 C CA . LEU B 1 47 ? -6.164 27.812 -8.109 1 98.19 47 LEU B CA 1
ATOM 3077 C C . LEU B 1 47 ? -7.68 27.984 -8.047 1 98.19 47 LEU B C 1
ATOM 3079 O O . LEU B 1 47 ? -8.406 27.016 -7.812 1 98.19 47 LEU B O 1
ATOM 3083 N N . VAL B 1 48 ? -8.141 29.172 -8.344 1 97.38 48 VAL B N 1
ATOM 3084 C CA . VAL B 1 48 ? -9.562 29.484 -8.234 1 97.38 48 VAL B CA 1
ATOM 3085 C C . VAL B 1 48 ? -10.328 28.766 -9.344 1 97.38 48 VAL B C 1
ATOM 3087 O O . VAL B 1 48 ? -11.531 28.5 -9.211 1 97.38 48 VAL B O 1
ATOM 3090 N N . ALA B 1 49 ? -9.672 28.422 -10.391 1 97.12 49 ALA B N 1
ATOM 3091 C CA . ALA B 1 49 ? -10.305 27.734 -11.516 1 97.12 49 ALA B CA 1
ATOM 3092 C C . ALA B 1 49 ? -10.633 26.297 -11.156 1 97.12 49 ALA B C 1
ATOM 3094 O O . ALA B 1 49 ? -11.453 25.656 -11.82 1 97.12 49 ALA B O 1
ATOM 3095 N N . PHE B 1 50 ? -10.047 25.781 -10.133 1 97 50 PHE B N 1
ATOM 3096 C CA . PHE B 1 50 ? -10.336 24.422 -9.672 1 97 50 PHE B CA 1
ATOM 3097 C C . PHE B 1 50 ? -11.688 24.359 -8.984 1 97 50 PHE B C 1
ATOM 3099 O O . PHE B 1 50 ? -11.992 25.188 -8.125 1 97 50 PHE B O 1
ATOM 3106 N N . PRO B 1 51 ? -12.523 23.438 -9.328 1 96.44 51 PRO B N 1
ATOM 3107 C CA . PRO B 1 51 ? -13.867 23.375 -8.75 1 96.44 51 PRO B CA 1
ATOM 3108 C C . PRO B 1 51 ? -13.852 23.188 -7.234 1 96.44 51 PRO B C 1
ATOM 3110 O O . PRO B 1 51 ? -13.086 22.359 -6.727 1 96.44 51 PRO B O 1
ATOM 3113 N N . GLY B 1 52 ? -14.742 23.922 -6.527 1 97.12 52 GLY B N 1
ATOM 3114 C CA . GLY B 1 52 ? -14.922 23.734 -5.098 1 97.12 52 GLY B CA 1
ATOM 3115 C C . GLY B 1 52 ? -13.805 24.328 -4.266 1 97.12 52 GLY B C 1
ATOM 3116 O O . GLY B 1 52 ? -13.477 23.812 -3.195 1 97.12 52 GLY B O 1
ATOM 3117 N N . VAL B 1 53 ? -13.164 25.391 -4.781 1 98.12 53 VAL B N 1
ATOM 3118 C CA . VAL B 1 53 ? -12.023 25.984 -4.078 1 98.12 53 VAL B CA 1
ATOM 3119 C C . VAL B 1 53 ? -12.359 27.406 -3.66 1 98.12 53 VAL B C 1
ATOM 3121 O O . VAL B 1 53 ? -12.953 28.172 -4.434 1 98.12 53 VAL B O 1
ATOM 3124 N N . THR B 1 54 ? -12.164 27.734 -2.494 1 98 54 THR B N 1
ATOM 3125 C CA . THR B 1 54 ? -12.164 29.094 -1.989 1 98 54 THR B CA 1
ATOM 3126 C C . THR B 1 54 ? -10.75 29.531 -1.608 1 98 54 THR B C 1
ATOM 3128 O O . THR B 1 54 ? -10.055 28.828 -0.875 1 98 54 THR B O 1
ATOM 3131 N N . VAL B 1 55 ? -10.367 30.688 -2.121 1 98.19 55 VAL B N 1
ATOM 3132 C CA . VAL B 1 55 ? -9.008 31.156 -1.881 1 98.19 55 VAL B CA 1
ATOM 3133 C C . VAL B 1 55 ? -9.047 32.469 -1.108 1 98.19 55 VAL B C 1
ATOM 3135 O O . VAL B 1 55 ? -9.82 33.375 -1.447 1 98.19 55 VAL B O 1
ATOM 3138 N N . TRP B 1 56 ? -8.359 32.562 -0.027 1 98.06 56 TRP B N 1
ATOM 3139 C CA . TRP B 1 56 ? -8.094 33.812 0.667 1 98.06 56 TRP B CA 1
ATOM 3140 C C . TRP B 1 56 ? -6.672 34.312 0.398 1 98.06 56 TRP B C 1
ATOM 3142 O O . TRP B 1 56 ? -5.707 33.625 0.752 1 98.06 56 TRP B O 1
ATOM 3152 N N . GLU B 1 57 ? -6.582 35.469 -0.177 1 96.94 57 GLU B N 1
ATOM 3153 C CA . GLU B 1 57 ? -5.301 36.125 -0.403 1 96.94 57 GLU B CA 1
ATOM 3154 C C . GLU B 1 57 ? -4.977 37.094 0.723 1 96.94 57 GLU B C 1
ATOM 3156 O O . GLU B 1 57 ? -5.883 37.625 1.38 1 96.94 57 GLU B O 1
ATOM 3161 N N . PRO B 1 58 ? -3.637 37.312 0.87 1 95.75 58 PRO B N 1
ATOM 3162 C CA . PRO B 1 58 ? -3.307 38.375 1.833 1 95.75 58 PRO B CA 1
ATOM 3163 C C . PRO B 1 58 ? -3.992 39.688 1.513 1 95.75 58 PRO B C 1
ATOM 3165 O O . PRO B 1 58 ? -3.889 40.188 0.387 1 95.75 58 PRO B O 1
ATOM 3168 N N . SER B 1 59 ? -4.727 40.188 2.398 1 95.94 59 SER B N 1
ATOM 3169 C CA . SER B 1 59 ? -5.504 41.438 2.23 1 95.94 59 SER B CA 1
ATOM 3170 C C . SER B 1 59 ? -5.852 42.062 3.578 1 95.94 59 SER B C 1
ATOM 3172 O O . SER B 1 59 ? -5.746 41.406 4.617 1 95.94 59 SER B O 1
ATOM 3174 N N . ALA B 1 60 ? -6.293 43.281 3.502 1 95.81 60 ALA B N 1
ATOM 3175 C CA . ALA B 1 60 ? -6.754 43.969 4.711 1 95.81 60 ALA B CA 1
ATOM 3176 C C . ALA B 1 60 ? -8 43.312 5.273 1 95.81 60 ALA B C 1
ATOM 3178 O O . ALA B 1 60 ? -8.18 43.219 6.492 1 95.81 60 ALA B O 1
ATOM 3179 N N . GLU B 1 61 ? -8.805 42.906 4.406 1 95.19 61 GLU B N 1
ATOM 3180 C CA . GLU B 1 61 ? -10.023 42.219 4.816 1 95.19 61 GLU B CA 1
ATOM 3181 C C . GLU B 1 61 ? -9.711 40.938 5.578 1 95.19 61 GLU B C 1
ATOM 3183 O O . GLU B 1 61 ? -10.336 40.625 6.602 1 95.19 61 GLU B O 1
ATOM 3188 N N . LEU B 1 62 ? -8.805 40.125 5.059 1 96.25 62 LEU B N 1
ATOM 3189 C CA . LEU B 1 62 ? -8.406 38.906 5.734 1 96.25 62 LEU B CA 1
ATOM 3190 C C . LEU B 1 62 ? -7.805 39.188 7.105 1 96.25 62 LEU B C 1
ATOM 3192 O O . LEU B 1 62 ? -8.078 38.5 8.078 1 96.25 62 LEU B O 1
ATOM 3196 N N . ASP B 1 63 ? -7.062 40.25 7.172 1 94.44 63 ASP B N 1
ATOM 3197 C CA . ASP B 1 63 ? -6.465 40.656 8.438 1 94.44 63 ASP B CA 1
ATOM 3198 C C . ASP B 1 63 ? -7.539 41.031 9.453 1 94.44 63 ASP B C 1
ATOM 3200 O O . ASP B 1 63 ? -7.41 40.75 10.641 1 94.44 63 ASP B O 1
ATOM 3204 N N . GLU B 1 64 ? -8.477 41.719 8.969 1 94.56 64 GLU B N 1
ATOM 3205 C CA . GLU B 1 64 ? -9.586 42.125 9.844 1 94.56 64 GLU B CA 1
ATOM 3206 C C . GLU B 1 64 ? -10.32 40.906 10.375 1 94.56 64 GLU B C 1
ATOM 3208 O O . GLU B 1 64 ? -10.68 40.844 11.555 1 94.56 64 GLU B O 1
ATOM 3213 N N . LEU B 1 65 ? -10.57 40 9.516 1 93.56 65 LEU B N 1
ATOM 3214 C CA . LEU B 1 65 ? -11.219 38.75 9.938 1 93.56 65 LEU B CA 1
ATOM 3215 C C . LEU B 1 65 ? -10.391 38.031 11 1 93.56 65 LEU B C 1
ATOM 3217 O O . LEU B 1 65 ? -10.93 37.562 11.992 1 93.56 65 LEU B O 1
ATOM 3221 N N . ARG B 1 66 ? -9.133 37.938 10.828 1 93.19 66 ARG B N 1
ATOM 3222 C CA . ARG B 1 66 ? -8.219 37.312 11.789 1 93.19 66 ARG B CA 1
ATOM 3223 C C . ARG B 1 66 ? -8.25 38.062 13.125 1 93.19 66 ARG B C 1
ATOM 3225 O O . ARG B 1 66 ? -8.195 37.438 14.188 1 93.19 66 ARG B O 1
ATOM 3232 N N . GLY B 1 67 ? -8.297 39.344 13.039 1 91.25 67 GLY B N 1
ATOM 3233 C CA . GLY B 1 67 ? -8.32 40.156 14.234 1 91.25 67 GLY B CA 1
ATOM 3234 C C . GLY B 1 67 ? -9.547 39.938 15.094 1 91.25 67 GLY B C 1
ATOM 3235 O O . GLY B 1 67 ? -9.5 40.094 16.312 1 91.25 67 GLY B O 1
ATOM 3236 N N . LYS B 1 68 ? -10.625 39.594 14.5 1 91.25 68 LYS B N 1
ATOM 3237 C CA . LYS B 1 68 ? -11.898 39.406 15.195 1 91.25 68 LYS B CA 1
ATOM 3238 C C . LYS B 1 68 ? -12.047 38 15.719 1 91.25 68 LYS B C 1
ATOM 3240 O O . LYS B 1 68 ? -13.055 37.656 16.359 1 91.25 68 LYS B O 1
ATOM 3245 N N . SER B 1 69 ? -11.094 37.188 15.477 1 89.5 69 SER B N 1
ATOM 3246 C CA . SER B 1 69 ? -11.188 35.781 15.836 1 89.5 69 SER B CA 1
ATOM 3247 C C . SER B 1 69 ? -11.266 35.594 17.344 1 89.5 69 SER B C 1
ATOM 3249 O O . SER B 1 69 ? -10.555 36.281 18.094 1 89.5 69 SER B O 1
ATOM 3251 N N . ARG B 1 70 ? -12.141 34.594 17.812 1 85.56 70 ARG B N 1
ATOM 3252 C CA . ARG B 1 70 ? -12.258 34.219 19.219 1 85.56 70 ARG B CA 1
ATOM 3253 C C . ARG B 1 70 ? -11 33.531 19.719 1 85.56 70 ARG B C 1
ATOM 3255 O O . ARG B 1 70 ? -10.75 33.438 20.922 1 85.56 70 ARG B O 1
ATOM 3262 N N . ALA B 1 71 ? -10.164 33.125 18.781 1 84.81 71 ALA B N 1
ATOM 3263 C CA . ALA B 1 71 ? -8.969 32.344 19.125 1 84.81 71 ALA B CA 1
ATOM 3264 C C . ALA B 1 71 ? -7.984 33.188 19.922 1 84.81 71 ALA B C 1
ATOM 3266 O O . ALA B 1 71 ? -7.156 32.688 20.672 1 84.81 71 ALA B O 1
ATOM 3267 N N . TRP B 1 72 ? -8.078 34.531 19.781 1 85.94 72 TRP B N 1
ATOM 3268 C CA . TRP B 1 72 ? -7.18 35.438 20.5 1 85.94 72 TRP B CA 1
ATOM 3269 C C . TRP B 1 72 ? -7.406 35.344 22 1 85.94 72 TRP B C 1
ATOM 3271 O O . TRP B 1 72 ? -6.543 35.75 22.797 1 85.94 72 TRP B O 1
ATOM 3281 N N . LYS B 1 73 ? -8.5 34.875 22.391 1 81.88 73 LYS B N 1
ATOM 3282 C CA . LYS B 1 73 ? -8.844 34.812 23.797 1 81.88 73 LYS B CA 1
ATOM 3283 C C . LYS B 1 73 ? -8.539 33.438 24.375 1 81.88 73 LYS B C 1
ATOM 3285 O O . LYS B 1 73 ? -8.797 33.188 25.562 1 81.88 73 LYS B O 1
ATOM 3290 N N . GLU B 1 74 ? -8.078 32.594 23.562 1 80.94 74 GLU B N 1
ATOM 3291 C CA . GLU B 1 74 ? -7.781 31.234 24.016 1 80.94 74 GLU B CA 1
ATOM 3292 C C . GLU B 1 74 ? -6.41 31.156 24.688 1 80.94 74 GLU B C 1
ATOM 3294 O O . GLU B 1 74 ? -5.402 31.531 24.078 1 80.94 74 GLU B O 1
ATOM 3299 N N . ASP B 1 75 ? -6.328 30.562 25.812 1 78.19 75 ASP B N 1
ATOM 3300 C CA . ASP B 1 75 ? -5.105 30.484 26.609 1 78.19 75 ASP B CA 1
ATOM 3301 C C . ASP B 1 75 ? -4.059 29.609 25.922 1 78.19 75 ASP B C 1
ATOM 3303 O O . ASP B 1 75 ? -2.867 29.922 25.938 1 78.19 75 ASP B O 1
ATOM 3307 N N . TRP B 1 76 ? -4.52 28.594 25.359 1 76.75 76 TRP B N 1
ATOM 3308 C CA . TRP B 1 76 ? -3.58 27.656 24.75 1 76.75 76 TRP B CA 1
ATOM 3309 C C . TRP B 1 76 ? -2.791 28.312 23.641 1 76.75 76 TRP B C 1
ATOM 3311 O O . TRP B 1 76 ? -1.623 27.984 23.406 1 76.75 76 TRP B O 1
ATOM 3321 N N . LEU B 1 77 ? -3.307 29.25 22.875 1 76.44 77 LEU B N 1
ATOM 3322 C CA . LEU B 1 77 ? -2.672 29.922 21.75 1 76.44 77 LEU B CA 1
ATOM 3323 C C . LEU B 1 77 ? -1.811 31.094 22.219 1 76.44 77 LEU B C 1
ATOM 3325 O O . LEU B 1 77 ? -0.847 31.469 21.547 1 76.44 77 LEU B O 1
ATOM 3329 N N . GLY B 1 78 ? -2.193 31.625 23.344 1 75.12 78 GLY B N 1
ATOM 3330 C CA . GLY B 1 78 ? -1.498 32.781 23.875 1 75.12 78 GLY B CA 1
ATOM 3331 C C . GLY B 1 78 ? -0.008 32.562 24.047 1 75.12 78 GLY B C 1
ATOM 3332 O O . GLY B 1 78 ? 0.789 33.5 23.875 1 75.12 78 GLY B O 1
ATOM 3333 N N . ASN B 1 79 ? 0.315 31.266 24.297 1 73.25 79 ASN B N 1
ATOM 3334 C CA . ASN B 1 79 ? 1.713 30.922 24.516 1 73.25 79 ASN B CA 1
ATOM 3335 C C . ASN B 1 79 ? 2.543 31.078 23.25 1 73.25 79 ASN B C 1
ATOM 3337 O O . ASN B 1 79 ? 3.775 31.109 23.312 1 73.25 79 ASN B O 1
ATOM 3341 N N . PHE B 1 80 ? 1.855 31.328 22.203 1 75.25 80 PHE B N 1
ATOM 3342 C CA . PHE B 1 80 ? 2.566 31.406 20.938 1 75.25 80 PHE B CA 1
ATOM 3343 C C . PHE B 1 80 ? 2.521 32.812 20.359 1 75.25 80 PHE B C 1
ATOM 3345 O O . PHE B 1 80 ? 3.158 33.094 19.344 1 75.25 80 PHE B O 1
ATOM 3352 N N . PHE B 1 81 ? 1.844 33.656 21.25 1 70.94 81 PHE B N 1
ATOM 3353 C CA . PHE B 1 81 ? 1.727 35.031 20.781 1 70.94 81 PHE B CA 1
ATOM 3354 C C . PHE B 1 81 ? 3.061 35.75 20.906 1 70.94 81 PHE B C 1
ATOM 3356 O O . PHE B 1 81 ? 3.812 35.531 21.859 1 70.94 81 PHE B O 1
ATOM 3363 N N . GLU B 1 82 ? 3.65 36.281 19.844 1 67.5 82 GLU B N 1
ATOM 3364 C CA . GLU B 1 82 ? 4.832 37.156 19.812 1 67.5 82 GLU B CA 1
ATOM 3365 C C . GLU B 1 82 ? 6.109 36.344 19.672 1 67.5 82 GLU B C 1
ATOM 3367 O O . GLU B 1 82 ? 7.195 36.812 20.016 1 67.5 82 GLU B O 1
ATOM 3372 N N . LYS B 1 83 ? 5.93 35.094 19.516 1 73.81 83 LYS B N 1
ATOM 3373 C CA . LYS B 1 83 ? 7.125 34.312 19.219 1 73.81 83 LYS B CA 1
ATOM 3374 C C . LYS B 1 83 ? 7.473 34.375 17.734 1 73.81 83 LYS B C 1
ATOM 3376 O O . LYS B 1 83 ? 6.586 34.375 16.891 1 73.81 83 LYS B O 1
ATOM 3381 N N . PRO B 1 84 ? 8.75 34.5 17.531 1 69.25 84 PRO B N 1
ATOM 3382 C CA . PRO B 1 84 ? 9.18 34.688 16.141 1 69.25 84 PRO B CA 1
ATOM 3383 C C . PRO B 1 84 ? 9.172 33.406 15.336 1 69.25 84 PRO B C 1
ATOM 3385 O O . PRO B 1 84 ? 8.914 32.312 15.891 1 69.25 84 PRO B O 1
ATOM 3388 N N . CYS B 1 85 ? 9.336 33.531 14.055 1 71.25 85 CYS B N 1
ATOM 3389 C CA . CYS B 1 85 ? 9.609 32.469 13.109 1 71.25 85 CYS B CA 1
ATOM 3390 C C . CYS B 1 85 ? 8.438 31.484 13.039 1 71.25 85 CYS B C 1
ATOM 3392 O O . CYS B 1 85 ? 7.309 31.891 12.773 1 71.25 85 CYS B O 1
ATOM 3394 N N . ASN B 1 86 ? 8.633 30.203 13.297 1 68.19 86 ASN B N 1
ATOM 3395 C CA . ASN B 1 86 ? 7.648 29.141 13.062 1 68.19 86 ASN B CA 1
ATOM 3396 C C . ASN B 1 86 ? 6.418 29.312 13.945 1 68.19 86 ASN B C 1
ATOM 3398 O O . ASN B 1 86 ? 5.332 28.859 13.602 1 68.19 86 ASN B O 1
ATOM 3402 N N . ASN B 1 87 ? 6.57 30.031 14.938 1 73 87 ASN B N 1
ATOM 3403 C CA . ASN B 1 87 ? 5.449 30.266 15.844 1 73 87 ASN B CA 1
ATOM 3404 C C . ASN B 1 87 ? 4.395 31.172 15.203 1 73 87 ASN B C 1
ATOM 3406 O O . ASN B 1 87 ? 3.197 31 15.453 1 73 87 ASN B O 1
ATOM 3410 N N . GLU B 1 88 ? 4.879 32.031 14.391 1 75.12 88 GLU B N 1
ATOM 3411 C CA . GLU B 1 88 ? 3.951 32.906 13.695 1 75.12 88 GLU B CA 1
ATOM 3412 C C . GLU B 1 88 ? 3.045 32.125 12.742 1 75.12 88 GLU B C 1
ATOM 3414 O O . GLU B 1 88 ? 1.851 32.406 12.641 1 75.12 88 GLU B O 1
ATOM 3419 N N . LEU B 1 89 ? 3.678 31.203 12.18 1 77.81 89 LEU B N 1
ATOM 3420 C CA . LEU B 1 89 ? 2.896 30.359 11.273 1 77.81 89 LEU B CA 1
ATOM 3421 C C . LEU B 1 89 ? 1.847 29.562 12.039 1 77.81 89 LEU B C 1
ATOM 3423 O O . LEU B 1 89 ? 0.723 29.391 11.562 1 77.81 89 LEU B O 1
ATOM 3427 N N . PHE B 1 90 ? 2.215 29.078 13.125 1 81.5 90 PHE B N 1
ATOM 3428 C CA . PHE B 1 90 ? 1.301 28.312 13.953 1 81.5 90 PHE B CA 1
ATOM 3429 C C . PHE B 1 90 ? 0.072 29.125 14.32 1 81.5 90 PHE B C 1
ATOM 3431 O O . PHE B 1 90 ? -1.057 28.641 14.234 1 81.5 90 PHE B O 1
ATOM 3438 N N . VAL B 1 91 ? 0.284 30.359 14.742 1 85 91 VAL B N 1
ATOM 3439 C CA . VAL B 1 91 ? -0.811 31.25 15.102 1 85 91 VAL B CA 1
ATOM 3440 C C . VAL B 1 91 ? -1.659 31.562 13.875 1 85 91 VAL B C 1
ATOM 3442 O O . VAL B 1 91 ? -2.889 31.469 13.922 1 85 91 VAL B O 1
ATOM 3445 N N . ARG B 1 92 ? -0.999 31.828 12.852 1 88.56 92 ARG B N 1
ATOM 3446 C CA . ARG B 1 92 ? -1.709 32.156 11.617 1 88.56 92 ARG B CA 1
ATOM 3447 C C . ARG B 1 92 ? -2.566 31 11.148 1 88.56 92 ARG B C 1
ATOM 3449 O O . ARG B 1 92 ? -3.701 31.203 10.703 1 88.56 92 ARG B O 1
ATOM 3456 N N . GLN B 1 93 ? -2.072 29.828 11.25 1 90.06 93 GLN B N 1
ATOM 3457 C CA . GLN B 1 93 ? -2.828 28.656 10.844 1 90.06 93 GLN B CA 1
ATOM 3458 C C . GLN B 1 93 ? -4.074 28.469 11.703 1 90.06 93 GLN B C 1
ATOM 3460 O O . GLN B 1 93 ? -5.133 28.094 11.203 1 90.06 93 GLN B O 1
ATOM 3465 N N . SER B 1 94 ? -3.922 28.734 12.93 1 90.56 94 SER B N 1
ATOM 3466 C CA . SER B 1 94 ? -5.066 28.625 13.836 1 90.56 94 SER B CA 1
ATOM 3467 C C . SER B 1 94 ? -6.145 29.641 13.477 1 90.56 94 SER B C 1
ATOM 3469 O O . SER B 1 94 ? -7.332 29.312 13.469 1 90.56 94 SER B O 1
ATOM 3471 N N . LEU B 1 95 ? -5.691 30.875 13.211 1 92.38 95 LEU B N 1
ATOM 3472 C CA . LEU B 1 95 ? -6.629 31.922 12.844 1 92.38 95 LEU B CA 1
ATOM 3473 C C . LEU B 1 95 ? -7.312 31.609 11.516 1 92.38 95 LEU B C 1
ATOM 3475 O O . LEU B 1 95 ? -8.523 31.797 11.375 1 92.38 95 LEU B O 1
ATOM 3479 N N . ASN B 1 96 ? -6.539 31.141 10.57 1 96 96 ASN B N 1
ATOM 3480 C CA . ASN B 1 96 ? -7.098 30.734 9.281 1 96 96 ASN B CA 1
ATOM 3481 C C . ASN B 1 96 ? -8.117 29.609 9.438 1 96 96 ASN B C 1
ATOM 3483 O O . ASN B 1 96 ? -9.148 29.609 8.758 1 96 96 ASN B O 1
ATOM 3487 N N . MET B 1 97 ? -7.855 28.688 10.336 1 95.31 97 MET B N 1
ATOM 3488 C CA . MET B 1 97 ? -8.766 27.562 10.562 1 95.31 97 MET B CA 1
ATOM 3489 C C . MET B 1 97 ? -10.102 28.062 11.109 1 95.31 97 MET B C 1
ATOM 3491 O O . MET B 1 97 ? -11.156 27.516 10.766 1 95.31 97 MET B O 1
ATOM 3495 N N . GLU B 1 98 ? -10.031 29.094 11.945 1 94.5 98 GLU B N 1
ATOM 3496 C CA . GLU B 1 98 ? -11.273 29.656 12.469 1 94.5 98 GLU B CA 1
ATOM 3497 C C . GLU B 1 98 ? -12.133 30.234 11.352 1 94.5 98 GLU B C 1
ATOM 3499 O O . GLU B 1 98 ? -13.359 30.078 11.359 1 94.5 98 GLU B O 1
ATOM 3504 N N . ILE B 1 99 ? -11.469 30.906 10.477 1 96.5 99 ILE B N 1
ATOM 3505 C CA . ILE B 1 99 ? -12.172 31.469 9.328 1 96.5 99 ILE B CA 1
ATOM 3506 C C . ILE B 1 99 ? -12.758 30.344 8.477 1 96.5 99 ILE B C 1
ATOM 3508 O O . ILE B 1 99 ? -13.922 30.422 8.062 1 96.5 99 ILE B O 1
ATOM 3512 N N . ALA B 1 100 ? -11.984 29.328 8.266 1 97.75 100 ALA B N 1
ATOM 3513 C CA . ALA B 1 100 ? -12.422 28.172 7.48 1 97.75 100 ALA B CA 1
ATOM 3514 C C . ALA B 1 100 ? -13.617 27.484 8.133 1 97.75 100 ALA B C 1
ATOM 3516 O O . ALA B 1 100 ? -14.562 27.078 7.453 1 97.75 100 ALA B O 1
ATOM 3517 N N . ILE B 1 101 ? -13.57 27.312 9.438 1 97.31 101 ILE B N 1
ATOM 3518 C CA . ILE B 1 101 ? -14.648 26.672 10.188 1 97.31 101 ILE B CA 1
ATOM 3519 C C . ILE B 1 101 ? -15.938 27.469 10.008 1 97.31 101 ILE B C 1
ATOM 3521 O O . ILE B 1 101 ? -17 26.891 9.742 1 97.31 101 ILE B O 1
ATOM 3525 N N . ALA B 1 102 ? -15.828 28.781 10.172 1 96.38 102 ALA B N 1
ATOM 3526 C CA . ALA B 1 102 ? -17 29.641 10.016 1 96.38 102 ALA B CA 1
ATOM 3527 C C . ALA B 1 102 ? -17.594 29.5 8.617 1 96.38 102 ALA B C 1
ATOM 3529 O O . ALA B 1 102 ? -18.812 29.422 8.453 1 96.38 102 ALA B O 1
ATOM 3530 N N . GLN B 1 103 ? -16.734 29.531 7.664 1 97.19 103 GLN B N 1
ATOM 3531 C CA . GLN B 1 103 ? -17.188 29.391 6.285 1 97.19 103 GLN B CA 1
ATOM 3532 C C . GLN B 1 103 ? -17.828 28.016 6.051 1 97.19 103 GLN B C 1
ATOM 3534 O O . GLN B 1 103 ? -18.828 27.922 5.348 1 97.19 103 GLN B O 1
ATOM 3539 N N . ALA B 1 104 ? -17.25 27 6.562 1 97.94 104 ALA B N 1
ATOM 3540 C CA . ALA B 1 104 ? -17.797 25.641 6.426 1 97.94 104 ALA B CA 1
ATOM 3541 C C . ALA B 1 104 ? -19.188 25.547 7.039 1 97.94 104 ALA B C 1
ATOM 3543 O O . ALA B 1 104 ? -20.078 24.922 6.465 1 97.94 104 ALA B O 1
ATOM 3544 N N . LEU B 1 105 ? -19.328 26.094 8.195 1 97.31 105 LEU B N 1
ATOM 3545 C CA . LEU B 1 105 ? -20.641 26.125 8.852 1 97.31 105 LEU B CA 1
ATOM 3546 C C . LEU B 1 105 ? -21.672 26.812 7.977 1 97.31 105 LEU B C 1
ATOM 3548 O O . LEU B 1 105 ? -22.781 26.312 7.801 1 97.31 105 LEU B O 1
ATOM 3552 N N . ALA B 1 106 ? -21.312 27.938 7.465 1 97.12 106 ALA B N 1
ATOM 3553 C CA . ALA B 1 106 ? -22.203 28.734 6.629 1 97.12 106 ALA B CA 1
ATOM 3554 C C . ALA B 1 106 ? -22.625 27.953 5.379 1 97.12 106 ALA B C 1
ATOM 3556 O O . ALA B 1 106 ? -23.75 28.094 4.898 1 97.12 106 ALA B O 1
ATOM 3557 N N . GLU B 1 107 ? -21.75 27.109 4.867 1 96.94 107 GLU B N 1
ATOM 3558 C CA . GLU B 1 107 ? -21.984 26.406 3.621 1 96.94 107 GLU B CA 1
ATOM 3559 C C . GLU B 1 107 ? -22.609 25.031 3.883 1 96.94 107 GLU B C 1
ATOM 3561 O O . GLU B 1 107 ? -22.953 24.312 2.943 1 96.94 107 GLU B O 1
ATOM 3566 N N . GLY B 1 108 ? -22.688 24.625 5.051 1 97.19 108 GLY B N 1
ATOM 3567 C CA . GLY B 1 108 ? -23.297 23.359 5.402 1 97.19 108 GLY B CA 1
ATOM 3568 C C . GLY B 1 108 ? -22.422 22.172 5.094 1 97.19 108 GLY B C 1
ATOM 3569 O O . GLY B 1 108 ? -22.922 21.125 4.637 1 97.19 108 GLY B O 1
ATOM 3570 N N . LEU B 1 109 ? -21.141 22.312 5.242 1 97.75 109 LEU B N 1
ATOM 3571 C CA . LEU B 1 109 ? -20.219 21.203 5.051 1 97.75 109 LEU B CA 1
ATOM 3572 C C . LEU B 1 109 ? -20.203 20.297 6.281 1 97.75 109 LEU B C 1
ATOM 3574 O O . LEU B 1 109 ? -20.5 20.734 7.391 1 97.75 109 LEU B O 1
ATOM 3578 N N . ASP B 1 110 ? -19.828 19.016 6.09 1 98.12 110 ASP B N 1
ATOM 3579 C CA . ASP B 1 110 ? -20.016 18.031 7.168 1 98.12 110 ASP B CA 1
ATOM 3580 C C . ASP B 1 110 ? -18.719 17.844 7.953 1 98.12 110 ASP B C 1
ATOM 3582 O O . ASP B 1 110 ? -18.734 17.812 9.18 1 98.12 110 ASP B O 1
ATOM 3586 N N . TRP B 1 111 ? -17.641 17.672 7.262 1 98.69 111 TRP B N 1
ATOM 3587 C CA . TRP B 1 111 ? -16.359 17.344 7.906 1 98.69 111 TRP B CA 1
ATOM 3588 C C . TRP B 1 111 ? -15.281 18.344 7.484 1 98.69 111 TRP B C 1
ATOM 3590 O O . TRP B 1 111 ? -15.18 18.688 6.305 1 98.69 111 TRP B O 1
ATOM 3600 N N . HIS B 1 112 ? -14.484 18.812 8.453 1 98.38 112 HIS B N 1
ATOM 3601 C CA . HIS B 1 112 ? -13.344 19.703 8.242 1 98.38 112 HIS B CA 1
ATOM 3602 C C . HIS B 1 112 ? -12.031 19 8.586 1 98.38 112 HIS B C 1
ATOM 3604 O O . HIS B 1 112 ? -11.875 18.484 9.695 1 98.38 112 HIS B O 1
ATOM 3610 N N . VAL B 1 113 ? -11.109 18.922 7.676 1 98.25 113 VAL B N 1
ATOM 3611 C CA . VAL B 1 113 ? -9.766 18.406 7.902 1 98.25 113 VAL B CA 1
ATOM 3612 C C . VAL B 1 113 ? -8.742 19.516 7.648 1 98.25 113 VAL B C 1
ATOM 3614 O O . VAL B 1 113 ? -8.875 20.281 6.691 1 98.25 113 VAL B O 1
ATOM 3617 N N . HIS B 1 114 ? -7.777 19.656 8.5 1 97.62 114 HIS B N 1
ATOM 3618 C CA . HIS B 1 114 ? -6.652 20.547 8.25 1 97.62 114 HIS B CA 1
ATOM 3619 C C . HIS B 1 114 ? -5.367 19.766 8.016 1 97.62 114 HIS B C 1
ATOM 3621 O O . HIS B 1 114 ? -4.891 19.062 8.914 1 97.62 114 HIS B O 1
ATOM 3627 N N . ILE B 1 115 ? -4.82 19.844 6.844 1 97.81 115 ILE B N 1
ATOM 3628 C CA . ILE B 1 115 ? -3.518 19.25 6.566 1 97.81 115 ILE B CA 1
ATOM 3629 C C . ILE B 1 115 ? -2.703 20.188 5.684 1 97.81 115 ILE B C 1
ATOM 3631 O O . ILE B 1 115 ? -3.264 21.016 4.957 1 97.81 115 ILE B O 1
ATOM 3635 N N . ASP B 1 116 ? -1.406 20.094 5.77 1 96.56 116 ASP B N 1
ATOM 3636 C CA . ASP B 1 116 ? -0.494 20.891 4.953 1 96.56 116 ASP B CA 1
ATOM 3637 C C . ASP B 1 116 ? -0.35 20.297 3.555 1 96.56 116 ASP B C 1
ATOM 3639 O O . ASP B 1 116 ? -0.771 19.156 3.309 1 96.56 116 ASP B O 1
ATOM 3643 N N . VAL B 1 117 ? 0.302 21.078 2.684 1 97.06 117 VAL B N 1
ATOM 3644 C CA . VAL B 1 117 ? 0.37 20.688 1.279 1 97.06 117 VAL B CA 1
ATOM 3645 C C . VAL B 1 117 ? 1.432 19.594 1.095 1 97.06 117 VAL B C 1
ATOM 3647 O O . VAL B 1 117 ? 1.5 18.969 0.041 1 97.06 117 VAL B O 1
ATOM 3650 N N . ASP B 1 118 ? 2.25 19.375 2.115 1 97.19 118 ASP B N 1
ATOM 3651 C CA . ASP B 1 118 ? 3.182 18.266 2.051 1 97.19 118 ASP B CA 1
ATOM 3652 C C . ASP B 1 118 ? 2.623 17.031 2.775 1 97.19 118 ASP B C 1
ATOM 3654 O O . ASP B 1 118 ? 3.373 16.125 3.133 1 97.19 118 ASP B O 1
ATOM 3658 N N . GLU B 1 119 ? 1.345 17.062 3.035 1 98.44 119 GLU B N 1
ATOM 3659 C CA . GLU B 1 119 ? 0.633 15.953 3.658 1 98.44 119 GLU B CA 1
ATOM 3660 C C . GLU B 1 119 ? -0.479 15.438 2.754 1 98.44 119 GLU B C 1
ATOM 3662 O O . GLU B 1 119 ? -1.14 16.219 2.062 1 98.44 119 GLU B O 1
ATOM 3667 N N . LEU B 1 120 ? -0.624 14.133 2.746 1 98.75 120 LEU B N 1
ATOM 3668 C CA . LEU B 1 120 ? -1.714 13.492 2.021 1 98.75 120 LEU B CA 1
ATOM 3669 C C . LEU B 1 120 ? -2.564 12.641 2.959 1 98.75 120 LEU B C 1
ATOM 3671 O O . LEU B 1 120 ? -2.031 11.891 3.785 1 98.75 120 LEU B O 1
ATOM 3675 N N . LEU B 1 121 ? -3.879 12.789 2.836 1 98.44 121 LEU B N 1
ATOM 3676 C CA . LEU B 1 121 ? -4.762 11.844 3.516 1 98.44 121 LEU B CA 1
ATOM 3677 C C . LEU B 1 121 ? -4.625 10.445 2.918 1 98.44 121 LEU B C 1
ATOM 3679 O O . LEU B 1 121 ? -4.504 10.297 1.701 1 98.44 121 LEU B O 1
ATOM 3683 N N . TRP B 1 122 ? -4.625 9.461 3.777 1 97.38 122 TRP B N 1
ATOM 3684 C CA . TRP B 1 122 ? -4.551 8.055 3.398 1 97.38 122 TRP B CA 1
ATOM 3685 C C . TRP B 1 122 ? -5.645 7.25 4.09 1 97.38 122 TRP B C 1
ATOM 3687 O O . TRP B 1 122 ? -5.477 6.82 5.234 1 97.38 122 TRP B O 1
ATOM 3697 N N . PRO B 1 123 ? -6.75 7.023 3.402 1 95.62 123 PRO B N 1
ATOM 3698 C CA . PRO B 1 123 ? -7.84 6.273 4.031 1 95.62 123 PRO B CA 1
ATOM 3699 C C . PRO B 1 123 ? -7.633 4.762 3.975 1 95.62 123 PRO B C 1
ATOM 3701 O O . PRO B 1 123 ? -8.5 4.035 3.486 1 95.62 123 PRO B O 1
ATOM 3704 N N . GLY B 1 124 ? -6.555 4.324 4.57 1 90.94 124 GLY B N 1
ATOM 3705 C CA . GLY B 1 124 ? -6.297 2.895 4.637 1 90.94 124 GLY B CA 1
ATOM 3706 C C . GLY B 1 124 ? -7.477 2.1 5.164 1 90.94 124 GLY B C 1
ATOM 3707 O O . GLY B 1 124 ? -8.148 2.527 6.102 1 90.94 124 GLY B O 1
ATOM 3708 N N . GLY B 1 125 ? -7.781 0.923 4.52 1 87.5 125 GLY B N 1
ATOM 3709 C CA . GLY B 1 125 ? -8.844 0.045 4.98 1 87.5 125 GLY B CA 1
ATOM 3710 C C . GLY B 1 125 ? -10.18 0.318 4.312 1 87.5 125 GLY B C 1
ATOM 3711 O O . GLY B 1 125 ? -11.102 -0.492 4.406 1 87.5 125 GLY B O 1
ATOM 3712 N N . GLU B 1 126 ? -10.227 1.484 3.74 1 89.62 126 GLU B N 1
ATOM 3713 C CA . GLU B 1 126 ? -11.484 1.854 3.096 1 89.62 126 GLU B CA 1
ATOM 3714 C C . GLU B 1 126 ? -11.531 1.369 1.649 1 89.62 126 GLU B C 1
ATOM 3716 O O . GLU B 1 126 ? -10.539 1.483 0.922 1 89.62 126 GLU B O 1
ATOM 3721 N N . LYS B 1 127 ? -12.828 0.94 1.396 1 80.19 127 LYS B N 1
ATOM 3722 C CA . LYS B 1 127 ? -13.047 0.487 0.025 1 80.19 127 LYS B CA 1
ATOM 3723 C C . LYS B 1 127 ? -12.82 1.622 -0.97 1 80.19 127 LYS B C 1
ATOM 3725 O O . LYS B 1 127 ? -13.234 2.758 -0.73 1 80.19 127 LYS B O 1
ATOM 3730 N N . HIS B 1 128 ? -12.016 1.531 -1.994 1 83.62 128 HIS B N 1
ATOM 3731 C CA . HIS B 1 128 ? -11.742 2.428 -3.111 1 83.62 128 HIS B CA 1
ATOM 3732 C C . HIS B 1 128 ? -11.039 3.697 -2.643 1 83.62 128 HIS B C 1
ATOM 3734 O O . HIS B 1 128 ? -11.148 4.746 -3.285 1 83.62 128 HIS B O 1
ATOM 3740 N N . LEU B 1 129 ? -10.594 3.818 -1.389 1 92.81 129 LEU B N 1
ATOM 3741 C CA . LEU B 1 129 ? -9.805 4.922 -0.85 1 92.81 129 LEU B CA 1
ATOM 3742 C C . LEU B 1 129 ? -10.648 6.188 -0.743 1 92.81 129 LEU B C 1
ATOM 3744 O O . LEU B 1 129 ? -10.172 7.285 -1.041 1 92.81 129 LEU B O 1
ATOM 3748 N N . SER B 1 130 ? -11.914 6.043 -0.354 1 94.06 130 SER B N 1
ATOM 3749 C CA . SER B 1 130 ? -12.82 7.184 -0.273 1 94.06 130 SER B CA 1
ATOM 3750 C C . SER B 1 130 ? -12.844 7.77 1.134 1 94.06 130 SER B C 1
ATOM 3752 O O . SER B 1 130 ? -13.375 7.152 2.061 1 94.06 130 SER B O 1
ATOM 3754 N N . MET B 1 131 ? -12.398 8.992 1.227 1 95.81 131 MET B N 1
ATOM 3755 C CA . MET B 1 131 ? -12.484 9.695 2.5 1 95.81 131 MET B CA 1
ATOM 3756 C C . MET B 1 131 ? -13.938 10.023 2.84 1 95.81 131 MET B C 1
ATOM 3758 O O . MET B 1 131 ? -14.32 10.023 4.012 1 95.81 131 MET B O 1
ATOM 3762 N N . LYS B 1 132 ? -14.703 10.242 1.792 1 94.81 132 LYS B N 1
ATOM 3763 C CA . LYS B 1 132 ? -16.125 10.531 1.978 1 94.81 132 LYS B CA 1
ATOM 3764 C C . LYS B 1 132 ? -16.844 9.352 2.625 1 94.81 132 LYS B C 1
ATOM 3766 O O . LYS B 1 132 ? -17.562 9.516 3.605 1 94.81 132 LYS B O 1
ATOM 3771 N N . THR B 1 133 ? -16.578 8.156 2.082 1 94.81 133 THR B N 1
ATOM 3772 C CA . THR B 1 133 ? -17.203 6.953 2.631 1 94.81 133 THR B CA 1
ATOM 3773 C C . THR B 1 133 ? -16.688 6.684 4.047 1 94.81 133 THR B C 1
ATOM 3775 O O . THR B 1 133 ? -17.484 6.371 4.941 1 94.81 133 THR B O 1
ATOM 3778 N N . PHE B 1 134 ? -15.469 6.828 4.293 1 96.38 134 PHE B N 1
ATOM 3779 C CA . PHE B 1 134 ? -14.867 6.59 5.602 1 96.38 134 PHE B CA 1
ATOM 3780 C C . PHE B 1 134 ? -15.523 7.473 6.66 1 96.38 134 PHE B C 1
ATOM 3782 O O . PHE B 1 134 ? -16.016 6.973 7.672 1 96.38 134 PHE B O 1
ATOM 3789 N N . LEU B 1 135 ? -15.539 8.766 6.379 1 97.38 135 LEU B N 1
ATOM 3790 C CA . LEU B 1 135 ? -16.062 9.711 7.359 1 97.38 135 LEU B CA 1
ATOM 3791 C C . LEU B 1 135 ? -17.578 9.578 7.5 1 97.38 135 LEU B C 1
ATOM 3793 O O . LEU B 1 135 ? -18.125 9.828 8.578 1 97.38 135 LEU B O 1
ATOM 3797 N N . GLY B 1 136 ? -18.234 9.164 6.402 1 95.56 136 GLY B N 1
ATOM 3798 C CA . GLY B 1 136 ? -19.672 8.922 6.449 1 95.56 136 GLY B CA 1
ATOM 3799 C C . GLY B 1 136 ? -20.047 7.777 7.363 1 95.56 136 GLY B C 1
ATOM 3800 O O . GLY B 1 136 ? -21.188 7.707 7.84 1 95.56 136 GLY B O 1
ATOM 3801 N N . GLU B 1 137 ? -19.094 6.902 7.629 1 94.44 137 GLU B N 1
ATOM 3802 C CA . GLU B 1 137 ? -19.375 5.707 8.414 1 94.44 137 GLU B CA 1
ATOM 3803 C C . GLU B 1 137 ? -18.969 5.891 9.875 1 94.44 137 GLU B C 1
ATOM 3805 O O . GLU B 1 137 ? -19.203 5.02 10.711 1 94.44 137 GLU B O 1
ATOM 3810 N N . VAL B 1 138 ? -18.391 7.016 10.195 1 96.56 138 VAL B N 1
ATOM 3811 C CA . VAL B 1 138 ? -17.984 7.297 11.57 1 96.56 138 VAL B CA 1
ATOM 3812 C C . VAL B 1 138 ? -19.234 7.402 12.453 1 96.56 138 VAL B C 1
ATOM 3814 O O . VAL B 1 138 ? -20.219 8.055 12.086 1 96.56 138 VAL B O 1
ATOM 3817 N N . HIS B 1 139 ? -19.203 6.754 13.57 1 97 139 HIS B N 1
ATOM 3818 C CA . HIS B 1 139 ? -20.328 6.762 14.492 1 97 139 HIS B CA 1
ATOM 3819 C C . HIS B 1 139 ? -20.75 8.188 14.852 1 97 139 HIS B C 1
ATOM 3821 O O . HIS B 1 139 ? -19.891 9.055 15.047 1 97 139 HIS B O 1
ATOM 3827 N N . PRO B 1 140 ? -22.016 8.414 14.969 1 96.38 140 PRO B N 1
ATOM 3828 C CA . PRO B 1 140 ? -22.531 9.773 15.156 1 96.38 140 PRO B CA 1
ATOM 3829 C C . PRO B 1 140 ? -22.047 10.406 16.469 1 96.38 140 PRO B C 1
ATOM 3831 O O . PRO B 1 140 ? -22.062 11.633 16.609 1 96.38 140 PRO B O 1
ATOM 3834 N N . THR B 1 141 ? -21.594 9.617 17.375 1 97.19 141 THR B N 1
ATOM 3835 C CA . THR B 1 141 ? -21.172 10.156 18.656 1 97.19 141 THR B CA 1
ATOM 3836 C C . THR B 1 141 ? -19.75 10.688 18.594 1 97.19 141 THR B C 1
ATOM 3838 O O . THR B 1 141 ? -19.297 11.375 19.516 1 97.19 141 THR B O 1
ATOM 3841 N N . ILE B 1 142 ? -19.078 10.391 17.578 1 98 142 ILE B N 1
ATOM 3842 C CA . ILE B 1 142 ? -17.688 10.812 17.453 1 98 142 ILE B CA 1
ATOM 3843 C C . ILE B 1 142 ? -17.641 12.195 16.797 1 98 142 ILE B C 1
ATOM 3845 O O . ILE B 1 142 ? -18.141 12.383 15.688 1 98 142 ILE B O 1
ATOM 3849 N N . ASP B 1 143 ? -16.984 13.133 17.438 1 98.25 143 ASP B N 1
ATOM 3850 C CA . ASP B 1 143 ? -16.875 14.5 16.922 1 98.25 143 ASP B CA 1
ATOM 3851 C C . ASP B 1 143 ? -15.625 14.68 16.078 1 98.25 143 ASP B C 1
ATOM 3853 O O . ASP B 1 143 ? -15.633 15.43 15.102 1 98.25 143 ASP B O 1
ATOM 3857 N N . ASN B 1 144 ? -14.562 14.055 16.547 1 98.25 144 ASN B N 1
ATOM 3858 C CA . ASN B 1 144 ? -13.266 14.164 15.891 1 98.25 144 ASN B CA 1
ATOM 3859 C C . ASN B 1 144 ? -12.664 12.789 15.602 1 98.25 144 ASN B C 1
ATOM 3861 O O . ASN B 1 144 ? -12.703 11.906 16.453 1 98.25 144 ASN B O 1
ATOM 3865 N N . VAL B 1 145 ? -12.156 12.602 14.422 1 98.38 145 VAL B N 1
ATOM 3866 C CA . VAL B 1 145 ? -11.383 11.414 14.07 1 98.38 145 VAL B CA 1
ATOM 3867 C C . VAL B 1 145 ? -9.914 11.797 13.891 1 98.38 145 VAL B C 1
ATOM 3869 O O . VAL B 1 145 ? -9.586 12.688 13.102 1 98.38 145 VAL B O 1
ATOM 3872 N N . VAL B 1 146 ? -9.062 11.156 14.617 1 98.38 146 VAL B N 1
ATOM 3873 C CA . VAL B 1 146 ? -7.633 11.438 14.523 1 98.38 146 VAL B CA 1
ATOM 3874 C C . VAL B 1 146 ? -6.977 10.469 13.547 1 98.38 146 VAL B C 1
ATOM 3876 O O . VAL B 1 146 ? -7.164 9.25 13.648 1 98.38 146 VAL B O 1
ATOM 3879 N N . PHE B 1 147 ? -6.285 10.969 12.617 1 98.44 147 PHE B N 1
ATOM 3880 C CA . PHE B 1 147 ? -5.457 10.203 11.695 1 98.44 147 PHE B CA 1
ATOM 3881 C C . PHE B 1 147 ? -4.004 10.18 12.156 1 98.44 147 PHE B C 1
ATOM 3883 O O . PHE B 1 147 ? -3.363 11.227 12.258 1 98.44 147 PHE B O 1
ATOM 3890 N N . ALA B 1 148 ? -3.533 8.992 12.375 1 98.19 148 ALA B N 1
ATOM 3891 C CA . ALA B 1 148 ? -2.119 8.859 12.719 1 98.19 148 ALA B CA 1
ATOM 3892 C C . ALA B 1 148 ? -1.229 9.32 11.57 1 98.19 148 ALA B C 1
ATOM 3894 O O . ALA B 1 148 ? -1.524 9.062 10.406 1 98.19 148 ALA B O 1
ATOM 3895 N N . ASN B 1 149 ? -0.201 10.047 11.914 1 98.44 149 ASN B N 1
ATOM 3896 C CA . ASN B 1 149 ? 0.715 10.461 10.859 1 98.44 149 ASN B CA 1
ATOM 3897 C C . ASN B 1 149 ? 1.734 9.367 10.539 1 98.44 149 ASN B C 1
ATOM 3899 O O . ASN B 1 149 ? 2.225 8.688 11.445 1 98.44 149 ASN B O 1
ATOM 3903 N N . TYR B 1 150 ? 1.972 9.117 9.328 1 98.69 150 TYR B N 1
ATOM 3904 C CA . TYR B 1 150 ? 3.121 8.375 8.812 1 98.69 150 TYR B CA 1
ATOM 3905 C C . TYR B 1 150 ? 4.152 9.32 8.211 1 98.69 150 TYR B C 1
ATOM 3907 O O . TYR B 1 150 ? 3.799 10.297 7.551 1 98.69 150 TYR B O 1
ATOM 3915 N N . GLU B 1 151 ? 5.367 9.109 8.516 1 98.75 151 GLU B N 1
ATOM 3916 C CA . GLU B 1 151 ? 6.418 9.992 8.023 1 98.75 151 GLU B CA 1
ATOM 3917 C C . GLU B 1 151 ? 7.199 9.344 6.887 1 98.75 151 GLU B C 1
ATOM 3919 O O . GLU B 1 151 ? 7.684 8.219 7.023 1 98.75 151 GLU B O 1
ATOM 3924 N N . ALA B 1 152 ? 7.301 10.086 5.797 1 98.5 152 ALA B N 1
ATOM 3925 C CA . ALA B 1 152 ? 7.977 9.586 4.602 1 98.5 152 ALA B CA 1
ATOM 3926 C C . ALA B 1 152 ? 9.469 9.375 4.863 1 98.5 152 ALA B C 1
ATOM 3928 O O . ALA B 1 152 ? 10.102 10.18 5.547 1 98.5 152 ALA B O 1
ATOM 3929 N N . CYS B 1 153 ? 9.992 8.273 4.297 1 98.25 153 CYS B N 1
ATOM 3930 C CA . CYS B 1 153 ? 11.398 7.895 4.418 1 98.25 153 CYS B CA 1
ATOM 3931 C C . CYS B 1 153 ? 12.062 7.828 3.051 1 98.25 153 CYS B C 1
ATOM 3933 O O . CYS B 1 153 ? 12.016 6.801 2.375 1 98.25 153 CYS B O 1
ATOM 3935 N N . PRO B 1 154 ? 12.711 8.961 2.67 1 98.19 154 PRO B N 1
ATOM 3936 C CA . PRO B 1 154 ? 13.414 8.875 1.39 1 98.19 154 PRO B CA 1
ATOM 3937 C C . PRO B 1 154 ? 14.531 7.832 1.403 1 98.19 154 PRO B C 1
ATOM 3939 O O . PRO B 1 154 ? 15.211 7.664 2.42 1 98.19 154 PRO B O 1
ATOM 3942 N N . GLU B 1 155 ? 14.766 7.145 0.282 1 97.19 155 GLU B N 1
ATOM 3943 C CA . GLU B 1 155 ? 15.781 6.102 0.182 1 97.19 155 GLU B CA 1
ATOM 3944 C C . GLU B 1 155 ? 16.922 6.535 -0.728 1 97.19 155 GLU B C 1
ATOM 3946 O O . GLU B 1 155 ? 17.812 5.734 -1.052 1 97.19 155 GLU B O 1
ATOM 3951 N N . THR B 1 156 ? 16.859 7.754 -1.218 1 96.62 156 THR B N 1
ATOM 3952 C CA . THR B 1 156 ? 17.891 8.422 -2.018 1 96.62 156 THR B CA 1
ATOM 3953 C C . THR B 1 156 ? 17.875 9.922 -1.771 1 96.62 156 THR B C 1
ATOM 3955 O O . THR B 1 156 ? 16.844 10.484 -1.352 1 96.62 156 THR B O 1
ATOM 3958 N N . ASP B 1 157 ? 19 10.609 -1.912 1 97.06 157 ASP B N 1
ATOM 3959 C CA . ASP B 1 157 ? 19.031 12.055 -1.747 1 97.06 157 ASP B CA 1
ATOM 3960 C C . ASP B 1 157 ? 18.719 12.766 -3.062 1 97.06 157 ASP B C 1
ATOM 3962 O O . ASP B 1 157 ? 18.828 13.992 -3.154 1 97.06 157 ASP B O 1
ATOM 3966 N N . ALA B 1 158 ? 18.234 11.992 -4.039 1 96.19 158 ALA B N 1
ATOM 3967 C CA . ALA B 1 158 ? 17.969 12.547 -5.367 1 96.19 158 ALA B CA 1
ATOM 3968 C C . ALA B 1 158 ? 16.484 12.773 -5.582 1 96.19 158 ALA B C 1
ATOM 3970 O O . ALA B 1 158 ? 16.047 13.047 -6.703 1 96.19 158 ALA B O 1
ATOM 3971 N N . VAL B 1 159 ? 15.711 12.703 -4.523 1 97.06 159 VAL B N 1
ATOM 3972 C CA . VAL B 1 159 ? 14.273 12.875 -4.641 1 97.06 159 VAL B CA 1
ATOM 3973 C C . VAL B 1 159 ? 13.961 14.289 -5.129 1 97.06 159 VAL B C 1
ATOM 3975 O O . VAL B 1 159 ? 14.523 15.266 -4.633 1 97.06 159 VAL B O 1
ATOM 3978 N N . ARG B 1 160 ? 13.086 14.398 -6.129 1 94.38 160 ARG B N 1
ATOM 3979 C CA . ARG B 1 160 ? 12.656 15.688 -6.645 1 94.38 160 ARG B CA 1
ATOM 3980 C C . ARG B 1 160 ? 11.156 15.891 -6.43 1 94.38 160 ARG B C 1
ATOM 3982 O O . ARG B 1 160 ? 10.711 16.984 -6.098 1 94.38 160 ARG B O 1
ATOM 3989 N N . ASP B 1 161 ? 10.391 14.844 -6.586 1 94.62 161 ASP B N 1
ATOM 3990 C CA . ASP B 1 161 ? 8.945 14.844 -6.352 1 94.62 161 ASP B CA 1
ATOM 3991 C C . ASP B 1 161 ? 8.562 13.82 -5.289 1 94.62 161 ASP B C 1
ATOM 3993 O O . ASP B 1 161 ? 8.312 12.656 -5.605 1 94.62 161 ASP B O 1
ATOM 3997 N N . PRO B 1 162 ? 8.398 14.25 -4.09 1 96.69 162 PRO B N 1
ATOM 3998 C CA . PRO B 1 162 ? 8.188 13.32 -2.977 1 96.69 162 PRO B CA 1
ATOM 3999 C C . PRO B 1 162 ? 6.941 12.461 -3.148 1 96.69 162 PRO B C 1
ATOM 4001 O O . PRO B 1 162 ? 6.973 11.258 -2.879 1 96.69 162 PRO B O 1
ATOM 4004 N N . PHE B 1 163 ? 5.812 13 -3.68 1 96.5 163 PHE B N 1
ATOM 4005 C CA . PHE B 1 163 ? 4.562 12.258 -3.811 1 96.5 163 PHE B CA 1
ATOM 4006 C C . PHE B 1 163 ? 4.711 11.109 -4.801 1 96.5 163 PHE B C 1
ATOM 4008 O O . PHE B 1 163 ? 4.043 10.086 -4.672 1 96.5 163 PHE B O 1
ATOM 4015 N N . ARG B 1 164 ? 5.699 11.195 -5.723 1 94.5 164 ARG B N 1
ATOM 4016 C CA . ARG B 1 164 ? 5.828 10.203 -6.785 1 94.5 164 ARG B CA 1
ATOM 4017 C C . ARG B 1 164 ? 7.008 9.273 -6.523 1 94.5 164 ARG B C 1
ATOM 4019 O O . ARG B 1 164 ? 7.109 8.203 -7.133 1 94.5 164 ARG B O 1
ATOM 4026 N N . GLU B 1 165 ? 7.855 9.727 -5.578 1 95.62 165 GLU B N 1
ATOM 4027 C CA . GLU B 1 165 ? 9.117 9 -5.547 1 95.62 165 GLU B CA 1
ATOM 4028 C C . GLU B 1 165 ? 9.344 8.344 -4.188 1 95.62 165 GLU B C 1
ATOM 4030 O O . GLU B 1 165 ? 10.195 7.461 -4.051 1 95.62 165 GLU B O 1
ATOM 4035 N N . VAL B 1 166 ? 8.656 8.797 -3.176 1 97.5 166 VAL B N 1
ATOM 4036 C CA . VAL B 1 166 ? 8.875 8.234 -1.849 1 97.5 166 VAL B CA 1
ATOM 4037 C C . VAL B 1 166 ? 7.695 7.332 -1.475 1 97.5 166 VAL B C 1
ATOM 4039 O O . VAL B 1 166 ? 6.547 7.777 -1.456 1 97.5 166 VAL B O 1
ATOM 4042 N N . THR B 1 167 ? 7.984 6.023 -1.197 1 97.19 167 THR B N 1
ATOM 4043 C CA . THR B 1 167 ? 6.922 5.059 -0.951 1 97.19 167 THR B CA 1
ATOM 4044 C C . THR B 1 167 ? 7.113 4.375 0.4 1 97.19 167 THR B C 1
ATOM 4046 O O . THR B 1 167 ? 6.262 3.6 0.837 1 97.19 167 THR B O 1
ATOM 4049 N N . LEU B 1 168 ? 8.25 4.621 1.044 1 98.12 168 LEU B N 1
ATOM 4050 C CA . LEU B 1 168 ? 8.523 4.066 2.363 1 98.12 168 LEU B CA 1
ATOM 4051 C C . LEU B 1 168 ? 8.102 5.035 3.461 1 98.12 168 LEU B C 1
ATOM 4053 O O . LEU B 1 168 ? 8.375 6.234 3.371 1 98.12 168 LEU B O 1
ATOM 4057 N N . PHE B 1 169 ? 7.41 4.566 4.488 1 98.5 169 PHE B N 1
ATOM 4058 C CA . PHE B 1 169 ? 6.93 5.414 5.574 1 98.5 169 PHE B CA 1
ATOM 4059 C C . PHE B 1 169 ? 7.168 4.758 6.926 1 98.5 169 PHE B C 1
ATOM 4061 O O . PHE B 1 169 ? 7 3.543 7.07 1 98.5 169 PHE B O 1
ATOM 4068 N N . LYS B 1 170 ? 7.504 5.645 7.941 1 98.19 170 LYS B N 1
ATOM 4069 C CA . LYS B 1 170 ? 7.379 5.266 9.344 1 98.19 170 LYS B CA 1
ATOM 4070 C C . LYS B 1 170 ? 5.922 5.297 9.797 1 98.19 170 LYS B C 1
ATOM 4072 O O . LYS B 1 170 ? 5.211 6.277 9.555 1 98.19 170 LYS B O 1
ATOM 4077 N N . ARG B 1 171 ? 5.602 4.23 10.445 1 98.12 171 ARG B N 1
ATOM 4078 C CA . ARG B 1 171 ? 4.242 4.211 10.977 1 98.12 171 ARG B CA 1
ATOM 4079 C C . ARG B 1 171 ? 4.195 4.805 12.383 1 98.12 171 ARG B C 1
ATOM 4081 O O . ARG B 1 171 ? 5.188 4.762 13.117 1 98.12 171 ARG B O 1
ATOM 4088 N N . ASN B 1 172 ? 3.066 5.379 12.703 1 97.69 172 ASN B N 1
ATOM 4089 C CA . ASN B 1 172 ? 2.822 6.012 13.992 1 97.69 172 ASN B CA 1
ATOM 4090 C C . ASN B 1 172 ? 2.648 4.98 15.102 1 97.69 172 ASN B C 1
ATOM 4092 O O . ASN B 1 172 ? 2.139 3.883 14.867 1 97.69 172 ASN B O 1
ATOM 4096 N N . PHE B 1 173 ? 2.967 5.375 16.328 1 95.62 173 PHE B N 1
ATOM 4097 C CA . PHE B 1 173 ? 2.879 4.547 17.516 1 95.62 173 PHE B CA 1
ATOM 4098 C C . PHE B 1 173 ? 1.467 4.004 17.703 1 95.62 173 PHE B C 1
ATOM 4100 O O . PHE B 1 173 ? 1.283 2.891 18.203 1 95.62 173 PHE B O 1
ATOM 4107 N N . GLU B 1 174 ? 0.532 4.672 17.203 1 96 174 GLU B N 1
ATOM 4108 C CA . GLU B 1 174 ? -0.869 4.293 17.359 1 96 174 GLU B CA 1
ATOM 4109 C C . GLU B 1 174 ? -1.225 3.119 16.453 1 96 174 GLU B C 1
ATOM 4111 O O . GLU B 1 174 ? -2.258 2.475 16.641 1 96 174 GLU B O 1
ATOM 4116 N N . HIS B 1 175 ? -0.429 2.857 15.438 1 97.25 175 HIS B N 1
ATOM 4117 C CA . HIS B 1 175 ? -0.76 1.832 14.453 1 97.25 175 HIS B CA 1
ATOM 4118 C C . HIS B 1 175 ? 0.215 0.662 14.523 1 97.25 175 HIS B C 1
ATOM 4120 O O . HIS B 1 175 ? 0.213 -0.208 13.648 1 97.25 175 HIS B O 1
ATOM 4126 N N . VAL B 1 176 ? 1.152 0.632 15.5 1 97.62 176 VAL B N 1
ATOM 4127 C CA . VAL B 1 176 ? 2.133 -0.443 15.602 1 97.62 176 VAL B CA 1
ATOM 4128 C C . VAL B 1 176 ? 2.098 -1.038 17.016 1 97.62 176 VAL B C 1
ATOM 4130 O O . VAL B 1 176 ? 1.388 -0.538 17.891 1 97.62 176 VAL B O 1
ATOM 4133 N N . VAL B 1 177 ? 2.826 -2.135 17.172 1 96.38 177 VAL B N 1
ATOM 4134 C CA . VAL B 1 177 ? 2.928 -2.754 18.484 1 96.38 177 VAL B CA 1
ATOM 4135 C C . VAL B 1 177 ? 3.865 -1.935 19.375 1 96.38 177 VAL B C 1
ATOM 4137 O O . VAL B 1 177 ? 5.035 -1.74 19.031 1 96.38 177 VAL B O 1
ATOM 4140 N N . LYS B 1 178 ? 3.391 -1.529 20.516 1 95.56 178 LYS B N 1
ATOM 4141 C CA . LYS B 1 178 ? 4.121 -0.627 21.406 1 95.56 178 LYS B CA 1
ATOM 4142 C C . LYS B 1 178 ? 5.469 -1.222 21.812 1 95.56 178 LYS B C 1
ATOM 4144 O O . LYS B 1 178 ? 6.492 -0.539 21.75 1 95.56 178 LYS B O 1
ATOM 4149 N N . ARG B 1 179 ? 5.469 -2.477 22.188 1 95.62 179 ARG B N 1
ATOM 4150 C CA . ARG B 1 179 ? 6.703 -3.123 22.609 1 95.62 179 ARG B CA 1
ATOM 4151 C C . ARG B 1 179 ? 7.738 -3.121 21.484 1 95.62 179 ARG B C 1
ATOM 4153 O O . ARG B 1 179 ? 8.914 -2.855 21.719 1 95.62 179 ARG B O 1
ATOM 4160 N N . THR B 1 180 ? 7.277 -3.426 20.312 1 96.31 180 THR B N 1
ATOM 4161 C CA . THR B 1 180 ? 8.172 -3.445 19.156 1 96.31 180 THR B CA 1
ATOM 4162 C C . THR B 1 180 ? 8.68 -2.043 18.844 1 96.31 180 THR B C 1
ATOM 4164 O O . THR B 1 180 ? 9.859 -1.864 18.516 1 96.31 180 THR B O 1
ATOM 4167 N N . TYR B 1 181 ? 7.777 -1.07 18.953 1 97.19 181 TYR B N 1
ATOM 4168 C CA . TYR B 1 181 ? 8.141 0.33 18.766 1 97.19 181 TYR B CA 1
ATOM 4169 C C . TYR B 1 181 ? 9.281 0.727 19.703 1 97.19 181 TYR B C 1
ATOM 4171 O O . TYR B 1 181 ? 10.281 1.297 19.266 1 97.19 181 TYR B O 1
ATOM 4179 N N . MET B 1 182 ? 9.188 0.359 20.938 1 97.12 182 MET B N 1
ATOM 4180 C CA . MET B 1 182 ? 10.195 0.721 21.938 1 97.12 182 MET B CA 1
ATOM 4181 C C . MET B 1 182 ? 11.5 -0.026 21.688 1 97.12 182 MET B C 1
ATOM 4183 O O . MET B 1 182 ? 12.586 0.532 21.859 1 97.12 182 MET B O 1
ATOM 4187 N N . GLN B 1 183 ? 11.352 -1.276 21.25 1 96.56 183 GLN B N 1
ATOM 4188 C CA . GLN B 1 183 ? 12.523 -2.102 20.969 1 96.56 183 GLN B CA 1
ATOM 4189 C C . GLN B 1 183 ? 13.375 -1.498 19.859 1 96.56 183 GLN B C 1
ATOM 4191 O O . GLN B 1 183 ? 14.602 -1.562 19.906 1 96.56 183 GLN B O 1
ATOM 4196 N N . PHE B 1 184 ? 12.719 -0.904 18.875 1 97.44 184 PHE B N 1
ATOM 4197 C CA . PHE B 1 184 ? 13.438 -0.427 17.703 1 97.44 184 PHE B CA 1
ATOM 4198 C C . PHE B 1 184 ? 13.594 1.089 17.734 1 97.44 184 PHE B C 1
ATOM 4200 O O . PHE B 1 184 ? 14.078 1.693 16.781 1 97.44 184 PHE B O 1
ATOM 4207 N N . TYR B 1 185 ? 13.203 1.759 18.828 1 97.44 185 TYR B N 1
ATOM 4208 C CA . TYR B 1 185 ? 13.18 3.215 18.906 1 97.44 185 TYR B CA 1
ATOM 4209 C C . TYR B 1 185 ? 14.555 3.801 18.594 1 97.44 185 TYR B C 1
ATOM 4211 O O . TYR B 1 185 ? 14.68 4.699 17.766 1 97.44 185 TYR B O 1
ATOM 4219 N N . LYS B 1 186 ? 15.562 3.26 19.188 1 97 186 LYS B N 1
ATOM 4220 C CA . LYS B 1 186 ? 16.906 3.789 19.016 1 97 186 LYS B CA 1
ATOM 4221 C C . LYS B 1 186 ? 17.422 3.531 17.609 1 97 186 LYS B C 1
ATOM 4223 O O . LYS B 1 186 ? 18.094 4.387 17.016 1 97 186 LYS B O 1
ATOM 4228 N N . ALA B 1 187 ? 17.141 2.338 17.062 1 97 187 ALA B N 1
ATOM 4229 C CA . ALA B 1 187 ? 17.594 2.002 15.711 1 97 187 ALA B CA 1
ATOM 4230 C C . ALA B 1 187 ? 16.984 2.953 14.688 1 97 187 ALA B C 1
ATOM 4232 O O . ALA B 1 187 ? 17.625 3.303 13.695 1 97 187 ALA B O 1
ATOM 4233 N N . VAL B 1 188 ? 15.742 3.381 14.906 1 97.56 188 VAL B N 1
ATOM 4234 C CA . VAL B 1 188 ? 15.039 4.242 13.961 1 97.56 188 VAL B CA 1
ATOM 4235 C C . VAL B 1 188 ? 15.461 5.695 14.172 1 97.56 188 VAL B C 1
ATOM 4237 O O . VAL B 1 188 ? 15.672 6.434 13.211 1 97.56 188 VAL B O 1
ATOM 4240 N N . THR B 1 189 ? 15.578 6.105 15.43 1 97.19 189 THR B N 1
ATOM 4241 C CA . THR B 1 189 ? 15.906 7.488 15.758 1 97.19 189 THR B CA 1
ATOM 4242 C C . THR B 1 189 ? 17.344 7.809 15.359 1 97.19 189 THR B C 1
ATOM 4244 O O . THR B 1 189 ? 17.641 8.914 14.891 1 97.19 189 THR B O 1
ATOM 4247 N N . GLY B 1 190 ? 18.219 6.75 15.617 1 95.5 190 GLY B N 1
ATOM 4248 C CA . GLY B 1 190 ? 19.625 7.016 15.406 1 95.5 190 GLY B CA 1
ATOM 4249 C C . GLY B 1 190 ? 20.141 8.18 16.234 1 95.5 190 GLY B C 1
ATOM 4250 O O . GLY B 1 190 ? 19.953 8.219 17.453 1 95.5 190 GLY B O 1
ATOM 4251 N N . ALA B 1 191 ? 20.734 9.172 15.539 1 95.06 191 ALA B N 1
ATOM 4252 C CA . ALA B 1 191 ? 21.297 10.344 16.219 1 95.06 191 ALA B CA 1
ATOM 4253 C C . ALA B 1 191 ? 20.297 11.5 16.203 1 95.06 191 ALA B C 1
ATOM 4255 O O . ALA B 1 191 ? 20.609 12.602 16.672 1 95.06 191 ALA B O 1
ATOM 4256 N N . ASN B 1 192 ? 19.125 11.305 15.68 1 96.56 192 ASN B N 1
ATOM 4257 C CA . ASN B 1 192 ? 18.109 12.344 15.68 1 96.56 192 ASN B CA 1
ATOM 4258 C C . ASN B 1 192 ? 17.422 12.461 17.047 1 96.56 192 ASN B C 1
ATOM 4260 O O . ASN B 1 192 ? 17.547 11.562 17.875 1 96.56 192 ASN B O 1
ATOM 4264 N N . PRO B 1 193 ? 16.797 13.531 17.219 1 94.56 193 PRO B N 1
ATOM 4265 C CA . PRO B 1 193 ? 16.219 13.75 18.547 1 94.56 193 PRO B CA 1
ATOM 4266 C C . PRO B 1 193 ? 15.023 12.836 18.828 1 94.56 193 PRO B C 1
ATOM 4268 O O . PRO B 1 193 ? 14.773 12.492 19.984 1 94.56 193 PRO B O 1
ATOM 4271 N N . ASN B 1 194 ? 14.273 12.523 17.828 1 95.44 194 ASN B N 1
ATOM 4272 C CA . ASN B 1 194 ? 13.047 11.766 18.031 1 95.44 194 ASN B CA 1
ATOM 4273 C C . ASN B 1 194 ? 12.82 10.758 16.891 1 95.44 194 ASN B C 1
ATOM 4275 O O . ASN B 1 194 ? 13.461 10.844 15.852 1 95.44 194 ASN B O 1
ATOM 4279 N N . TYR B 1 195 ? 11.859 9.805 17.188 1 97 195 TYR B N 1
ATOM 4280 C CA . TYR B 1 195 ? 11.438 8.82 16.188 1 97 195 TYR B CA 1
ATOM 4281 C C . TYR B 1 195 ? 10.914 9.508 14.938 1 97 195 TYR B C 1
ATOM 4283 O O . TYR B 1 195 ? 11.25 9.102 13.82 1 97 195 TYR B O 1
ATOM 4291 N N . PHE B 1 196 ? 10.117 10.477 15.141 1 97.69 196 PHE B N 1
ATOM 4292 C CA . PHE B 1 196 ? 9.656 11.336 14.047 1 97.69 196 PHE B CA 1
ATOM 4293 C C . PHE B 1 196 ? 10.453 12.633 14.016 1 97.69 196 PHE B C 1
ATOM 4295 O O . PHE B 1 196 ? 10.75 13.211 15.062 1 97.69 196 PHE B O 1
ATOM 4302 N N . LEU B 1 197 ? 10.75 13.117 12.852 1 96.69 197 LEU B N 1
ATOM 4303 C CA . LEU B 1 197 ? 11.484 14.367 12.703 1 96.69 197 LEU B CA 1
ATOM 4304 C C . LEU B 1 197 ? 10.57 15.57 12.938 1 96.69 197 LEU B C 1
ATOM 4306 O O . LEU B 1 197 ? 11.039 16.641 13.32 1 96.69 197 LEU B O 1
ATOM 4310 N N . THR B 1 198 ? 9.297 15.383 12.703 1 94.31 198 THR B N 1
ATOM 4311 C CA . THR B 1 198 ? 8.352 16.484 12.867 1 94.31 198 THR B CA 1
ATOM 4312 C C . THR B 1 198 ? 7.387 16.203 14.016 1 94.31 198 THR B C 1
ATOM 4314 O O . THR B 1 198 ? 7.73 16.391 15.188 1 94.31 198 THR B O 1
ATOM 4317 N N . TYR B 1 199 ? 6.188 15.695 13.758 1 93.38 199 TYR B N 1
ATOM 4318 C CA . TYR B 1 199 ? 5.219 15.5 14.828 1 93.38 199 TYR B CA 1
ATOM 4319 C C . TYR B 1 199 ? 4.738 14.047 14.867 1 93.38 199 TYR B C 1
ATOM 4321 O O . TYR B 1 199 ? 4.984 13.281 13.93 1 93.38 199 TYR B O 1
ATOM 4329 N N . ALA B 1 200 ? 4.098 13.727 15.984 1 95.56 200 ALA B N 1
ATOM 4330 C CA . ALA B 1 200 ? 3.619 12.359 16.172 1 95.56 200 ALA B CA 1
ATOM 4331 C C . ALA B 1 200 ? 2.162 12.344 16.625 1 95.56 200 ALA B C 1
ATOM 4333 O O . ALA B 1 200 ? 1.569 11.273 16.797 1 95.56 200 ALA B O 1
ATOM 4334 N N . ASN B 1 201 ? 1.615 13.531 16.766 1 95.5 201 ASN B N 1
ATOM 4335 C CA . ASN B 1 201 ? 0.299 13.562 17.391 1 95.5 201 ASN B CA 1
ATOM 4336 C C . ASN B 1 201 ? -0.818 13.461 16.359 1 95.5 201 ASN B C 1
ATOM 4338 O O . ASN B 1 201 ? -1.999 13.523 16.703 1 95.5 201 ASN B O 1
ATOM 4342 N N . GLY B 1 202 ? -0.502 13.297 15.102 1 97.19 202 GLY B N 1
ATOM 4343 C CA . GLY B 1 202 ? -1.482 13.07 14.055 1 97.19 202 GLY B CA 1
ATOM 4344 C C . GLY B 1 202 ? -2.195 14.336 13.617 1 97.19 202 GLY B C 1
ATOM 4345 O O . GLY B 1 202 ? -1.827 15.438 14.031 1 97.19 202 GLY B O 1
ATOM 4346 N N . LYS B 1 203 ? -3.086 14.164 12.719 1 97.88 203 LYS B N 1
ATOM 4347 C CA . LYS B 1 203 ? -4.047 15.164 12.266 1 97.88 203 LYS B CA 1
ATOM 4348 C C . LYS B 1 203 ? -5.48 14.703 12.492 1 97.88 203 LYS B C 1
ATOM 4350 O O . LYS B 1 203 ? -5.711 13.531 12.82 1 97.88 203 LYS B O 1
ATOM 4355 N N . SER B 1 204 ? -6.43 15.664 12.375 1 97.88 204 SER B N 1
ATOM 4356 C CA . SER B 1 204 ? -7.781 15.211 12.695 1 97.88 204 SER B CA 1
ATOM 4357 C C . SER B 1 204 ? -8.805 15.789 11.719 1 97.88 204 SER B C 1
ATOM 4359 O O . SER B 1 204 ? -8.523 16.781 11.039 1 97.88 204 SER B O 1
ATOM 4361 N N . ALA B 1 205 ? -9.859 15.086 11.57 1 98.44 205 ALA B N 1
ATOM 4362 C CA . ALA B 1 205 ? -11.102 15.578 10.977 1 98.44 205 ALA B CA 1
ATOM 4363 C C . ALA B 1 205 ? -12.148 15.852 12.055 1 98.44 205 ALA B C 1
ATOM 4365 O O . ALA B 1 205 ? -12.297 15.078 13 1 98.44 205 ALA B O 1
ATOM 4366 N N . ALA B 1 206 ? -12.852 16.922 11.891 1 98.69 206 ALA B N 1
ATOM 4367 C CA . ALA B 1 206 ? -13.898 17.266 12.859 1 98.69 206 ALA B CA 1
ATOM 4368 C C . ALA B 1 206 ? -15.234 17.469 12.164 1 98.69 206 ALA B C 1
ATOM 4370 O O . ALA B 1 206 ? -15.297 18.031 11.07 1 98.69 206 ALA B O 1
ATOM 4371 N N . ARG B 1 207 ? -16.297 17.016 12.781 1 98.44 207 ARG B N 1
ATOM 4372 C CA . ARG B 1 207 ? -17.625 17.406 12.336 1 98.44 207 ARG B CA 1
ATOM 4373 C C . ARG B 1 207 ? -17.828 18.906 12.469 1 98.44 207 ARG B C 1
ATOM 4375 O O . ARG B 1 207 ? -17.547 19.484 13.523 1 98.44 207 ARG B O 1
ATOM 4382 N N . VAL B 1 208 ? -18.328 19.469 11.398 1 98.19 208 VAL B N 1
ATOM 4383 C CA . VAL B 1 208 ? -18.609 20.891 11.438 1 98.19 208 VAL B CA 1
ATOM 4384 C C . VAL B 1 208 ? -19.906 21.141 12.203 1 98.19 208 VAL B C 1
ATOM 4386 O O . VAL B 1 208 ? -20.984 20.703 11.781 1 98.19 208 VAL B O 1
ATOM 4389 N N . ALA B 1 209 ? -19.797 21.797 13.281 1 97.12 209 ALA B N 1
ATOM 4390 C CA . ALA B 1 209 ? -20.922 22.094 14.156 1 97.12 209 ALA B CA 1
ATOM 4391 C C . ALA B 1 209 ? -20.719 23.406 14.891 1 97.12 209 ALA B C 1
ATOM 4393 O O . ALA B 1 209 ? -19.594 23.906 14.992 1 97.12 209 ALA B O 1
ATOM 4394 N N . PRO B 1 210 ? -21.859 23.953 15.336 1 95.88 210 PRO B N 1
ATOM 4395 C CA . PRO B 1 210 ? -21.703 25.172 16.141 1 95.88 210 PRO B CA 1
ATOM 4396 C C . PRO B 1 210 ? -20.75 24.969 17.328 1 95.88 210 PRO B C 1
ATOM 4398 O O . PRO B 1 210 ? -20.781 23.906 17.969 1 95.88 210 PRO B O 1
ATOM 4401 N N . GLY B 1 211 ? -19.875 25.953 17.516 1 95.56 211 GLY B N 1
ATOM 4402 C CA . GLY B 1 211 ? -18.938 25.891 18.625 1 95.56 211 GLY B CA 1
ATOM 4403 C C . GLY B 1 211 ? -17.594 25.281 18.25 1 95.56 211 GLY B C 1
ATOM 4404 O O . GLY B 1 211 ? -16.641 25.359 19.016 1 95.56 211 GLY B O 1
ATOM 4405 N N . LEU B 1 212 ? -17.562 24.656 17.078 1 96.75 212 LEU B N 1
ATOM 4406 C CA . LEU B 1 212 ? -16.312 24.062 16.641 1 96.75 212 LEU B CA 1
ATOM 4407 C C . LEU B 1 212 ? -15.203 25.094 16.594 1 96.75 212 LEU B C 1
ATOM 4409 O O . LEU B 1 212 ? -15.422 26.234 16.156 1 96.75 212 LEU B O 1
ATOM 4413 N N . ARG B 1 213 ? -14.031 24.75 17.047 1 93.5 213 ARG B N 1
ATOM 4414 C CA . ARG B 1 213 ? -12.867 25.625 16.984 1 93.5 213 ARG B CA 1
ATOM 4415 C C . ARG B 1 213 ? -11.594 24.828 16.75 1 93.5 213 ARG B C 1
ATOM 4417 O O . ARG B 1 213 ? -11.555 23.625 17.016 1 93.5 213 ARG B O 1
ATOM 4424 N N . SER B 1 214 ? -10.594 25.5 16.312 1 92.62 214 SER B N 1
ATOM 4425 C CA . SER B 1 214 ? -9.289 24.875 16.156 1 92.62 214 SER B CA 1
ATOM 4426 C C . SER B 1 214 ? -8.609 24.641 17.5 1 92.62 214 SER B C 1
ATOM 4428 O O . SER B 1 214 ? -8.867 25.375 18.453 1 92.62 214 SER B O 1
ATOM 4430 N N . ASN B 1 215 ? -7.922 23.625 17.656 1 90.88 215 ASN B N 1
ATOM 4431 C CA . ASN B 1 215 ? -6.969 23.359 18.734 1 90.88 215 ASN B CA 1
ATOM 4432 C C . ASN B 1 215 ? -5.566 23.109 18.188 1 90.88 215 ASN B C 1
ATOM 4434 O O . ASN B 1 215 ? -5.035 22 18.312 1 90.88 215 ASN B O 1
ATOM 4438 N N . GLY B 1 216 ? -5.031 24.234 17.641 1 86.5 216 GLY B N 1
ATOM 4439 C CA . GLY B 1 216 ? -3.822 24.125 16.844 1 86.5 216 GLY B CA 1
ATOM 4440 C C . GLY B 1 216 ? -4.074 23.594 15.445 1 86.5 216 GLY B C 1
ATOM 4441 O O . GLY B 1 216 ? -5.215 23.594 14.977 1 86.5 216 GLY B O 1
ATOM 4442 N N . ALA B 1 217 ? -3.02 23.188 14.82 1 86.31 217 ALA B N 1
ATOM 4443 C CA . ALA B 1 217 ? -3.127 22.734 13.438 1 86.31 217 ALA B CA 1
ATOM 4444 C C . ALA B 1 217 ? -3.406 21.234 13.375 1 86.31 217 ALA B C 1
ATOM 4446 O O . ALA B 1 217 ? -3.596 20.672 12.289 1 86.31 217 ALA B O 1
ATOM 4447 N N . HIS B 1 218 ? -3.535 20.547 14.516 1 91.75 218 HIS B N 1
ATOM 4448 C CA . HIS B 1 218 ? -3.572 19.094 14.508 1 91.75 218 HIS B CA 1
ATOM 4449 C C . HIS B 1 218 ? -4.914 18.578 15.016 1 91.75 218 HIS B C 1
ATOM 4451 O O . HIS B 1 218 ? -5.312 17.453 14.695 1 91.75 218 HIS B O 1
ATOM 4457 N N . ARG B 1 219 ? -5.57 19.484 15.859 1 94.31 219 ARG B N 1
ATOM 4458 C CA . ARG B 1 219 ? -6.781 19 16.516 1 94.31 219 ARG B CA 1
ATOM 4459 C C . ARG B 1 219 ? -7.879 20.062 16.484 1 94.31 219 ARG B C 1
ATOM 4461 O O . ARG B 1 219 ? -7.641 21.188 16.047 1 94.31 219 ARG B O 1
ATOM 4468 N N . PHE B 1 220 ? -8.992 19.594 16.844 1 96.31 220 PHE B N 1
ATOM 4469 C CA . PHE B 1 220 ? -10.156 20.469 17 1 96.31 220 PHE B CA 1
ATOM 4470 C C . PHE B 1 220 ? -10.727 20.344 18.406 1 96.31 220 PHE B C 1
ATOM 4472 O O . PHE B 1 220 ? -10.523 19.344 19.078 1 96.31 220 PHE B O 1
ATOM 4479 N N . SER B 1 221 ? -11.289 21.391 18.781 1 95.25 221 SER B N 1
ATOM 4480 C CA . SER B 1 221 ? -12.055 21.438 20.016 1 95.25 221 SER B CA 1
ATOM 4481 C C . SER B 1 221 ? -13.398 22.125 19.828 1 95.25 221 SER B C 1
ATOM 4483 O O . SER B 1 221 ? -13.828 22.328 18.688 1 95.25 221 SER B O 1
ATOM 4485 N N . ASN B 1 222 ? -14.109 22.297 20.875 1 95.5 222 ASN B N 1
ATOM 4486 C CA . ASN B 1 222 ? -15.414 22.953 20.828 1 95.5 222 ASN B CA 1
ATOM 4487 C C . ASN B 1 222 ? -15.648 23.844 22.031 1 95.5 222 ASN B C 1
ATOM 4489 O O . ASN B 1 222 ? -15.281 23.484 23.156 1 95.5 222 ASN B O 1
ATOM 4493 N N . TYR B 1 223 ? -16.266 25.016 21.812 1 92 223 TYR B N 1
ATOM 4494 C CA . TYR B 1 223 ? -16.484 25.969 22.891 1 92 223 TYR B CA 1
ATOM 4495 C C . TYR B 1 223 ? -17.625 25.516 23.797 1 92 223 TYR B C 1
ATOM 4497 O O . TYR B 1 223 ? -17.641 25.859 24.984 1 92 223 TYR B O 1
ATOM 4505 N N . ASP B 1 224 ? -18.453 24.672 23.312 1 94.38 224 ASP B N 1
ATOM 4506 C CA . ASP B 1 224 ? -19.703 24.375 24 1 94.38 224 ASP B CA 1
ATOM 4507 C C . ASP B 1 224 ? -19.672 23 24.656 1 94.38 224 ASP B C 1
ATOM 4509 O O . ASP B 1 224 ? -20.516 22.672 25.484 1 94.38 224 ASP B O 1
ATOM 4513 N N . LYS B 1 225 ? -18.734 22.156 24.219 1 94.94 225 LYS B N 1
ATOM 4514 C CA . LYS B 1 225 ? -18.672 20.797 24.75 1 94.94 225 LYS B CA 1
ATOM 4515 C C . LYS B 1 225 ? -17.266 20.219 24.609 1 94.94 225 LYS B C 1
ATOM 4517 O O . LYS B 1 225 ? -16.438 20.734 23.859 1 94.94 225 LYS B O 1
ATOM 4522 N N . THR B 1 226 ? -17.109 19.125 25.375 1 95.75 226 THR B N 1
ATOM 4523 C CA . THR B 1 226 ? -15.906 18.328 25.172 1 95.75 226 THR B CA 1
ATOM 4524 C C . THR B 1 226 ? -16.094 17.359 24.016 1 95.75 226 THR B C 1
ATOM 4526 O O . THR B 1 226 ? -16.938 16.453 24.078 1 95.75 226 THR B O 1
ATOM 4529 N N . PRO B 1 227 ? -15.32 17.531 23 1 97.12 227 PRO B N 1
ATOM 4530 C CA . PRO B 1 227 ? -15.516 16.656 21.844 1 97.12 227 PRO B CA 1
ATOM 4531 C C . PRO B 1 227 ? -15.148 15.203 22.141 1 97.12 227 PRO B C 1
ATOM 4533 O O . PRO B 1 227 ? -14.203 14.938 22.891 1 97.12 227 PRO B O 1
ATOM 4536 N N . THR B 1 228 ? -15.891 14.258 21.594 1 98.06 228 THR B N 1
ATOM 4537 C CA . THR B 1 228 ? -15.523 12.852 21.578 1 98.06 228 THR B CA 1
ATOM 4538 C C . THR B 1 228 ? -14.586 12.547 20.406 1 98.06 228 THR B C 1
ATOM 4540 O O . THR B 1 228 ? -14.938 12.773 19.25 1 98.06 228 THR B O 1
ATOM 4543 N N . GLU B 1 229 ? -13.461 12.07 20.797 1 97.62 229 GLU B N 1
ATOM 4544 C CA . GLU B 1 229 ? -12.43 11.828 19.797 1 97.62 229 GLU B CA 1
ATOM 4545 C C . GLU B 1 229 ? -12.133 10.336 19.672 1 97.62 229 GLU B C 1
ATOM 4547 O O . GLU B 1 229 ? -12.141 9.609 20.656 1 97.62 229 GLU B O 1
ATOM 4552 N N . ALA B 1 230 ? -11.914 9.859 18.469 1 97.25 230 ALA B N 1
ATOM 4553 C CA . ALA B 1 230 ? -11.484 8.492 18.203 1 97.25 230 ALA B CA 1
ATOM 4554 C C . ALA B 1 230 ? -10.352 8.453 17.188 1 97.25 230 ALA B C 1
ATOM 4556 O O . ALA B 1 230 ? -10.352 9.227 16.219 1 97.25 230 ALA B O 1
ATOM 4557 N N . TRP B 1 231 ? -9.422 7.551 17.406 1 96.62 231 TRP B N 1
ATOM 4558 C CA . TRP B 1 231 ? -8.359 7.332 16.438 1 96.62 231 TRP B CA 1
ATOM 4559 C C . TRP B 1 231 ? -8.828 6.406 15.32 1 96.62 231 TRP B C 1
ATOM 4561 O O . TRP B 1 231 ? -9.508 5.406 15.57 1 96.62 231 TRP B O 1
ATOM 4571 N N . ALA B 1 232 ? -8.516 6.797 14.086 1 96.69 232 ALA B N 1
ATOM 4572 C CA . ALA B 1 232 ? -8.742 5.867 12.984 1 96.69 232 ALA B CA 1
ATOM 4573 C C . ALA B 1 232 ? -7.855 4.633 13.117 1 96.69 232 ALA B C 1
ATOM 4575 O O . ALA B 1 232 ? -6.668 4.75 13.43 1 96.69 232 ALA B O 1
ATOM 4576 N N . ALA B 1 233 ? -8.375 3.523 12.836 1 93.94 233 ALA B N 1
ATOM 4577 C CA . ALA B 1 233 ? -7.656 2.266 13.016 1 93.94 233 ALA B CA 1
ATOM 4578 C C . ALA B 1 233 ? -6.609 2.066 11.93 1 93.94 233 ALA B C 1
ATOM 4580 O O . ALA B 1 233 ? -5.527 1.535 12.188 1 93.94 233 ALA B O 1
ATOM 4581 N N . GLU B 1 234 ? -6.941 2.477 10.695 1 95.31 234 GLU B N 1
ATOM 4582 C CA . GLU B 1 234 ? -6.012 2.238 9.594 1 95.31 234 GLU B CA 1
ATOM 4583 C C . GLU B 1 234 ? -5.75 3.52 8.812 1 95.31 234 GLU B C 1
ATOM 4585 O O . GLU B 1 234 ? -4.66 3.707 8.266 1 95.31 234 GLU B O 1
ATOM 4590 N N . ALA B 1 235 ? -6.766 4.395 8.742 1 96.88 235 ALA B N 1
ATOM 4591 C CA . ALA B 1 235 ? -6.582 5.648 8.016 1 96.88 235 ALA B CA 1
ATOM 4592 C C . ALA B 1 235 ? -5.484 6.496 8.656 1 96.88 235 ALA B C 1
ATOM 4594 O O . ALA B 1 235 ? -5.316 6.484 9.883 1 96.88 235 ALA B O 1
ATOM 4595 N N . ALA B 1 236 ? -4.766 7.215 7.809 1 98.25 236 ALA B N 1
ATOM 4596 C CA . ALA B 1 236 ? -3.6 7.957 8.281 1 98.25 236 ALA B CA 1
ATOM 4597 C C . ALA B 1 236 ? -3.377 9.211 7.441 1 98.25 236 ALA B C 1
ATOM 4599 O O . ALA B 1 236 ? -4.156 9.508 6.535 1 98.25 236 ALA B O 1
ATOM 4600 N N . VAL B 1 237 ? -2.441 10 7.848 1 98.62 237 VAL B N 1
ATOM 4601 C CA . VAL B 1 237 ? -1.923 11.117 7.07 1 98.62 237 VAL B CA 1
ATOM 4602 C C . VAL B 1 237 ? -0.454 10.875 6.73 1 98.62 237 VAL B C 1
ATOM 4604 O O . VAL B 1 237 ? 0.349 10.555 7.609 1 98.62 237 VAL B O 1
ATOM 4607 N N . LEU B 1 238 ? -0.147 10.898 5.469 1 98.81 238 LEU B N 1
ATOM 4608 C CA . LEU B 1 238 ? 1.222 10.719 5 1 98.81 238 LEU B CA 1
ATOM 4609 C C . LEU B 1 238 ? 1.96 12.055 4.945 1 98.81 238 LEU B C 1
ATOM 4611 O O . LEU B 1 238 ? 1.603 12.938 4.164 1 98.81 238 LEU B O 1
ATOM 4615 N N . HIS B 1 239 ? 2.908 12.203 5.789 1 98.75 239 HIS B N 1
ATOM 4616 C CA . HIS B 1 239 ? 3.656 13.453 5.859 1 98.75 239 HIS B CA 1
ATOM 4617 C C . HIS B 1 239 ? 4.984 13.344 5.117 1 98.75 239 HIS B C 1
ATOM 4619 O O . HIS B 1 239 ? 5.84 12.539 5.488 1 98.75 239 HIS B O 1
ATOM 4625 N N . TYR B 1 240 ? 5.141 14.133 4.078 1 98.38 240 TYR B N 1
ATOM 4626 C CA . TYR B 1 240 ? 6.348 14.156 3.262 1 98.38 240 TYR B CA 1
ATOM 4627 C C . TYR B 1 240 ? 7.277 15.281 3.695 1 98.38 240 TYR B C 1
ATOM 4629 O O . TYR B 1 240 ? 7.531 16.219 2.934 1 98.38 240 TYR B O 1
ATOM 4637 N N . THR B 1 241 ? 7.859 15.102 4.844 1 96.5 241 THR B N 1
ATOM 4638 C CA . THR B 1 241 ? 8.742 16.109 5.426 1 96.5 241 THR B CA 1
ATOM 4639 C C . THR B 1 241 ? 10.203 15.719 5.234 1 96.5 241 THR B C 1
ATOM 4641 O O . THR B 1 241 ? 10.562 14.547 5.367 1 96.5 241 THR B O 1
ATOM 4644 N N . TYR B 1 242 ? 11.055 16.656 4.844 1 96.5 242 TYR B N 1
ATOM 4645 C CA . TYR B 1 242 ? 12.5 16.516 4.672 1 96.5 242 TYR B CA 1
ATOM 4646 C C . TYR B 1 242 ? 12.828 15.406 3.68 1 96.5 242 TYR B C 1
ATOM 4648 O O . TYR B 1 242 ? 13.781 14.648 3.879 1 96.5 242 TYR B O 1
ATOM 4656 N N . THR B 1 243 ? 12.016 15.258 2.648 1 97.5 243 THR B N 1
ATOM 4657 C CA . THR B 1 243 ? 12.211 14.18 1.686 1 97.5 243 THR B CA 1
ATOM 4658 C C . THR B 1 243 ? 13.219 14.586 0.615 1 97.5 243 THR B C 1
ATOM 4660 O O . THR B 1 243 ? 13.719 13.734 -0.128 1 97.5 243 THR B O 1
ATOM 4663 N N . THR B 1 244 ? 13.5 15.883 0.548 1 97.12 244 THR B N 1
ATOM 4664 C CA . THR B 1 244 ? 14.477 16.375 -0.411 1 97.12 244 THR B CA 1
ATOM 4665 C C . THR B 1 244 ? 15.562 17.188 0.295 1 97.12 244 THR B C 1
ATOM 4667 O O . THR B 1 244 ? 15.328 17.75 1.369 1 97.12 244 THR B O 1
ATOM 4670 N N . PHE B 1 245 ? 16.703 17.297 -0.383 1 96.12 245 PHE B N 1
ATOM 4671 C CA . PHE B 1 245 ? 17.75 18.141 0.186 1 96.12 245 PHE B CA 1
ATOM 4672 C C . PHE B 1 245 ? 17.328 19.609 0.154 1 96.12 245 PHE B C 1
ATOM 4674 O O . PHE B 1 245 ? 17.734 20.391 1.021 1 96.12 245 PHE B O 1
ATOM 4681 N N . ASP B 1 246 ? 16.5 19.922 -0.762 1 93.5 246 ASP B N 1
ATOM 4682 C CA . ASP B 1 246 ? 15.992 21.281 -0.835 1 93.5 246 ASP B CA 1
ATOM 4683 C C . ASP B 1 246 ? 15.203 21.641 0.422 1 93.5 246 ASP B C 1
ATOM 4685 O O . ASP B 1 246 ? 15.211 22.797 0.856 1 93.5 246 ASP B O 1
ATOM 4689 N N . ASP B 1 247 ? 14.523 20.719 1.017 1 92.69 247 ASP B N 1
ATOM 4690 C CA . ASP B 1 247 ? 13.828 20.953 2.279 1 92.69 247 ASP B CA 1
ATOM 4691 C C . ASP B 1 247 ? 14.805 21.391 3.371 1 92.69 247 ASP B C 1
ATOM 4693 O O . ASP B 1 247 ? 14.469 22.219 4.215 1 92.69 247 ASP B O 1
ATOM 4697 N N . ILE B 1 248 ? 15.945 20.766 3.326 1 92.06 248 ILE B N 1
ATOM 4698 C CA . ILE B 1 248 ? 17 21.078 4.281 1 92.06 248 ILE B CA 1
ATOM 4699 C C . ILE B 1 248 ? 17.547 22.484 4.004 1 92.06 248 ILE B C 1
ATOM 4701 O O . ILE B 1 248 ? 17.719 23.281 4.926 1 92.06 248 ILE B O 1
ATOM 4705 N N . LYS B 1 249 ? 17.75 22.766 2.758 1 91.06 249 LYS B N 1
ATOM 4706 C CA . LYS B 1 249 ? 18.281 24.062 2.354 1 91.06 249 LYS B CA 1
ATOM 4707 C C . LYS B 1 249 ? 17.344 25.188 2.738 1 91.06 249 LYS B C 1
ATOM 4709 O O . LYS B 1 249 ? 17.781 26.266 3.174 1 91.06 249 LYS B O 1
ATOM 4714 N N . ALA B 1 250 ? 16.109 24.906 2.6 1 84.38 250 ALA B N 1
ATOM 4715 C CA . ALA B 1 250 ? 15.102 25.922 2.844 1 84.38 250 ALA B CA 1
ATOM 4716 C C . ALA B 1 250 ? 15.055 26.312 4.32 1 84.38 250 ALA B C 1
ATOM 4718 O O . ALA B 1 250 ? 14.508 27.359 4.68 1 84.38 250 ALA B O 1
ATOM 4719 N N . ARG B 1 251 ? 15.602 25.531 5.117 1 80.94 251 ARG B N 1
ATOM 4720 C CA . ARG B 1 251 ? 15.578 25.797 6.551 1 80.94 251 ARG B CA 1
ATOM 4721 C C . ARG B 1 251 ? 16.797 26.625 6.969 1 80.94 251 ARG B C 1
ATOM 4723 O O . ARG B 1 251 ? 16.922 27 8.133 1 80.94 251 ARG B O 1
ATOM 4730 N N . LYS B 1 252 ? 17.578 26.875 5.848 1 79.12 252 LYS B N 1
ATOM 4731 C CA . LYS B 1 252 ? 18.734 27.719 6.129 1 79.12 252 LYS B CA 1
ATOM 4732 C C . LYS B 1 252 ? 18.297 29.172 6.406 1 79.12 252 LYS B C 1
ATOM 4734 O O . LYS B 1 252 ? 17.516 29.75 5.645 1 79.12 252 LYS B O 1
ATOM 4739 N N . GLY B 1 253 ? 18.719 29.703 7.484 1 67.94 253 GLY B N 1
ATOM 4740 C CA . GLY B 1 253 ? 18.531 31.109 7.773 1 67.94 253 GLY B CA 1
ATOM 4741 C C . GLY B 1 253 ? 17.078 31.484 7.992 1 67.94 253 GLY B C 1
ATOM 4742 O O . GLY B 1 253 ? 16.688 32.625 7.762 1 67.94 253 GLY B O 1
ATOM 4743 N N . ARG B 1 254 ? 16.188 30.625 8.234 1 65.56 254 ARG B N 1
ATOM 4744 C CA . ARG B 1 254 ? 14.766 30.891 8.414 1 65.56 254 ARG B CA 1
ATOM 4745 C C . ARG B 1 254 ? 14.531 31.875 9.555 1 65.56 254 ARG B C 1
ATOM 4747 O O . ARG B 1 254 ? 13.523 32.594 9.578 1 65.56 254 ARG B O 1
ATOM 4754 N N . CYS B 1 255 ? 15.422 31.797 10.445 1 73.25 255 CYS B N 1
ATOM 4755 C CA . CYS B 1 255 ? 15.219 32.656 11.602 1 73.25 255 CYS B CA 1
ATOM 4756 C C . CYS B 1 255 ? 16.562 33.156 12.156 1 73.25 255 CYS B C 1
ATOM 4758 O O . CYS B 1 255 ? 17.594 32.5 11.953 1 73.25 255 CYS B O 1
ATOM 4760 N N . GLU B 1 256 ? 16.547 34.438 12.531 1 77.12 256 GLU B N 1
ATOM 4761 C CA . GLU B 1 256 ? 17.688 34.875 13.305 1 77.12 256 GLU B CA 1
ATOM 4762 C C . GLU B 1 256 ? 17.484 34.656 14.797 1 77.12 256 GLU B C 1
ATOM 4764 O O . GLU B 1 256 ? 16.672 35.312 15.438 1 77.12 256 GLU B O 1
ATOM 4769 N N . CYS B 1 257 ? 18.125 33.562 15.266 1 81.19 257 CYS B N 1
ATOM 4770 C CA . CYS B 1 257 ? 17.969 33.156 16.656 1 81.19 257 CYS B CA 1
ATOM 4771 C C . CYS B 1 257 ? 19.312 32.969 17.328 1 81.19 257 CYS B C 1
ATOM 4773 O O . CYS B 1 257 ? 20.266 32.5 16.703 1 81.19 257 CYS B O 1
ATOM 4775 N N . GLU B 1 258 ? 19.281 33.406 18.594 1 81.56 258 GLU B N 1
ATOM 4776 C CA . GLU B 1 258 ? 20.453 33.062 19.375 1 81.56 258 GLU B CA 1
ATOM 4777 C C . GLU B 1 258 ? 20.594 31.547 19.5 1 81.56 258 GLU B C 1
ATOM 4779 O O . GLU B 1 258 ? 19.594 30.828 19.453 1 81.56 258 GLU B O 1
ATOM 4784 N N . LYS B 1 259 ? 21.812 31.094 19.781 1 82.44 259 LYS B N 1
ATOM 4785 C CA . LYS B 1 259 ? 22.047 29.672 19.641 1 82.44 259 LYS B CA 1
ATOM 4786 C C . LYS B 1 259 ? 22 28.969 21 1 82.44 259 LYS B C 1
ATOM 4788 O O . LYS B 1 259 ? 22.266 27.766 21.094 1 82.44 259 LYS B O 1
ATOM 4793 N N . ASP B 1 260 ? 21.656 29.641 21.984 1 85.06 260 ASP B N 1
ATOM 4794 C CA . ASP B 1 260 ? 21.469 28.953 23.25 1 85.06 260 ASP B CA 1
ATOM 4795 C C . ASP B 1 260 ? 20.172 28.141 23.25 1 85.06 260 ASP B C 1
ATOM 4797 O O . ASP B 1 260 ? 19.234 28.438 22.5 1 85.06 260 ASP B O 1
ATOM 4801 N N . GLU B 1 261 ? 20.125 27.125 24.047 1 85.56 261 GLU B N 1
ATOM 4802 C CA . GLU B 1 261 ? 19.062 26.125 24.016 1 85.56 261 GLU B CA 1
ATOM 4803 C C . GLU B 1 261 ? 17.703 26.781 24.234 1 85.56 261 GLU B C 1
ATOM 4805 O O . GLU B 1 261 ? 16.734 26.453 23.531 1 85.56 261 GLU B O 1
ATOM 4810 N N . GLU B 1 262 ? 17.625 27.578 25.172 1 84.69 262 GLU B N 1
ATOM 4811 C CA . GLU B 1 262 ? 16.359 28.219 25.516 1 84.69 262 GLU B CA 1
ATOM 4812 C C . GLU B 1 262 ? 15.852 29.078 24.359 1 84.69 262 GLU B C 1
ATOM 4814 O O . GLU B 1 262 ? 14.656 29.047 24.031 1 84.69 262 GLU B O 1
ATOM 4819 N N . SER B 1 263 ? 16.781 29.828 23.734 1 83.25 263 SER B N 1
ATOM 4820 C CA . SER B 1 263 ? 16.422 30.672 22.609 1 83.25 263 SER B CA 1
ATOM 4821 C C . SER B 1 263 ? 15.984 29.844 21.406 1 83.25 263 SER B C 1
ATOM 4823 O O . SER B 1 263 ? 15.031 30.203 20.703 1 83.25 263 SER B O 1
ATOM 4825 N N . LEU B 1 264 ? 16.656 28.797 21.25 1 84 264 LEU B N 1
ATOM 4826 C CA . LEU B 1 264 ? 16.344 27.938 20.125 1 84 264 LEU B CA 1
ATOM 4827 C C . LEU B 1 264 ? 14.969 27.297 20.297 1 84 264 LEU B C 1
ATOM 4829 O O . LEU B 1 264 ? 14.219 27.156 19.328 1 84 264 LEU B O 1
ATOM 4833 N N . LYS B 1 265 ? 14.648 26.953 21.438 1 84.06 265 LYS B N 1
ATOM 4834 C CA . LYS B 1 265 ? 13.352 26.359 21.719 1 84.06 265 LYS B CA 1
ATOM 4835 C C . LYS B 1 265 ? 12.219 27.344 21.484 1 84.06 265 LYS B C 1
ATOM 4837 O O . LYS B 1 265 ? 11.117 26.969 21.094 1 84.06 265 LYS B O 1
ATOM 4842 N N . LYS B 1 266 ? 12.539 28.547 21.672 1 80 266 LYS B N 1
ATOM 4843 C CA . LYS B 1 266 ? 11.555 29.609 21.453 1 80 266 LYS B CA 1
ATOM 4844 C C . LYS B 1 266 ? 11.367 29.875 19.969 1 80 266 LYS B C 1
ATOM 4846 O O . LYS B 1 266 ? 10.281 30.266 19.531 1 80 266 LYS B O 1
ATOM 4851 N N . CYS B 1 267 ? 12.461 29.578 19.281 1 79.75 267 CYS B N 1
ATOM 4852 C CA . CYS B 1 267 ? 12.453 29.906 17.859 1 79.75 267 CYS B CA 1
ATOM 4853 C C . CYS B 1 267 ? 11.883 28.766 17.031 1 79.75 267 CYS B C 1
ATOM 4855 O O . CYS B 1 267 ? 11.211 28.984 16.031 1 79.75 267 CYS B O 1
ATOM 4857 N N . PHE B 1 268 ? 12.203 27.547 17.5 1 82.31 268 PHE B N 1
ATOM 4858 C CA . PHE B 1 268 ? 11.828 26.391 16.703 1 82.31 268 PHE B CA 1
ATOM 4859 C C . PHE B 1 268 ? 11.016 25.391 17.531 1 82.31 268 PHE B C 1
ATOM 4861 O O . PHE B 1 268 ? 11.516 24.859 18.531 1 82.31 268 PHE B O 1
ATOM 4868 N N . ILE B 1 269 ? 9.891 25.172 16.984 1 80.5 269 ILE B N 1
ATOM 4869 C CA . ILE B 1 269 ? 9.008 24.234 17.672 1 80.5 269 ILE B CA 1
ATOM 4870 C C . ILE B 1 269 ? 9.531 22.812 17.484 1 80.5 269 ILE B C 1
ATOM 4872 O O . ILE B 1 269 ? 9.508 22 18.422 1 80.5 269 ILE B O 1
ATOM 4876 N N . LEU B 1 270 ? 10.062 22.516 16.328 1 87.88 270 LEU B N 1
ATOM 4877 C CA . LEU B 1 270 ? 10.516 21.156 16.016 1 87.88 270 LEU B CA 1
ATOM 4878 C C . LEU B 1 270 ? 11.984 20.984 16.375 1 87.88 270 LEU B C 1
ATOM 4880 O O . LEU B 1 270 ? 12.828 21.797 16 1 87.88 270 LEU B O 1
ATOM 4884 N N . ASP B 1 271 ? 12.273 19.906 17.031 1 91.19 271 ASP B N 1
ATOM 4885 C CA . ASP B 1 271 ? 13.633 19.594 17.469 1 91.19 271 ASP B CA 1
ATOM 4886 C C . ASP B 1 271 ? 14.578 19.469 16.281 1 91.19 271 ASP B C 1
ATOM 4888 O O . ASP B 1 271 ? 15.703 19.969 16.312 1 91.19 271 ASP B O 1
ATOM 4892 N N . PHE B 1 272 ? 14.141 18.859 15.281 1 93.81 272 PHE B N 1
ATOM 4893 C CA . PHE B 1 272 ? 15.023 18.641 14.141 1 93.81 272 PHE B CA 1
ATOM 4894 C C . PHE B 1 272 ? 15.336 19.953 13.422 1 93.81 272 PHE B C 1
ATOM 4896 O O . PHE B 1 272 ? 16.438 20.141 12.898 1 93.81 272 PHE B O 1
ATOM 4903 N N . ASP B 1 273 ? 14.422 20.828 13.375 1 90.38 273 ASP B N 1
ATOM 4904 C CA . ASP B 1 273 ? 14.68 22.156 12.828 1 90.38 273 ASP B CA 1
ATOM 4905 C C . ASP B 1 273 ? 15.797 22.859 13.602 1 90.38 273 ASP B C 1
ATOM 4907 O O . ASP B 1 273 ? 16.609 23.578 13.016 1 90.38 273 ASP B O 1
ATOM 4911 N N . ARG B 1 274 ? 15.773 22.688 14.906 1 89.5 274 ARG B N 1
ATOM 4912 C CA . ARG B 1 274 ? 16.828 23.266 15.734 1 89.5 274 ARG B CA 1
ATOM 4913 C C . ARG B 1 274 ? 18.188 22.672 15.375 1 89.5 274 ARG B C 1
ATOM 4915 O O . ARG B 1 274 ? 19.188 23.406 15.273 1 89.5 274 ARG B O 1
ATOM 4922 N N . VAL B 1 275 ? 18.188 21.391 15.203 1 92.25 275 VAL B N 1
ATOM 4923 C CA . VAL B 1 275 ? 19.422 20.719 14.828 1 92.25 275 VAL B CA 1
ATOM 4924 C C . VAL B 1 275 ? 19.938 21.266 13.5 1 92.25 275 VAL B C 1
ATOM 4926 O O . VAL B 1 275 ? 21.109 21.578 13.359 1 92.25 275 VAL B O 1
ATOM 4929 N N . LEU B 1 276 ? 19.062 21.391 12.578 1 92.38 276 LEU B N 1
ATOM 4930 C CA . LEU B 1 276 ? 19.438 21.875 11.258 1 92.38 276 LEU B CA 1
ATOM 4931 C C . LEU B 1 276 ? 19.984 23.297 11.328 1 92.38 276 LEU B C 1
ATOM 4933 O O . LEU B 1 276 ? 20.969 23.625 10.664 1 92.38 276 LEU B O 1
ATOM 4937 N N . TYR B 1 277 ? 19.328 24.094 12.07 1 89.75 277 TYR B N 1
ATOM 4938 C CA . TYR B 1 277 ? 19.734 25.484 12.211 1 89.75 277 TYR B CA 1
ATOM 4939 C C . TYR B 1 277 ? 21.172 25.578 12.719 1 89.75 277 TYR B C 1
ATOM 4941 O O . TYR B 1 277 ? 21.969 26.344 12.188 1 89.75 277 TYR B O 1
ATOM 4949 N N . VAL B 1 278 ? 21.469 24.844 13.727 1 90.5 278 VAL B N 1
ATOM 4950 C CA . VAL B 1 278 ? 22.812 24.844 14.32 1 90.5 278 VAL B CA 1
ATOM 4951 C C . VAL B 1 278 ? 23.812 24.266 13.336 1 90.5 278 VAL B C 1
ATOM 4953 O O . VAL B 1 278 ? 24.891 24.828 13.141 1 90.5 278 VAL B O 1
ATOM 4956 N N . LYS B 1 279 ? 23.484 23.219 12.695 1 93.12 279 LYS B N 1
ATOM 4957 C CA . LYS B 1 279 ? 24.406 22.531 11.797 1 93.12 279 LYS B CA 1
ATOM 4958 C C . LYS B 1 279 ? 24.734 23.391 10.578 1 93.12 279 LYS B C 1
ATOM 4960 O O . LYS B 1 279 ? 25.844 23.328 10.055 1 93.12 279 LYS B O 1
ATOM 4965 N N . TRP B 1 280 ? 23.797 24.172 10.148 1 92.25 280 TRP B N 1
ATOM 4966 C CA . TRP B 1 280 ? 24.031 25.031 8.992 1 92.25 280 TRP B CA 1
ATOM 4967 C C . TRP B 1 280 ? 25.094 26.078 9.297 1 92.25 280 TRP B C 1
ATOM 4969 O O . TRP B 1 280 ? 25.781 26.562 8.391 1 92.25 280 TRP B O 1
ATOM 4979 N N . ASP B 1 281 ? 25.281 26.453 10.492 1 89.19 281 ASP B N 1
ATOM 4980 C CA . ASP B 1 281 ? 26.312 27.391 10.883 1 89.19 281 ASP B CA 1
ATOM 4981 C C . ASP B 1 281 ? 27.688 26.734 10.891 1 89.19 281 ASP B C 1
ATOM 4983 O O . ASP B 1 281 ? 28.719 27.406 10.75 1 89.19 281 ASP B O 1
ATOM 4987 N N . GLU B 1 282 ? 27.656 25.484 11.023 1 92.38 282 GLU B N 1
ATOM 4988 C CA . GLU B 1 282 ? 28.906 24.75 11.234 1 92.38 282 GLU B CA 1
ATOM 4989 C C . GLU B 1 282 ? 29.375 24.094 9.945 1 92.38 282 GLU B C 1
ATOM 4991 O O . GLU B 1 282 ? 30.547 23.734 9.812 1 92.38 282 GLU B O 1
ATOM 4996 N N . MET B 1 283 ? 28.484 23.938 9.039 1 95.19 283 MET B N 1
ATOM 4997 C CA . MET B 1 283 ? 28.797 23.078 7.902 1 95.19 283 MET B CA 1
ATOM 4998 C C . MET B 1 283 ? 28.547 23.812 6.586 1 95.19 283 MET B C 1
ATOM 5000 O O . MET B 1 283 ? 27.703 24.703 6.516 1 95.19 283 MET B O 1
ATOM 5004 N N . ASN B 1 284 ? 29.344 23.453 5.527 1 95.75 284 ASN B N 1
ATOM 5005 C CA . ASN B 1 284 ? 29.031 23.891 4.172 1 95.75 284 ASN B CA 1
ATOM 5006 C C . ASN B 1 284 ? 27.984 22.984 3.516 1 95.75 284 ASN B C 1
ATOM 5008 O O . ASN B 1 284 ? 27.469 22.062 4.148 1 95.75 284 ASN B O 1
ATOM 5012 N N . GLU B 1 285 ? 27.625 23.281 2.348 1 95.38 285 GLU B N 1
ATOM 5013 C CA . GLU B 1 285 ? 26.516 22.594 1.691 1 95.38 285 GLU B CA 1
ATOM 5014 C C . GLU B 1 285 ? 26.828 21.125 1.486 1 95.38 285 GLU B C 1
ATOM 5016 O O . GLU B 1 285 ? 25.969 20.266 1.666 1 95.38 285 GLU B O 1
ATOM 5021 N N . ASP B 1 286 ? 28.062 20.781 1.093 1 97.06 286 ASP B N 1
ATOM 5022 C CA . ASP B 1 286 ? 28.453 19.391 0.888 1 97.06 286 ASP B CA 1
ATOM 5023 C C . ASP B 1 286 ? 28.375 18.609 2.195 1 97.06 286 ASP B C 1
ATOM 5025 O O . ASP B 1 286 ? 27.891 17.469 2.217 1 97.06 286 ASP B O 1
ATOM 5029 N N . GLU B 1 287 ? 28.859 19.219 3.191 1 97.62 287 GLU B N 1
ATOM 5030 C CA . GLU B 1 287 ? 28.812 18.594 4.508 1 97.62 287 GLU B CA 1
ATOM 5031 C C . GLU B 1 287 ? 27.375 18.422 4.98 1 97.62 287 GLU B C 1
ATOM 5033 O O . GLU B 1 287 ? 27.031 17.406 5.613 1 97.62 287 GLU B O 1
ATOM 5038 N N . MET B 1 288 ? 26.562 19.391 4.672 1 97.06 288 MET B N 1
ATOM 5039 C CA . MET B 1 288 ? 25.156 19.281 5.035 1 97.06 288 MET B CA 1
ATOM 5040 C C . MET B 1 288 ? 24.469 18.172 4.25 1 97.06 288 MET B C 1
ATOM 5042 O O . MET B 1 288 ? 23.562 17.516 4.766 1 97.06 288 MET B O 1
ATOM 5046 N N . ARG B 1 289 ? 24.844 18.016 3.029 1 97.38 289 ARG B N 1
ATOM 5047 C CA . ARG B 1 289 ? 24.312 16.906 2.246 1 97.38 289 ARG B CA 1
ATOM 5048 C C . ARG B 1 289 ? 24.688 15.562 2.865 1 97.38 289 ARG B C 1
ATOM 5050 O O . ARG B 1 289 ? 23.859 14.648 2.914 1 97.38 289 ARG B O 1
ATOM 5057 N N . ASP B 1 290 ? 25.891 15.445 3.314 1 97.81 290 ASP B N 1
ATOM 5058 C CA . ASP B 1 290 ? 26.328 14.242 4.02 1 97.81 290 ASP B CA 1
ATOM 5059 C C . ASP B 1 290 ? 25.516 14.031 5.293 1 97.81 290 ASP B C 1
ATOM 5061 O O . ASP B 1 290 ? 25.125 12.906 5.613 1 97.81 290 ASP B O 1
ATOM 5065 N N . PHE B 1 291 ? 25.344 15.141 5.984 1 97.75 291 PHE B N 1
ATOM 5066 C CA . PHE B 1 291 ? 24.516 15.109 7.188 1 97.75 291 PHE B CA 1
ATOM 5067 C C . PHE B 1 291 ? 23.109 14.617 6.867 1 97.75 291 PHE B C 1
ATOM 5069 O O . PHE B 1 291 ? 22.578 13.742 7.551 1 97.75 291 PHE B O 1
ATOM 5076 N N . TYR B 1 292 ? 22.516 15.164 5.832 1 98 292 TYR B N 1
ATOM 5077 C CA . TYR B 1 292 ? 21.188 14.758 5.375 1 98 292 TYR B CA 1
ATOM 5078 C C . TYR B 1 292 ? 21.156 13.273 5.039 1 98 292 TYR B C 1
ATOM 5080 O O . TYR B 1 292 ? 20.234 12.555 5.453 1 98 292 TYR B O 1
ATOM 5088 N N . ASN B 1 293 ? 22.109 12.758 4.328 1 98.12 293 ASN B N 1
ATOM 5089 C CA . ASN B 1 293 ? 22.188 11.352 3.924 1 98.12 293 ASN B CA 1
ATOM 5090 C C . ASN B 1 293 ? 22.297 10.43 5.129 1 98.12 293 ASN B C 1
ATOM 5092 O O . ASN B 1 293 ? 21.703 9.352 5.145 1 98.12 293 ASN B O 1
ATOM 5096 N N . LYS B 1 294 ? 22.969 10.891 6.121 1 97.31 294 LYS B N 1
ATOM 5097 C CA . LYS B 1 294 ? 23.203 10.07 7.305 1 97.31 294 LYS B CA 1
ATOM 5098 C C . LYS B 1 294 ? 21.984 10.062 8.219 1 97.31 294 LYS B C 1
ATOM 5100 O O . LYS B 1 294 ? 21.672 9.047 8.844 1 97.31 294 LYS B O 1
ATOM 5105 N N . ARG B 1 295 ? 21.266 11.219 8.273 1 97.31 295 ARG B N 1
ATOM 5106 C CA . ARG B 1 295 ? 20.266 11.406 9.328 1 97.31 295 ARG B CA 1
ATOM 5107 C C . ARG B 1 295 ? 18.875 11.133 8.805 1 97.31 295 ARG B C 1
ATOM 5109 O O . ARG B 1 295 ? 17.953 10.844 9.578 1 97.31 295 ARG B O 1
ATOM 5116 N N . VAL B 1 296 ? 18.688 11.305 7.504 1 98 296 VAL B N 1
ATOM 5117 C CA . VAL B 1 296 ? 17.312 11.344 7.023 1 98 296 VAL B CA 1
ATOM 5118 C C . VAL B 1 296 ? 17.094 10.258 5.973 1 98 296 VAL B C 1
ATOM 5120 O O . VAL B 1 296 ? 16.062 9.602 5.949 1 98 296 VAL B O 1
ATOM 5123 N N . VAL B 1 297 ? 18.125 9.969 5.074 1 98.44 297 VAL B N 1
ATOM 5124 C CA . VAL B 1 297 ? 17.969 9.055 3.943 1 98.44 297 VAL B CA 1
ATOM 5125 C C . VAL B 1 297 ? 18.188 7.617 4.402 1 98.44 297 VAL B C 1
ATOM 5127 O O . VAL B 1 297 ? 19.188 7.316 5.062 1 98.44 297 VAL B O 1
ATOM 5130 N N . TRP B 1 298 ? 17.281 6.723 4.094 1 97.69 298 TRP B N 1
ATOM 5131 C CA . TRP B 1 298 ? 17.344 5.324 4.508 1 97.69 298 TRP B CA 1
ATOM 5132 C C . TRP B 1 298 ? 17.984 4.461 3.426 1 97.69 298 TRP B C 1
ATOM 5134 O O . TRP B 1 298 ? 17.344 4.133 2.424 1 97.69 298 TRP B O 1
ATOM 5144 N N . ARG B 1 299 ? 19.203 4.043 3.658 1 95.38 299 ARG B N 1
ATOM 5145 C CA . ARG B 1 299 ? 19.938 3.281 2.652 1 95.38 299 ARG B CA 1
ATOM 5146 C C . ARG B 1 299 ? 20.25 1.876 3.152 1 95.38 299 ARG B C 1
ATOM 5148 O O . ARG B 1 299 ? 20.594 0.991 2.361 1 95.38 299 ARG B O 1
ATOM 5155 N N . ASP B 1 300 ? 20.156 1.657 4.453 1 95.75 300 ASP B N 1
ATOM 5156 C CA . ASP B 1 300 ? 20.484 0.357 5.031 1 95.75 300 ASP B CA 1
ATOM 5157 C C . ASP B 1 300 ? 19.406 -0.673 4.715 1 95.75 300 ASP B C 1
ATOM 5159 O O . ASP B 1 300 ? 18.375 -0.72 5.383 1 95.75 300 ASP B O 1
ATOM 5163 N N . GLN B 1 301 ? 19.688 -1.528 3.814 1 93.62 301 GLN B N 1
ATOM 5164 C CA . GLN B 1 301 ? 18.703 -2.506 3.35 1 93.62 301 GLN B CA 1
ATOM 5165 C C . GLN B 1 301 ? 18.328 -3.479 4.465 1 93.62 301 GLN B C 1
ATOM 5167 O O . GLN B 1 301 ? 17.156 -3.867 4.59 1 93.62 301 GLN B O 1
ATOM 5172 N N . GLY B 1 302 ? 19.312 -3.898 5.203 1 95.25 302 GLY B N 1
ATOM 5173 C CA . GLY B 1 302 ? 19.047 -4.82 6.297 1 95.25 302 GLY B CA 1
ATOM 5174 C C . GLY B 1 302 ? 18.125 -4.246 7.348 1 95.25 302 GLY B C 1
ATOM 5175 O O . GLY B 1 302 ? 17.172 -4.914 7.773 1 95.25 302 GLY B O 1
ATOM 5176 N N . LEU B 1 303 ? 18.422 -3.027 7.715 1 96.81 303 LEU B N 1
ATOM 5177 C CA . LEU B 1 303 ? 17.578 -2.385 8.719 1 96.81 303 LEU B CA 1
ATOM 5178 C C . LEU B 1 303 ? 16.156 -2.166 8.18 1 96.81 303 LEU B C 1
ATOM 5180 O O . LEU B 1 303 ? 15.18 -2.426 8.875 1 96.81 303 LEU B O 1
ATOM 5184 N N . LYS B 1 304 ? 16.078 -1.706 6.93 1 96.94 304 LYS B N 1
ATOM 5185 C CA . LYS B 1 304 ? 14.758 -1.513 6.332 1 96.94 304 LYS B CA 1
ATOM 5186 C C . LYS B 1 304 ? 13.969 -2.814 6.32 1 96.94 304 LYS B C 1
ATOM 5188 O O . LYS B 1 304 ? 12.781 -2.828 6.656 1 96.94 304 LYS B O 1
ATOM 5193 N N . LYS B 1 305 ? 14.578 -3.857 5.938 1 95.25 305 LYS B N 1
ATOM 5194 C CA . LYS B 1 305 ? 13.93 -5.16 5.898 1 95.25 305 LYS B CA 1
ATOM 5195 C C . LYS B 1 305 ? 13.367 -5.535 7.27 1 95.25 305 LYS B C 1
ATOM 5197 O O . LYS B 1 305 ? 12.227 -5.992 7.375 1 95.25 305 LYS B O 1
ATOM 5202 N N . ARG B 1 306 ? 14.133 -5.359 8.328 1 96.44 306 ARG B N 1
ATOM 5203 C CA . ARG B 1 306 ? 13.711 -5.695 9.688 1 96.44 306 ARG B CA 1
ATOM 5204 C C . ARG B 1 306 ? 12.547 -4.816 10.125 1 96.44 306 ARG B C 1
ATOM 5206 O O . ARG B 1 306 ? 11.594 -5.305 10.742 1 96.44 306 ARG B O 1
ATOM 5213 N N . LEU B 1 307 ? 12.648 -3.51 9.805 1 98.12 307 LEU B N 1
ATOM 5214 C CA . LEU B 1 307 ? 11.609 -2.578 10.234 1 98.12 307 LEU B CA 1
ATOM 5215 C C . LEU B 1 307 ? 10.305 -2.84 9.5 1 98.12 307 LEU B C 1
ATOM 5217 O O . LEU B 1 307 ? 9.227 -2.697 10.07 1 98.12 307 LEU B O 1
ATOM 5221 N N . LEU B 1 308 ? 10.398 -3.219 8.211 1 97.62 308 LEU B N 1
ATOM 5222 C CA . LEU B 1 308 ? 9.219 -3.617 7.449 1 97.62 308 LEU B CA 1
ATOM 5223 C C . LEU B 1 308 ? 8.625 -4.91 8 1 97.62 308 LEU B C 1
ATOM 5225 O O . LEU B 1 308 ? 7.41 -5.016 8.172 1 97.62 308 LEU B O 1
ATOM 5229 N N . ALA B 1 309 ? 9.438 -5.859 8.297 1 96.5 309 ALA B N 1
ATOM 5230 C CA . ALA B 1 309 ? 8.992 -7.148 8.812 1 96.5 309 ALA B CA 1
ATOM 5231 C C . ALA B 1 309 ? 8.266 -6.984 10.148 1 96.5 309 ALA B C 1
ATOM 5233 O O . ALA B 1 309 ? 7.297 -7.691 10.43 1 96.5 309 ALA B O 1
ATOM 5234 N N . ASN B 1 310 ? 8.734 -6 10.938 1 96.56 310 ASN B N 1
ATOM 5235 C CA . ASN B 1 310 ? 8.18 -5.777 12.266 1 96.56 310 ASN B CA 1
ATOM 5236 C C . ASN B 1 310 ? 6.965 -4.855 12.227 1 96.56 310 ASN B C 1
ATOM 5238 O O . ASN B 1 310 ? 6.363 -4.562 13.258 1 96.56 310 ASN B O 1
ATOM 5242 N N . GLY B 1 311 ? 6.605 -4.348 11.062 1 96.62 311 GLY B N 1
ATOM 5243 C CA . GLY B 1 311 ? 5.422 -3.518 10.906 1 96.62 311 GLY B CA 1
ATOM 5244 C C . GLY B 1 311 ? 5.652 -2.066 11.281 1 96.62 311 GLY B C 1
ATOM 5245 O O . GLY B 1 311 ? 4.703 -1.282 11.359 1 96.62 311 GLY B O 1
ATOM 5246 N N . LEU B 1 312 ? 6.895 -1.662 11.562 1 98.19 312 LEU B N 1
ATOM 5247 C CA . LEU B 1 312 ? 7.199 -0.289 11.945 1 98.19 312 LEU B CA 1
ATOM 5248 C C . LEU B 1 312 ? 7.262 0.621 10.727 1 98.19 312 LEU B C 1
ATOM 5250 O O . LEU B 1 312 ? 6.992 1.819 10.82 1 98.19 312 LEU B O 1
ATOM 5254 N N . PHE B 1 313 ? 7.734 0.071 9.594 1 98.25 313 PHE B N 1
ATOM 5255 C CA . PHE B 1 313 ? 7.703 0.755 8.305 1 98.25 313 PHE B CA 1
ATOM 5256 C C . PHE B 1 313 ? 6.707 0.091 7.363 1 98.25 313 PHE B C 1
ATOM 5258 O O . PHE B 1 313 ? 6.309 -1.054 7.582 1 98.25 313 PHE B O 1
ATOM 5265 N N . THR B 1 314 ? 6.242 0.798 6.402 1 97.5 314 THR B N 1
ATOM 5266 C CA . THR B 1 314 ? 5.32 0.252 5.414 1 97.5 314 THR B CA 1
ATOM 5267 C C . THR B 1 314 ? 5.547 0.896 4.047 1 97.5 314 THR B C 1
ATOM 5269 O O . THR B 1 314 ? 6.07 2.008 3.961 1 97.5 314 THR B O 1
ATOM 5272 N N . ARG B 1 315 ? 5.211 0.135 2.98 1 96.69 315 ARG B N 1
ATOM 5273 C CA . ARG B 1 315 ? 5.238 0.63 1.608 1 96.69 315 ARG B CA 1
ATOM 5274 C C . ARG B 1 315 ? 3.855 1.088 1.161 1 96.69 315 ARG B C 1
ATOM 5276 O O . ARG B 1 315 ? 2.9 0.309 1.185 1 96.69 315 ARG B O 1
ATOM 5283 N N . ILE B 1 316 ? 3.746 2.293 0.782 1 96.88 316 ILE B N 1
ATOM 5284 C CA . ILE B 1 316 ? 2.504 2.826 0.236 1 96.88 316 ILE B CA 1
ATOM 5285 C C . ILE B 1 316 ? 2.764 3.441 -1.137 1 96.88 316 ILE B C 1
ATOM 5287 O O . ILE B 1 316 ? 3.363 4.516 -1.238 1 96.88 316 ILE B O 1
ATOM 5291 N N . TYR B 1 317 ? 2.217 2.842 -2.225 1 96 317 TYR B N 1
ATOM 5292 C CA . TYR B 1 317 ? 2.48 3.271 -3.592 1 96 317 TYR B CA 1
ATOM 5293 C C . TYR B 1 317 ? 1.312 4.082 -4.145 1 96 317 TYR B C 1
ATOM 5295 O O . TYR B 1 317 ? 1.438 4.738 -5.18 1 96 317 TYR B O 1
ATOM 5303 N N . ALA B 1 318 ? 0.183 4.062 -3.445 1 94.38 318 ALA B N 1
ATOM 5304 C CA . ALA B 1 318 ? -1.058 4.613 -3.982 1 94.38 318 ALA B CA 1
ATOM 5305 C C . ALA B 1 318 ? -0.878 6.07 -4.391 1 94.38 318 ALA B C 1
ATOM 5307 O O . ALA B 1 318 ? -1.261 6.465 -5.496 1 94.38 318 ALA B O 1
ATOM 5308 N N . PRO B 1 319 ? -0.262 6.906 -3.549 1 95.38 319 PRO B N 1
ATOM 5309 C CA . PRO B 1 319 ? -0.082 8.297 -3.969 1 95.38 319 PRO B CA 1
ATOM 5310 C C . PRO B 1 319 ? 0.721 8.422 -5.262 1 95.38 319 PRO B C 1
ATOM 5312 O O . PRO B 1 319 ? 0.366 9.219 -6.141 1 95.38 319 PRO B O 1
ATOM 5315 N N . GLN B 1 320 ? 1.781 7.676 -5.402 1 95.12 320 GLN B N 1
ATOM 5316 C CA . GLN B 1 320 ? 2.596 7.707 -6.613 1 95.12 320 GLN B CA 1
ATOM 5317 C C . GLN B 1 320 ? 1.762 7.367 -7.844 1 95.12 320 GLN B C 1
ATOM 5319 O O . GLN B 1 320 ? 1.806 8.086 -8.844 1 95.12 320 GLN B O 1
ATOM 5324 N N . ILE B 1 321 ? 1.007 6.309 -7.754 1 94 321 ILE B N 1
ATOM 5325 C CA . ILE B 1 321 ? 0.217 5.832 -8.883 1 94 321 ILE B CA 1
ATOM 5326 C C . ILE B 1 321 ? -0.852 6.863 -9.242 1 94 321 ILE B C 1
ATOM 5328 O O . ILE B 1 321 ? -1.046 7.188 -10.414 1 94 321 ILE B O 1
ATOM 5332 N N . ILE B 1 322 ? -1.486 7.363 -8.234 1 93.38 322 ILE B N 1
ATOM 5333 C CA . ILE B 1 322 ? -2.551 8.336 -8.438 1 93.38 322 ILE B CA 1
ATOM 5334 C C . ILE B 1 322 ? -1.973 9.617 -9.047 1 93.38 322 ILE B C 1
ATOM 5336 O O . ILE B 1 322 ? -2.51 10.148 -10.016 1 93.38 322 ILE B O 1
ATOM 5340 N N . MET B 1 323 ? -0.843 10.07 -8.484 1 93.75 323 MET B N 1
ATOM 5341 C CA . MET B 1 323 ? -0.205 11.289 -8.992 1 93.75 323 MET B CA 1
ATOM 5342 C C . MET B 1 323 ? 0.216 11.117 -10.445 1 93.75 323 MET B C 1
ATOM 5344 O O . MET B 1 323 ? 0.086 12.039 -11.25 1 93.75 323 MET B O 1
ATOM 5348 N N . ASP B 1 324 ? 0.716 9.938 -10.766 1 90.25 324 ASP B N 1
ATOM 5349 C CA . ASP B 1 324 ? 1.12 9.664 -12.141 1 90.25 324 ASP B CA 1
ATOM 5350 C C . ASP B 1 324 ? -0.089 9.641 -13.07 1 90.25 324 ASP B C 1
ATOM 5352 O O . ASP B 1 324 ? 0.007 10.047 -14.227 1 90.25 324 ASP B O 1
ATOM 5356 N N . GLY B 1 325 ? -1.191 9.125 -12.586 1 85.12 325 GLY B N 1
ATOM 5357 C CA . GLY B 1 325 ? -2.414 9.141 -13.375 1 85.12 325 GLY B CA 1
ATOM 5358 C C . GLY B 1 325 ? -2.951 10.539 -13.617 1 85.12 325 GLY B C 1
ATOM 5359 O O . GLY B 1 325 ? -3.473 10.828 -14.695 1 85.12 325 GLY B O 1
ATOM 5360 N N . ILE B 1 326 ? -2.787 11.367 -12.656 1 78.69 326 ILE B N 1
ATOM 5361 C CA . ILE B 1 326 ? -3.225 12.758 -12.75 1 78.69 326 ILE B CA 1
ATOM 5362 C C . ILE B 1 326 ? -2.383 13.492 -13.789 1 78.69 326 ILE B C 1
ATOM 5364 O O . ILE B 1 326 ? -2.904 14.312 -14.547 1 78.69 326 ILE B O 1
ATOM 5368 N N . ARG B 1 327 ? -1.175 13.141 -13.852 1 68.5 327 ARG B N 1
ATOM 5369 C CA . ARG B 1 327 ? -0.284 13.828 -14.781 1 68.5 327 ARG B CA 1
ATOM 5370 C C . ARG B 1 327 ? -0.578 13.422 -16.219 1 68.5 327 ARG B C 1
ATOM 5372 O O . ARG B 1 327 ? -0.37 14.203 -17.156 1 68.5 327 ARG B O 1
ATOM 5379 N N . ARG B 1 328 ? -1.089 12.203 -16.438 1 59.91 328 ARG B N 1
ATOM 5380 C CA . ARG B 1 328 ? -1.35 11.695 -17.781 1 59.91 328 ARG B CA 1
ATOM 5381 C C . ARG B 1 328 ? -2.689 12.195 -18.312 1 59.91 328 ARG B C 1
ATOM 5383 O O . ARG B 1 328 ? -2.975 12.086 -19.5 1 59.91 328 ARG B O 1
ATOM 5390 N N . THR B 1 329 ? -3.559 12.766 -17.453 1 47.56 329 THR B N 1
ATOM 5391 C CA . THR B 1 329 ? -4.812 13.359 -17.906 1 47.56 329 THR B CA 1
ATOM 5392 C C . THR B 1 329 ? -4.668 14.867 -18.078 1 47.56 329 THR B C 1
ATOM 5394 O O . THR B 1 329 ? -4.004 15.531 -17.281 1 47.56 329 THR B O 1
#

Nearest PDB structures (foldseek):
  7zvj-assembly1_A  TM=4.220E-01  e=4.220E-05  Homo sapiens
  8vh7-assembly2_B  TM=5.574E-01  e=8.146E-04  Pasteurella multocida
  7zvj-assembly1_B  TM=4.081E-01  e=5.745E-05  Homo sapiens
  8xgx-assembly1_A  TM=4.627E-01  e=1.816E-03  Aggregatibacter actinomycetemcomitans NUM4039
  7edc-assembly1_A-2  TM=5.830E-01  e=3.884E-01  Escherichia coli

Secondary structure (DSSP, 8-state):
-EEEEEEE-S-HHHHHHHHHHHHHTT--EEEEEE-GGGGSHHHHHHHHTSTTEEEEPS-HHHHHHHHT-GGGG-HHHHTTTT--THHHHHHHHHHHHHHHHHHHHHHT-SEEEE--TTEEEE-TTSGGG-HHHHHHTS-TT--EEEEEEEEE--SSTT-S-HHHH--EEEPPGGGS-HHHHHHHHHHHHTTSSSSSSS--S-EEEEE--TTEEEETTTEEEESSSPPPEEEEEEEEEEE--S-SHHHHHTTTTS----SSHHHHHHH-SSHHHHHHHHHHHH--HHHHHHHHHHHT----HHHHHHHHHTTSEEE--HHHHHHHHHHH-/-EEEEEEE-S-HHHHHHHHHHHHHTT--EEEEEE-GGGGSHHHHHHHHTSTTEEEEPS-HHHHHHHHT-GGGG-HHHHTTTT--THHHHHHHHHHHHHHHHHHHHHHT-SEEEE--TTEEEE-TTSGGG-HHHHHHTS-TT--EEEEEEEEE--SSTT-S-HHHH--EEEPPGGGS-HHHHHHHHHHHHTTSSSSSSS--S-EEEEE--TTEEEETTTEEEESSSPPPEEEEEEEEEEE--S-SHHHHHTTTTS----SSHHHHHHH-SSHHHHHHHHHHHH--HHHHHHHHHHHT----HHHHHHHHHTTSEEE--HHHHHHHHHHH-

pLDDT: mean 93.26, std 7.5, range [47.25, 98.81]

Sequence (658 aa):
KVMISTTTADSPGKILDWMRYHRLLGVEHFFLFVEGKAARKKSVERLVAFPGVTVWEPSAELDELRGKSRAWKEDWLGNFFE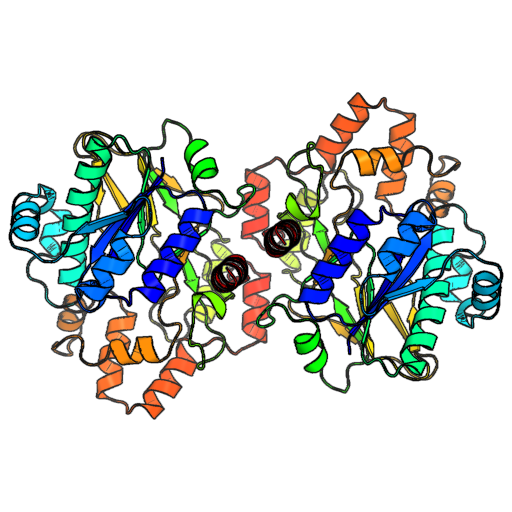KPCNNELFVRQSLNMEIAIAQALAEGLDWHVHIDVDELLWPGGEKHLSMKTFLGEVHPTIDNVVFANYEACPETDAVRDPFREVTLFKRNFEHVVKRTYMQFYKAVTGANPNYFLTYANGKSAARVAPGLRSNGAHRFSNYDKTPTEAWAAEAAVLHYTYTTFDDIKARKGRCECEKDEESLKKCFILDFDRVLYVKWDEMNEDEMRDFYNKRVVWRDQGLKKRLLANGLFTRIYAPQIIMDGIRRTKVMISTTTADSPGKILDWMRYHRLLGVEHFFLFVEGKAARKKSVERLVAFPGVTVWEPSAELDELRGKSRAWKEDWLGNFFEKPCNNELFVRQSLNMEIAIAQALAEGLDWHVHIDVDELLWPGGEKHLSMKTFLGEVHPTIDNVVFANYEACPETDAVRDPFREVTLFKRNFEHVVKRTYMQFYKAVTGANPNYFLTYANGKSAARVAPGLRSNGAHRFSNYDKTPTEAWAAEAAVLHYTYTTFDDIKARKGRCECEKDEESLKKCFILDFDRVLYVKWDEMNEDEMRDFYNKRVVWRDQGLKKRLLANGLFTRIYAPQIIMDGIRRT

Solvent-accessible surface area (backbone atoms only — not comparable to full-atom values): 35129 Å² total; per-residue (Å²): 93,32,33,40,36,36,68,43,48,54,52,48,69,59,51,49,53,49,48,52,55,41,39,70,21,44,41,55,36,38,41,38,37,30,32,71,60,22,45,35,69,72,30,40,56,57,52,58,68,40,84,51,45,47,77,47,56,85,46,71,68,54,48,50,54,48,69,68,40,70,63,79,74,34,69,83,54,51,79,40,62,90,34,51,57,58,32,45,53,52,52,49,47,30,44,51,44,44,54,49,49,54,51,35,54,75,68,66,40,39,34,44,29,44,53,48,87,56,41,41,85,36,41,46,91,39,79,87,40,26,48,45,62,53,61,68,65,50,58,88,75,51,37,29,42,33,22,41,33,24,42,46,40,22,62,47,81,76,48,84,49,57,64,64,68,45,35,36,27,38,55,31,73,89,52,31,45,62,69,58,49,62,72,42,37,59,77,68,19,60,92,49,91,41,78,51,67,71,74,78,85,30,31,30,36,29,53,54,50,93,46,56,38,56,50,52,74,37,38,68,39,38,79,80,48,82,66,37,72,44,71,45,82,57,26,26,29,41,32,56,59,70,38,28,58,63,54,56,55,64,50,56,79,66,57,96,64,59,85,48,69,71,47,33,55,58,39,30,86,38,67,46,58,45,52,48,50,56,46,57,77,74,38,56,70,69,55,45,50,52,47,44,48,71,74,55,33,54,70,57,62,70,59,50,51,52,34,39,14,52,22,44,28,48,73,53,54,49,59,25,54,52,53,53,52,53,68,76,100,92,32,30,40,35,35,66,43,48,54,53,47,69,58,52,49,53,50,48,53,54,42,40,70,20,44,41,55,34,38,42,38,38,31,33,71,61,22,46,34,68,71,31,41,56,57,53,57,69,39,83,52,43,47,76,47,56,86,45,71,67,53,50,51,53,49,68,68,40,73,61,77,74,34,70,83,54,52,79,39,62,90,33,52,56,59,33,44,54,52,52,49,46,29,44,51,43,43,52,49,49,53,51,33,56,76,69,66,40,41,35,44,27,44,53,49,88,55,41,41,85,37,41,45,92,39,79,87,40,27,47,44,59,51,62,68,66,52,58,86,76,52,38,30,41,34,23,42,35,24,41,44,40,22,63,47,81,76,48,84,50,58,63,64,70,45,37,36,26,40,55,31,74,89,51,31,45,63,68,60,50,61,72,43,38,58,76,68,19,60,91,48,91,41,77,51,66,70,74,79,84,30,31,30,35,30,54,54,50,93,47,56,39,56,51,52,74,36,38,70,41,39,80,80,50,84,69,37,72,43,72,45,81,57,25,28,28,42,32,55,59,71,39,29,58,64,53,57,56,64,49,56,77,67,56,96,65,59,85,50,71,73,47,34,54,58,40,30,84,36,65,47,57,44,51,49,49,56,45,57,77,74,38,56,70,70,55,44,51,52,48,44,48,72,76,54,33,54,71,58,61,69,59,49,51,52,35,39,13,54,21,44,28,48,71,52,55,49,59,25,56,50,53,52,51,54,68,76,98

Organism: Micromonas commoda (strain RCC299 / NOUM17 / CCMP2709) (NCBI:txid296587)

Foldseek 3Di:
DEEEEEEDADALVLLVLLVLQVVQQVHQAYEYEYDHNCQDPVNVVSQVPDHRYDYDHDDPVLVVQLVVDPVCVDPLLVVLPPQDFPSVVQSVLQSSVRVVLVVCVVVVHWKYWYDYSQKHWAAPPDDSNHPVVVVVPPDPQAFKEFAWEWEWFAQDQPDDDCLQHTFKTFGACLQADVVVCVVCFCVCQPPHPGNDQFDGRGAMMGTRDAQWGDPIRRDIAGNPDGGHYYYDNTIHMYGHALNYVVNLVVLEPSDDFDLDPVRLVSNDVGRNSNVSHVVPVVDDSVVVSVVSCVRGHDNPPVVSVVCVVRVRMDGHNVSNVSSVVVVVD/DEEEEEEDADALVLLVLLVLQVVQQPHQAYEYEYDHNCQDPVNVVSQVPDHRYDYDHDDPVLVVQLVPDPCCVPPLLVVLPPFDFVSVVQSVLQSSVRVVLVVCVVVVHWKYWYDYSQKHWAAPPDDSNHPVVVVVPPDPQAFKEFAWEWEWFAQDQPDDDCLQHTFKTFGACLQADVVVCVVCFCVCQPPHPGNDQFDGRGAMMGTRDAQWGDPIRRDIAGPVDGGHYYYDNTIHMYGHALNYVVNLVVLEPSDDFDLDPVGLVSRDVGRNSNVSHVVPVVDDSVVVSVVSCVRGHHNDPVVSVVCVVRVRMDGHNVSNVSSVVVVVD

Radius of gyration: 27.9 Å; Cα contacts (8 Å, |Δi|>4): 1200; chains: 2; bounding box: 56×85×59 Å

InterPro domains:
  IPR044224 Glycosyltransferase-like KOBITO 1 [PTHR46701] (1-328)